Protein AF-0000000086681026 (afdb_homodimer)

Foldseek 3Di:
DFAEEEADDQTFKHFDQLLVLLQQLLVVLVHRDDDPLSVVLSVQLLQLPQPRHDHHPDFDPVLVVLVVCLLQALVSVLSRQLRSSVPGDNVGPCSSVSSVVLVQALVRMFGAQCNVVQLVLCVVVVHAYEHQYSHHDDCLNNCVVNVNNVSHQYYQGCNVQVDHFPDLSSLVVRCVSVVHQQLNYEFEEADVSSVSSVVSNHHYHHWHGDDGHHHGPSNVVQVVNPGDDPDD/DFAEEEADDQTFKHFDQLLVLLQQLLVVLVHRDDDPLSVVLSVQLLQLPQPRHDHHPDFDPVLVVLVVCLLQALVSVLSRQLRSSVPGDNVGPCSSVSSVVLVQALVRMFTAQCNVVQLVLCVVVVHAYEHQYSHHDDCLNNCVVNVNNVSHDYYQGCNVQVDH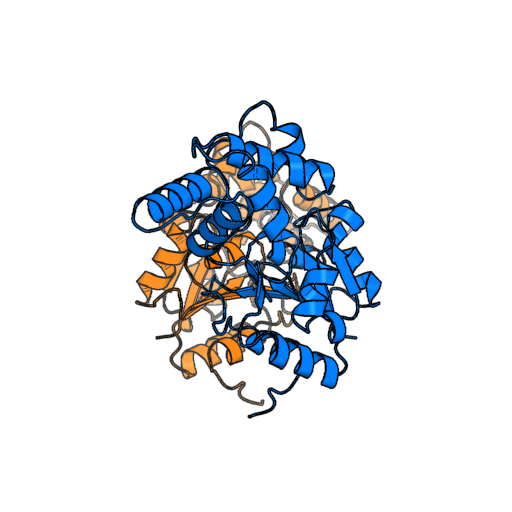FPDLSSLVVRCVSVVHQQLNYEFEEADVSSVSSVVSNHHYHHWHGDDGHHHGPSNVVQVVNPGDDPDD

Nearest PDB structures (foldseek):
  3k1z-assembly1_A  TM=7.315E-01  e=2.128E-10  Homo sapiens
  4ygs-assembly1_A  TM=6.473E-01  e=3.991E-10  Thermococcus onnurineus NA1
  4rn3-assembly1_A  TM=6.730E-01  e=1.969E-08  Geobacter sulfurreducens PCA
  4rn3-assembly2_B  TM=6.464E-01  e=7.854E-08  Geobacter sulfurreducens PCA
  2go7-assembly3_C  TM=6.842E-01  e=2.343E-06  Streptococcus pneumoniae TIGR4

Solvent-accessible surface area (backbone atoms only — not comparable to full-atom values): 23751 Å² total; per-residue (Å²): 108,54,31,38,35,31,27,41,76,60,48,39,26,28,60,54,55,56,51,60,45,47,36,53,17,31,42,75,59,73,35,90,58,56,69,68,62,36,50,51,50,27,51,52,36,38,56,38,26,35,86,89,51,57,78,42,86,63,74,59,77,93,35,44,70,25,49,76,36,21,37,47,29,49,66,25,27,50,48,23,46,27,50,34,40,61,72,51,90,75,90,53,75,62,36,31,57,34,46,53,55,38,68,71,36,45,87,32,48,38,51,23,57,39,33,63,62,42,42,48,51,36,44,72,69,68,34,49,29,27,41,42,34,72,32,20,64,84,57,61,69,31,31,46,72,71,59,48,44,85,52,45,72,46,75,34,38,6,35,78,72,70,37,42,70,49,46,57,64,37,50,54,49,40,28,54,76,73,69,30,50,38,72,41,22,36,34,38,20,50,46,34,46,47,35,31,40,23,80,64,32,12,33,24,44,30,31,26,88,59,62,78,48,33,69,53,66,60,61,64,54,34,63,74,69,72,36,76,77,75,78,128,108,55,32,40,36,31,28,41,77,60,49,39,26,27,59,55,56,55,52,60,46,46,36,52,16,31,44,77,58,73,36,90,59,56,68,67,62,36,51,51,50,26,52,52,36,37,55,38,26,35,88,88,52,56,78,41,86,64,75,59,78,92,34,44,71,26,49,75,37,21,37,46,30,48,68,25,27,50,48,24,46,29,48,35,39,61,72,51,91,73,91,54,75,61,36,31,57,34,46,51,55,39,68,72,37,46,87,33,47,37,52,25,58,40,34,64,63,42,44,49,53,37,45,75,70,68,32,49,29,28,41,41,34,72,32,20,64,84,58,60,70,29,32,47,72,71,60,46,45,86,53,45,71,46,75,35,37,6,35,78,73,70,36,42,70,47,45,58,64,38,49,54,50,41,27,54,76,73,70,30,51,40,72,40,22,37,33,37,20,51,45,34,44,48,35,31,40,24,81,64,34,12,32,24,43,31,31,28,86,59,62,76,48,33,69,53,65,62,63,65,52,34,63,75,70,73,37,76,78,74,78,126

Structure (mmCIF, N/CA/C/O backbone):
data_AF-0000000086681026-model_v1
#
loop_
_entity.id
_entity.type
_entity.pdbx_description
1 polymer Hydrolase
#
loop_
_atom_site.group_PDB
_atom_site.id
_atom_site.type_symbol
_atom_site.label_atom_id
_atom_site.label_alt_id
_atom_site.label_comp_id
_atom_site.label_asym_id
_atom_site.label_entity_id
_atom_site.label_seq_id
_atom_site.pdbx_PDB_ins_code
_atom_site.Cartn_x
_atom_site.Cartn_y
_atom_site.Cartn_z
_atom_site.occupancy
_atom_site.B_iso_or_equiv
_atom_site.auth_seq_id
_atom_site.auth_comp_id
_atom_site.auth_asym_id
_atom_site.auth_atom_id
_atom_site.pdbx_PDB_model_num
ATOM 1 N N . MET A 1 1 ? 23.578 2.904 -1 1 70.06 1 MET A N 1
ATOM 2 C CA . MET A 1 1 ? 23.203 3.672 0.184 1 70.06 1 MET A CA 1
ATOM 3 C C . MET A 1 1 ? 21.703 3.574 0.439 1 70.06 1 MET A C 1
ATOM 5 O O . MET A 1 1 ? 20.891 3.674 -0.493 1 70.06 1 MET A O 1
ATOM 9 N N . THR A 1 2 ? 21.203 3.25 1.731 1 91.5 2 THR A N 1
ATOM 10 C CA . THR A 1 2 ? 19.812 3.057 2.117 1 91.5 2 THR A CA 1
ATOM 11 C C . THR A 1 2 ? 19.156 4.391 2.455 1 91.5 2 THR A C 1
ATOM 13 O O . THR A 1 2 ? 19.828 5.352 2.826 1 91.5 2 THR A O 1
ATOM 16 N N . ALA A 1 3 ? 17.984 4.664 2.096 1 98.44 3 ALA A N 1
ATOM 17 C CA . ALA A 1 3 ? 17.25 5.891 2.398 1 98.44 3 ALA A CA 1
ATOM 18 C C . ALA A 1 3 ? 15.891 5.582 3.023 1 98.44 3 ALA A C 1
ATOM 20 O O . ALA A 1 3 ? 15.312 4.523 2.77 1 98.44 3 ALA A O 1
ATOM 21 N N . ALA A 1 4 ? 15.484 6.445 3.842 1 98.88 4 ALA A N 1
ATOM 22 C CA . ALA A 1 4 ? 14.141 6.395 4.398 1 98.88 4 ALA A CA 1
ATOM 23 C C . ALA A 1 4 ? 13.25 7.473 3.781 1 98.88 4 ALA A C 1
ATOM 25 O O . ALA A 1 4 ? 13.516 8.664 3.928 1 98.88 4 ALA A O 1
ATOM 26 N N . LEU A 1 5 ? 12.273 7.078 3.043 1 98.94 5 LEU A N 1
ATOM 27 C CA . LEU A 1 5 ? 11.203 7.957 2.598 1 98.94 5 LEU A CA 1
ATOM 28 C C . LEU A 1 5 ? 10.031 7.93 3.576 1 98.94 5 LEU A C 1
ATOM 30 O O . LEU A 1 5 ? 9.539 6.855 3.93 1 98.94 5 LEU A O 1
ATOM 34 N N . VAL A 1 6 ? 9.57 9.109 4.023 1 98.94 6 VAL A N 1
ATOM 35 C CA . VAL A 1 6 ? 8.523 9.133 5.039 1 98.94 6 VAL A CA 1
ATOM 36 C C . VAL A 1 6 ? 7.41 10.078 4.613 1 98.94 6 VAL A C 1
ATOM 38 O O . VAL A 1 6 ? 7.668 11.234 4.25 1 98.94 6 VAL A O 1
ATOM 41 N N . ASP A 1 7 ? 6.215 9.602 4.629 1 98.94 7 ASP A N 1
ATOM 42 C CA . ASP A 1 7 ? 5.055 10.469 4.469 1 98.94 7 ASP A CA 1
ATOM 43 C C . ASP A 1 7 ? 4.938 11.453 5.637 1 98.94 7 ASP A C 1
ATOM 45 O O . ASP A 1 7 ? 5.504 11.219 6.707 1 98.94 7 ASP A O 1
ATOM 49 N N . PHE A 1 8 ? 4.242 12.508 5.461 1 98.56 8 PHE A N 1
ATOM 50 C CA . PHE A 1 8 ? 4.133 13.555 6.473 1 98.56 8 PHE A CA 1
ATOM 51 C C . PHE A 1 8 ? 2.885 13.359 7.32 1 98.56 8 PHE A C 1
ATOM 53 O O . PHE A 1 8 ? 2.928 12.688 8.352 1 98.56 8 PHE A O 1
ATOM 60 N N . GLN A 1 9 ? 1.705 13.758 6.809 1 96.88 9 GLN A N 1
ATOM 61 C CA . GLN A 1 9 ? 0.471 13.664 7.582 1 96.88 9 GLN A CA 1
ATOM 62 C C . GLN A 1 9 ? 0.02 12.211 7.727 1 96.88 9 GLN A C 1
ATOM 64 O O . GLN A 1 9 ? -0.05 11.477 6.738 1 96.88 9 GLN A O 1
ATOM 69 N N . GLY A 1 10 ? -0.23 11.828 8.891 1 97 10 GLY A N 1
ATOM 70 C CA . GLY A 1 10 ? -0.68 10.469 9.172 1 97 10 GLY A CA 1
ATOM 71 C C . GLY A 1 10 ? 0.461 9.5 9.391 1 97 10 GLY A C 1
ATOM 72 O O . GLY A 1 10 ? 0.234 8.328 9.711 1 97 10 GLY A O 1
ATOM 73 N N . THR A 1 11 ? 1.725 9.984 9.219 1 98.56 11 THR A N 1
ATOM 74 C CA . THR A 1 11 ? 2.875 9.102 9.375 1 98.56 11 THR A CA 1
ATOM 75 C C . THR A 1 11 ? 3.865 9.672 10.383 1 98.56 11 THR A C 1
ATOM 77 O O . THR A 1 11 ? 4.094 9.078 11.438 1 98.56 11 THR A O 1
ATOM 80 N N . ILE A 1 12 ? 4.398 10.914 10.164 1 98.56 12 ILE A N 1
ATOM 81 C CA . ILE A 1 12 ? 5.348 11.438 11.133 1 98.56 12 ILE A CA 1
ATOM 82 C C . ILE A 1 12 ? 4.688 12.555 11.953 1 98.56 12 ILE A C 1
ATOM 84 O O . ILE A 1 12 ? 5.176 12.922 13.023 1 98.56 12 ILE A O 1
ATOM 88 N N . ALA A 1 13 ? 3.617 13.102 11.43 1 97.75 13 ALA A N 1
ATOM 89 C CA . ALA A 1 13 ? 2.818 14.102 12.133 1 97.75 13 ALA A CA 1
ATOM 90 C C . ALA A 1 13 ? 1.345 14 11.75 1 97.75 13 ALA A C 1
ATOM 92 O O . ALA A 1 13 ? 0.995 13.305 10.789 1 97.75 13 ALA A O 1
ATOM 93 N N . GLN A 1 14 ? 0.548 14.578 12.492 1 95.62 14 GLN A N 1
ATOM 94 C CA . GLN A 1 14 ? -0.886 14.609 12.227 1 95.62 14 GLN A CA 1
ATOM 95 C C . GLN A 1 14 ? -1.472 15.984 12.547 1 95.62 14 GLN A C 1
ATOM 97 O O . GLN A 1 14 ? -1.035 16.641 13.492 1 95.62 14 GLN A O 1
ATOM 102 N N . VAL A 1 15 ? -2.438 16.375 11.805 1 93.19 15 VAL A N 1
ATOM 103 C CA . VAL A 1 15 ? -3.178 17.609 12.102 1 93.19 15 VAL A CA 1
ATOM 104 C C . VAL A 1 15 ? -3.93 17.453 13.422 1 93.19 15 VAL A C 1
ATOM 106 O O . VAL A 1 15 ? -4.254 16.328 13.828 1 93.19 15 VAL A O 1
ATOM 109 N N . GLU A 1 16 ? -4.184 18.5 14.016 1 91.69 16 GLU A N 1
ATOM 110 C CA . GLU A 1 16 ? -4.891 18.5 15.289 1 91.69 16 GLU A CA 1
ATOM 111 C C . GLU A 1 16 ? -6.293 17.922 15.148 1 91.69 16 GLU A C 1
ATOM 113 O O . GLU A 1 16 ? -6.809 17.797 14.031 1 91.69 16 GLU A O 1
ATOM 118 N N . GLU A 1 17 ? -6.852 17.578 16.266 1 93 17 GLU A N 1
ATOM 119 C CA . GLU A 1 17 ? -8.219 17.062 16.297 1 93 17 GLU A CA 1
ATOM 120 C C . GLU A 1 17 ? -9.203 18.109 15.766 1 93 17 GLU A C 1
ATOM 122 O O . GLU A 1 17 ? -9.07 19.297 16.047 1 93 17 GLU A O 1
ATOM 127 N N . PRO A 1 18 ? -10.234 17.609 15.109 1 94.81 18 PRO A N 1
ATOM 128 C CA . PRO A 1 18 ? -11.188 18.531 14.477 1 94.81 18 PRO A CA 1
ATOM 129 C C . PRO A 1 18 ? -11.82 19.5 15.469 1 94.81 18 PRO A C 1
ATOM 131 O O . PRO A 1 18 ? -11.961 20.688 15.172 1 94.81 18 PRO A O 1
ATOM 134 N N . LEU A 1 19 ? -12.164 19.031 16.641 1 95.69 19 LEU A N 1
ATOM 135 C CA . LEU A 1 19 ? -12.812 19.891 17.625 1 95.69 19 LEU A CA 1
ATOM 136 C C . LEU A 1 19 ? -11.883 21.031 18.047 1 95.69 19 LEU A C 1
ATOM 138 O O . LEU A 1 19 ? -12.297 22.188 18.078 1 95.69 19 LEU A O 1
ATOM 142 N N . ARG A 1 20 ? -10.656 20.719 18.281 1 95 20 ARG A N 1
ATOM 143 C CA . ARG A 1 20 ? -9.672 21.734 18.656 1 95 20 ARG A CA 1
ATOM 144 C C . ARG A 1 20 ? -9.469 22.719 17.516 1 95 20 ARG A C 1
ATOM 146 O O . ARG A 1 20 ? -9.375 23.938 17.75 1 95 20 ARG A O 1
ATOM 153 N N . ARG A 1 21 ? -9.445 22.25 16.359 1 95.12 21 ARG A N 1
ATOM 154 C CA . ARG A 1 21 ? -9.242 23.078 15.18 1 95.12 21 ARG A CA 1
ATOM 155 C C . ARG A 1 21 ? -10.383 24.078 15.008 1 95.12 21 ARG A C 1
ATOM 157 O O . ARG A 1 21 ? -10.148 25.266 14.766 1 95.12 21 ARG A O 1
ATOM 164 N N . VAL A 1 22 ? -11.578 23.562 15.156 1 97.12 22 VAL A N 1
ATOM 165 C CA . VAL A 1 22 ? -12.766 24.391 14.945 1 97.12 22 VAL A CA 1
ATOM 166 C C . VAL A 1 22 ? -12.859 25.453 16.031 1 97.12 22 VAL A C 1
ATOM 168 O O . VAL A 1 22 ? -13.125 26.625 15.734 1 97.12 22 VAL A O 1
ATOM 171 N N . ILE A 1 23 ? -12.562 25.078 17.234 1 97.5 23 ILE A N 1
ATOM 172 C CA . ILE A 1 23 ? -12.602 26.016 18.344 1 97.5 23 ILE A CA 1
ATOM 173 C C . ILE A 1 23 ? -11.531 27.094 18.141 1 97.5 23 ILE A C 1
ATOM 175 O O . ILE A 1 23 ? -11.812 28.297 18.297 1 97.5 23 ILE A O 1
ATOM 179 N N . GLY A 1 24 ? -10.359 26.688 17.781 1 96.81 24 GLY A N 1
ATOM 180 C CA . GLY A 1 24 ? -9.281 27.625 17.531 1 96.81 24 GLY A CA 1
ATOM 181 C C . GLY A 1 24 ? -9.562 28.578 16.391 1 96.81 24 GLY A C 1
ATOM 182 O O . GLY A 1 24 ? -9.289 29.781 16.484 1 96.81 24 GLY A O 1
ATOM 183 N N . ALA A 1 25 ? -10.109 28.031 15.336 1 97.44 25 ALA A N 1
ATOM 184 C CA . ALA A 1 25 ? -10.438 28.859 14.18 1 97.44 25 ALA A CA 1
ATOM 185 C C . ALA A 1 25 ? -11.539 29.859 14.516 1 97.44 25 ALA A C 1
ATOM 187 O O . ALA A 1 25 ? -11.484 31.031 14.102 1 97.44 25 ALA A O 1
ATOM 188 N N . ALA A 1 26 ? -12.547 29.438 15.242 1 98.12 26 ALA A N 1
ATOM 189 C CA . ALA A 1 26 ? -13.617 30.328 15.672 1 98.12 26 ALA A CA 1
ATOM 190 C C . ALA A 1 26 ? -13.07 31.469 16.531 1 98.12 26 ALA A C 1
ATOM 192 O O . ALA A 1 26 ? -13.461 32.625 16.375 1 98.12 26 ALA A O 1
ATOM 193 N N . ALA A 1 27 ? -12.164 31.094 17.406 1 97.88 27 ALA A N 1
ATOM 194 C CA . ALA A 1 27 ? -11.547 32.094 18.266 1 97.88 27 ALA A CA 1
ATOM 195 C C . ALA A 1 27 ? -10.812 33.156 17.438 1 97.88 27 ALA A C 1
ATOM 197 O O . ALA A 1 27 ? -10.859 34.344 17.75 1 97.88 27 ALA A O 1
ATOM 198 N N . ALA A 1 28 ? -10.164 32.719 16.453 1 97.12 28 ALA A N 1
ATOM 199 C CA . ALA A 1 28 ? -9.453 33.625 15.562 1 97.12 28 ALA A CA 1
ATOM 200 C C . ALA A 1 28 ? -10.414 34.594 14.875 1 97.12 28 ALA A C 1
ATOM 202 O O . ALA A 1 28 ? -10.023 35.688 14.453 1 97.12 28 ALA A O 1
ATOM 203 N N . CYS A 1 29 ? -11.664 34.188 14.773 1 97.75 29 CYS A N 1
ATOM 204 C CA . CYS A 1 29 ? -12.695 35.031 14.172 1 97.75 29 CYS A CA 1
ATOM 205 C C . CYS A 1 29 ? -13.438 35.812 15.227 1 97.75 29 CYS A C 1
ATOM 207 O O . CYS A 1 29 ? -14.43 36.5 14.93 1 97.75 29 CYS A O 1
ATOM 209 N N . GLY A 1 30 ? -13.055 35.656 16.453 1 97.6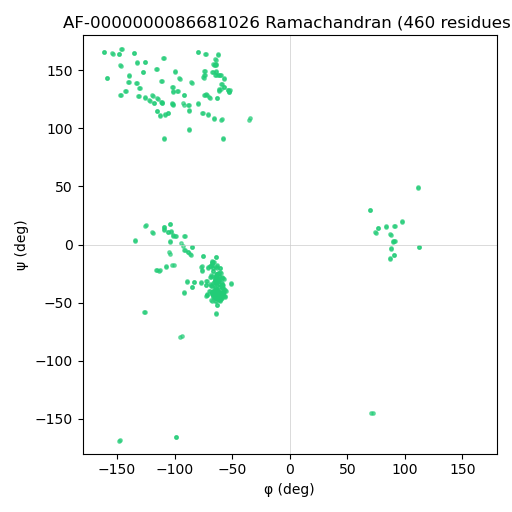2 30 GLY A N 1
ATOM 210 C CA . GLY A 1 30 ? -13.641 36.438 17.531 1 97.62 30 GLY A CA 1
ATOM 211 C C . GLY A 1 30 ? -14.844 35.75 18.156 1 97.62 30 GLY A C 1
ATOM 212 O O . GLY A 1 30 ? -15.641 36.406 18.844 1 97.62 30 GLY A O 1
ATOM 213 N N . VAL A 1 31 ? -14.977 34.5 17.891 1 97.75 31 VAL A N 1
ATOM 214 C CA . VAL A 1 31 ? -16.125 33.781 18.406 1 97.75 31 VAL A CA 1
ATOM 215 C C . VAL A 1 31 ? -15.68 32.719 19.391 1 97.75 31 VAL A C 1
ATOM 217 O O . VAL A 1 31 ? -14.781 31.938 19.109 1 97.75 31 VAL A O 1
ATOM 220 N N . ASP A 1 32 ? -16.234 32.75 20.562 1 97.06 32 ASP A N 1
ATOM 221 C CA . ASP A 1 32 ? -15.977 31.719 21.562 1 97.06 32 ASP A CA 1
ATOM 222 C C . ASP A 1 32 ? -16.953 30.562 21.391 1 97.06 32 ASP A C 1
ATOM 224 O O . ASP A 1 32 ? -18.078 30.609 21.875 1 97.06 32 ASP A O 1
ATOM 228 N N . LEU A 1 33 ? -16.5 29.547 20.766 1 94.5 33 LEU A N 1
ATOM 229 C CA . LEU A 1 33 ? -17.312 28.359 20.5 1 94.5 33 LEU A CA 1
ATOM 230 C C . LEU A 1 33 ? -17.031 27.281 21.531 1 94.5 33 LEU A C 1
ATOM 232 O O . LEU A 1 33 ? -15.883 27.031 21.891 1 94.5 33 LEU A O 1
ATOM 236 N N . ALA A 1 34 ? -18.125 26.703 22.078 1 90.62 34 ALA A N 1
ATOM 237 C CA . ALA A 1 34 ? -17.922 25.656 23.078 1 90.62 34 ALA A CA 1
ATOM 238 C C . ALA A 1 34 ? -19.109 24.703 23.109 1 90.62 34 ALA A C 1
ATOM 240 O O . ALA A 1 34 ? -20.094 24.891 22.406 1 90.62 34 ALA A O 1
ATOM 241 N N . GLY A 1 35 ? -18.828 23.625 23.719 1 92.25 35 GLY A N 1
ATOM 242 C CA . GLY A 1 35 ? -19.906 22.703 24.016 1 92.25 35 GLY A CA 1
ATOM 243 C C . GLY A 1 35 ? -20.438 21.984 22.797 1 92.25 35 GLY A C 1
ATOM 244 O O . GLY A 1 35 ? -19.672 21.625 21.891 1 92.25 35 GLY A O 1
ATOM 245 N N . ASP A 1 36 ? -21.719 21.719 22.766 1 95.38 36 ASP A N 1
ATOM 246 C CA . ASP A 1 36 ? -22.391 20.922 21.75 1 95.38 36 ASP A CA 1
ATOM 247 C C . ASP A 1 36 ? -22.312 21.578 20.375 1 95.38 36 ASP A C 1
ATOM 249 O O . ASP A 1 36 ? -22.219 20.891 19.359 1 95.38 36 ASP A O 1
ATOM 253 N N . THR A 1 37 ? -22.328 22.891 20.438 1 96.06 37 THR A N 1
ATOM 254 C CA . THR A 1 37 ? -22.266 23.609 19.172 1 96.06 37 THR A CA 1
ATOM 255 C C . THR A 1 37 ? -20.922 23.359 18.484 1 96.06 37 THR A C 1
ATOM 257 O O . THR A 1 37 ? -20.891 23.141 17.266 1 96.06 37 THR A O 1
ATOM 260 N N . ALA A 1 38 ? -19.875 23.406 19.281 1 97.62 38 ALA A N 1
ATOM 261 C CA . ALA A 1 38 ? -18.547 23.141 18.734 1 97.62 38 ALA A CA 1
ATOM 262 C C . ALA A 1 38 ? -18.453 21.734 18.172 1 97.62 38 ALA A C 1
ATOM 264 O O . ALA A 1 38 ? -17.938 21.516 17.078 1 97.62 38 ALA A O 1
ATOM 265 N N . THR A 1 39 ? -19 20.828 18.875 1 97.69 39 THR A N 1
ATOM 266 C CA . THR A 1 39 ? -18.938 19.422 18.5 1 97.69 39 THR A CA 1
ATOM 267 C C . THR A 1 39 ? -19.734 19.172 17.219 1 97.69 39 THR A C 1
ATOM 269 O O . THR A 1 39 ? -19.266 18.469 16.328 1 97.69 39 THR A O 1
ATOM 272 N N . ARG A 1 40 ? -20.891 19.781 17.141 1 97.62 40 ARG A N 1
ATOM 273 C CA . ARG A 1 40 ? -21.719 19.625 15.953 1 97.62 40 ARG A CA 1
ATOM 274 C C . ARG A 1 40 ? -21.047 20.234 14.727 1 97.62 40 ARG A C 1
ATOM 276 O O . ARG A 1 40 ? -21.078 19.641 13.641 1 97.62 40 ARG A O 1
ATOM 283 N N . LEU A 1 41 ? -20.516 21.406 14.969 1 97.75 41 LEU A N 1
ATOM 284 C CA . LEU A 1 41 ? -19.859 22.078 13.852 1 97.75 41 LEU A CA 1
ATOM 285 C C . LEU A 1 41 ? -18.641 21.281 13.391 1 97.75 41 LEU A C 1
ATOM 287 O O . LEU A 1 41 ? -18.422 21.125 12.188 1 97.75 41 LEU A O 1
ATOM 291 N N . ALA A 1 42 ? -17.844 20.828 14.32 1 97.62 42 A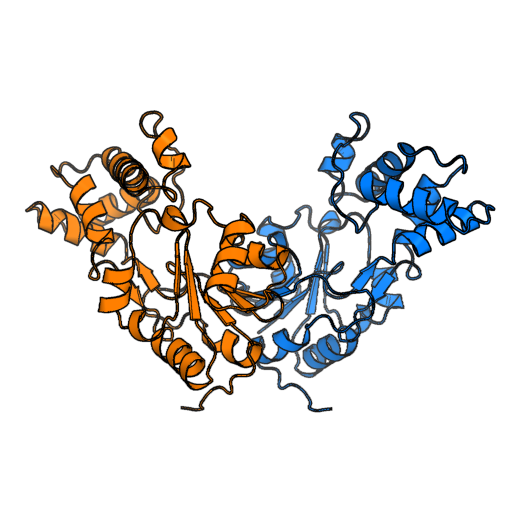LA A N 1
ATOM 292 C CA . ALA A 1 42 ? -16.672 20.016 13.992 1 97.62 42 ALA A CA 1
ATOM 293 C C . ALA A 1 42 ? -17.078 18.781 13.18 1 97.62 42 ALA A C 1
ATOM 295 O O . ALA A 1 42 ? -16.453 18.469 12.164 1 97.62 42 ALA A O 1
ATOM 296 N N . SER A 1 43 ? -18.125 18.125 13.594 1 97.19 43 SER A N 1
ATOM 297 C CA . SER A 1 43 ? -18.609 16.938 12.898 1 97.19 43 SER A CA 1
ATOM 298 C C . SER A 1 43 ? -19.047 17.281 11.469 1 97.19 43 SER A C 1
ATOM 300 O O . SER A 1 43 ? -18.734 16.547 10.531 1 97.19 43 SER A O 1
ATOM 302 N N . ALA A 1 44 ? -19.766 18.359 11.367 1 97.25 44 ALA A N 1
ATOM 303 C CA . ALA A 1 44 ? -20.25 18.781 10.055 1 97.25 44 ALA A CA 1
ATOM 304 C C . ALA A 1 44 ? -19.078 19.094 9.117 1 97.25 44 ALA A C 1
ATOM 306 O O . ALA A 1 44 ? -19.125 18.766 7.934 1 97.25 44 ALA A O 1
ATOM 307 N N . LEU A 1 45 ? -18.125 19.719 9.656 1 97.44 45 LEU A N 1
ATOM 308 C CA . LEU A 1 45 ? -16.969 20.109 8.859 1 97.44 45 LEU A CA 1
ATOM 309 C C . LEU A 1 45 ? -16.156 18.891 8.453 1 97.44 45 LEU A C 1
ATOM 311 O O . LEU A 1 45 ? -15.625 18.828 7.34 1 97.44 45 LEU A O 1
ATOM 315 N N . VAL A 1 46 ? -16 17.938 9.328 1 96.81 46 VAL A N 1
ATOM 316 C CA . VAL A 1 46 ? -15.328 16.688 8.984 1 96.81 46 VAL A CA 1
ATOM 317 C C . VAL A 1 46 ? -16.078 15.992 7.848 1 96.81 46 VAL A C 1
ATOM 319 O O . VAL A 1 46 ? -15.453 15.539 6.883 1 96.81 46 VAL A O 1
ATOM 322 N N . GLU A 1 47 ? -17.344 15.953 7.879 1 96.19 47 GLU A N 1
ATOM 323 C CA . GLU A 1 47 ? -18.156 15.336 6.832 1 96.19 47 GLU A CA 1
ATOM 324 C C . GLU A 1 47 ? -18 16.078 5.504 1 96.19 47 GLU A C 1
ATOM 326 O O . GLU A 1 47 ? -18.016 15.453 4.441 1 96.19 47 GLU A O 1
ATOM 331 N N . ALA A 1 48 ? -17.812 17.344 5.625 1 96.06 48 ALA A N 1
ATOM 332 C CA . ALA A 1 48 ? -17.672 18.172 4.43 1 96.06 48 ALA A CA 1
ATOM 333 C C . ALA A 1 48 ? -16.297 18.016 3.811 1 96.06 48 ALA A C 1
ATOM 335 O O . ALA A 1 48 ? -16.062 18.406 2.664 1 96.06 48 ALA A O 1
ATOM 336 N N . GLY A 1 49 ? -15.367 17.516 4.598 1 95.94 49 GLY A N 1
ATOM 337 C CA . GLY A 1 49 ? -14.031 17.312 4.066 1 95.94 49 GLY A CA 1
ATOM 338 C C . GLY A 1 49 ? -13 18.25 4.672 1 95.94 49 GLY A C 1
ATOM 339 O O . GLY A 1 49 ? -12.25 18.906 3.945 1 95.94 49 GLY A O 1
ATOM 340 N N . LEU A 1 50 ? -13.016 18.328 6.004 1 92.38 50 LEU A N 1
ATOM 341 C CA . LEU A 1 50 ? -11.961 19.078 6.691 1 92.38 50 LEU A CA 1
ATOM 342 C C . LEU A 1 50 ? -10.594 18.484 6.383 1 92.38 50 LEU A C 1
ATOM 344 O O . LEU A 1 50 ? -10.414 17.266 6.402 1 92.38 50 LEU A O 1
ATOM 348 N N . ALA A 1 51 ? -9.633 19.359 6.062 1 85.31 51 ALA A N 1
ATOM 349 C CA . ALA A 1 51 ? -8.289 18.906 5.719 1 85.31 51 ALA A CA 1
ATOM 350 C C . ALA A 1 51 ? -7.723 18 6.809 1 85.31 51 ALA A C 1
ATOM 352 O O . ALA A 1 51 ? -7.797 18.328 7.996 1 85.31 51 ALA A O 1
ATOM 353 N N . GLY A 1 52 ? -7.16 16.891 6.414 1 83.12 52 GLY A N 1
ATOM 354 C CA . GLY A 1 52 ? -6.613 15.93 7.355 1 83.12 52 GLY A CA 1
ATOM 355 C C . GLY A 1 52 ? -7.621 14.883 7.789 1 83.12 52 GLY A C 1
ATOM 356 O O . GLY A 1 52 ? -7.273 13.93 8.492 1 83.12 52 GLY A O 1
ATOM 357 N N . GLY A 1 53 ? -8.891 15.078 7.418 1 86.56 53 GLY A N 1
ATOM 358 C CA . GLY A 1 53 ? -9.938 14.109 7.684 1 86.56 53 GLY A CA 1
ATOM 359 C C . GLY A 1 53 ? -10.25 13.227 6.492 1 86.56 53 GLY A C 1
ATOM 360 O O . GLY A 1 53 ? -9.461 13.141 5.551 1 86.56 53 GLY A O 1
ATOM 361 N N . PRO A 1 54 ? -11.406 12.547 6.613 1 89.5 54 PRO A N 1
ATOM 362 C CA . PRO A 1 54 ? -11.844 11.719 5.488 1 89.5 54 PRO A CA 1
ATOM 363 C C . PRO A 1 54 ? -12.195 12.547 4.25 1 89.5 54 PRO A C 1
ATOM 365 O O . PRO A 1 54 ? -12.445 13.75 4.355 1 89.5 54 PRO A O 1
ATOM 368 N N . LEU A 1 55 ? -12.078 11.898 3.186 1 91.5 55 LEU A N 1
ATOM 369 C CA . LEU A 1 55 ? -12.5 12.562 1.954 1 91.5 55 LEU A CA 1
ATOM 370 C C . LEU A 1 55 ? -13.984 12.922 2.018 1 91.5 55 LEU A C 1
ATOM 372 O O . LEU A 1 55 ? -14.781 12.195 2.609 1 91.5 55 LEU A O 1
ATOM 376 N N . PRO A 1 56 ? -14.328 14.016 1.422 1 94.88 56 PRO A N 1
ATOM 377 C CA . PRO A 1 56 ? -15.734 14.406 1.39 1 94.88 56 PRO A CA 1
ATOM 378 C C . PRO A 1 56 ? -16.594 13.453 0.549 1 94.88 56 PRO A C 1
ATOM 380 O O . PRO A 1 56 ? -16.109 12.891 -0.431 1 94.88 56 PRO A O 1
ATOM 383 N N . THR A 1 57 ? -17.781 13.344 0.954 1 90.81 57 THR A N 1
ATOM 384 C CA . THR A 1 57 ? -18.719 12.523 0.193 1 90.81 57 THR A CA 1
ATOM 385 C C . THR A 1 57 ? -19.094 13.203 -1.117 1 90.81 57 THR A C 1
ATOM 387 O O . THR A 1 57 ? -19.375 12.531 -2.115 1 90.81 57 THR A O 1
ATOM 390 N N . ARG A 1 58 ? -19.094 14.516 -1.042 1 93.88 58 ARG A N 1
ATOM 391 C CA . ARG A 1 58 ? -19.453 15.328 -2.207 1 93.88 58 ARG A CA 1
ATOM 392 C C . ARG A 1 58 ? -18.562 16.562 -2.303 1 93.88 58 ARG A C 1
ATOM 394 O O . ARG A 1 58 ? -18.25 17.188 -1.288 1 93.88 58 ARG A O 1
ATOM 401 N N . VAL A 1 59 ? -18.219 16.828 -3.467 1 97.19 59 VAL A N 1
ATOM 402 C CA . VAL A 1 59 ? -17.469 18.047 -3.758 1 97.19 59 VAL A CA 1
ATOM 403 C C . VAL A 1 59 ? -18.344 19.031 -4.547 1 97.19 59 VAL A C 1
ATOM 405 O O . VAL A 1 59 ? -18.844 18.688 -5.621 1 97.19 59 VAL A O 1
ATOM 408 N N . PRO A 1 60 ? -18.531 20.188 -4.02 1 95.81 60 PRO A N 1
ATOM 409 C CA . PRO A 1 60 ? -19.328 21.172 -4.77 1 95.81 60 PRO A CA 1
ATOM 410 C C . PRO A 1 60 ? -18.75 21.453 -6.16 1 95.81 60 PRO A C 1
ATOM 412 O O . PRO A 1 60 ? -17.531 21.516 -6.332 1 95.81 60 PRO A O 1
ATOM 415 N N . PRO A 1 61 ? -19.594 21.625 -7.125 1 96.44 61 PRO A N 1
ATOM 416 C CA . PRO A 1 61 ? -19.141 21.828 -8.508 1 96.44 61 PRO A CA 1
ATOM 417 C C . PRO A 1 61 ? -18.234 23.047 -8.656 1 96.44 61 PRO A C 1
ATOM 419 O O . PRO A 1 61 ? -17.297 23.031 -9.469 1 96.44 61 PRO A O 1
ATOM 422 N N . GLY A 1 62 ? -18.453 24.031 -7.902 1 97.12 62 GLY A N 1
ATOM 423 C CA . GLY A 1 62 ? -17.703 25.281 -8.031 1 97.12 62 GLY A CA 1
ATOM 424 C C . GLY A 1 62 ? -16.234 25.125 -7.656 1 97.12 62 GLY A C 1
ATOM 425 O O . GLY A 1 62 ? -15.414 26 -7.984 1 97.12 62 GLY A O 1
ATOM 426 N N . ILE A 1 63 ? -15.914 23.969 -6.969 1 97.62 63 ILE A N 1
ATOM 427 C CA . ILE A 1 63 ? -14.523 23.828 -6.547 1 97.62 63 ILE A CA 1
ATOM 428 C C . ILE A 1 63 ? -13.961 22.516 -7.07 1 97.62 63 ILE A C 1
ATOM 430 O O . ILE A 1 63 ? -12.945 22.016 -6.562 1 97.62 63 ILE A O 1
ATOM 434 N N . LEU A 1 64 ? -14.57 21.891 -8.023 1 97.69 64 LEU A N 1
ATOM 435 C CA . LEU A 1 64 ? -14.18 20.578 -8.531 1 97.69 64 LEU A CA 1
ATOM 436 C C . LEU A 1 64 ? -12.766 20.625 -9.109 1 97.69 64 LEU A C 1
ATOM 438 O O . LEU A 1 64 ? -11.961 19.734 -8.844 1 97.69 64 LEU A O 1
ATOM 442 N N . THR A 1 65 ? -12.469 21.656 -9.906 1 97.94 65 THR A N 1
ATOM 443 C CA . THR A 1 65 ? -11.148 21.797 -10.516 1 97.94 65 THR A CA 1
ATOM 444 C C . THR A 1 65 ? -10.078 21.953 -9.438 1 97.94 65 THR A C 1
ATOM 446 O O . THR A 1 65 ? -9.047 21.281 -9.477 1 97.94 65 THR A O 1
ATOM 449 N N . ALA A 1 66 ? -10.344 22.797 -8.477 1 98.19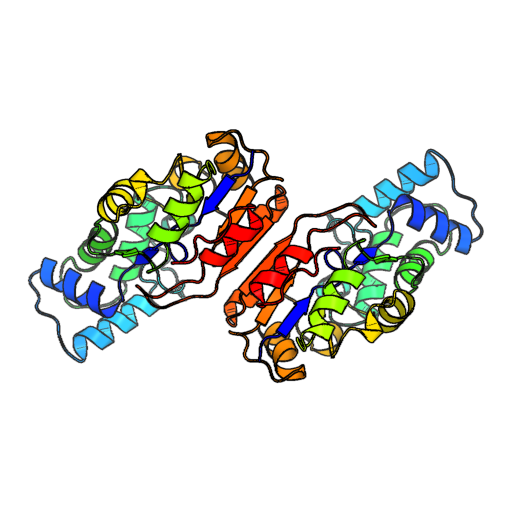 66 ALA A N 1
ATOM 450 C CA . ALA A 1 66 ? -9.406 23 -7.375 1 98.19 66 ALA A CA 1
ATOM 451 C C . ALA A 1 66 ? -9.219 21.703 -6.578 1 98.19 66 ALA A C 1
ATOM 453 O O . ALA A 1 66 ? -8.109 21.375 -6.164 1 98.19 66 ALA A O 1
ATOM 454 N N . TRP A 1 67 ? -10.305 21.031 -6.383 1 97.81 67 TRP A N 1
ATOM 455 C CA . TRP A 1 67 ? -10.266 19.781 -5.629 1 97.81 67 TRP A CA 1
ATOM 456 C C . TRP A 1 67 ? -9.367 18.75 -6.32 1 97.81 67 TRP A C 1
ATOM 458 O O . TRP A 1 67 ? -8.523 18.125 -5.676 1 97.81 67 TRP A O 1
ATOM 468 N N . GLU A 1 68 ? -9.477 18.656 -7.613 1 96.62 68 GLU A N 1
ATOM 469 C CA . GLU A 1 68 ? -8.695 17.703 -8.391 1 96.62 68 GLU A CA 1
ATOM 470 C C . GLU A 1 68 ? -7.215 18.047 -8.375 1 96.62 68 GLU A C 1
ATOM 472 O O . GLU A 1 68 ? -6.359 17.172 -8.477 1 96.62 68 GLU A O 1
ATOM 477 N N . ARG A 1 69 ? -6.918 19.312 -8.195 1 98 69 ARG A N 1
ATOM 478 C CA . ARG A 1 69 ? -5.547 19.812 -8.266 1 98 69 ARG A CA 1
ATOM 479 C C . ARG A 1 69 ? -5.035 20.203 -6.887 1 98 69 ARG A C 1
ATOM 481 O O . ARG A 1 69 ? -4.008 20.875 -6.77 1 98 69 ARG A O 1
ATOM 488 N N . ARG A 1 70 ? -5.719 19.828 -5.832 1 97.62 70 ARG A N 1
ATOM 489 C CA . ARG A 1 70 ? -5.523 20.359 -4.484 1 97.62 70 ARG A CA 1
ATOM 490 C C . ARG A 1 70 ? -4.094 20.125 -4.008 1 97.62 70 ARG A C 1
ATOM 492 O O . ARG A 1 70 ? -3.541 20.938 -3.26 1 97.62 70 ARG A O 1
ATOM 499 N N . ASP A 1 71 ? -3.459 19.109 -4.477 1 97.81 71 ASP A N 1
ATOM 500 C CA . ASP A 1 71 ? -2.127 18.781 -3.977 1 97.81 71 ASP A CA 1
ATOM 501 C C . ASP A 1 71 ? -1.049 19.188 -4.98 1 97.81 71 ASP A C 1
ATOM 503 O O . ASP A 1 71 ? 0.1 18.75 -4.875 1 97.81 71 ASP A O 1
ATOM 507 N N . LEU A 1 72 ? -1.406 20.094 -5.965 1 98.44 72 LEU A N 1
ATOM 508 C CA . LEU A 1 72 ? -0.459 20.469 -7.008 1 98.44 72 LEU A CA 1
ATOM 509 C C . LEU A 1 72 ? -0.113 21.953 -6.914 1 98.44 72 LEU A C 1
ATOM 511 O O . LEU A 1 72 ? 0.907 22.391 -7.449 1 98.44 72 LEU A O 1
ATOM 515 N N . THR A 1 73 ? -1.021 22.719 -6.266 1 98 73 THR A N 1
ATOM 516 C CA . THR A 1 73 ? -0.706 24.125 -6.051 1 98 73 THR A CA 1
ATOM 517 C C . THR A 1 73 ? -1.305 24.625 -4.734 1 98 73 THR A C 1
ATOM 519 O O . THR A 1 73 ? -2.375 24.156 -4.328 1 98 73 THR A O 1
ATOM 522 N N . ALA A 1 74 ? -0.678 25.625 -4.215 1 97.5 74 ALA A N 1
ATOM 523 C CA . ALA A 1 74 ? -1.179 26.234 -2.979 1 97.5 74 ALA A CA 1
ATOM 524 C C . ALA A 1 74 ? -2.541 26.891 -3.199 1 97.5 74 ALA A C 1
ATOM 526 O O . ALA A 1 74 ? -3.428 26.797 -2.348 1 97.5 74 ALA A O 1
ATOM 527 N N . ALA A 1 75 ? -2.676 27.5 -4.312 1 98 75 ALA A N 1
ATOM 528 C CA . ALA A 1 75 ? -3.93 28.172 -4.625 1 98 75 ALA A CA 1
ATOM 529 C C . ALA A 1 75 ? -5.086 27.188 -4.715 1 98 75 ALA A C 1
ATOM 531 O O . ALA A 1 75 ? -6.16 27.422 -4.16 1 98 75 ALA A O 1
ATOM 532 N N . ASP A 1 76 ? -4.863 26.078 -5.359 1 98.44 76 ASP A N 1
ATOM 533 C CA . ASP A 1 76 ? -5.902 25.062 -5.492 1 98.44 76 ASP A CA 1
ATOM 534 C C . ASP A 1 76 ? -6.234 24.438 -4.141 1 98.44 76 ASP A C 1
ATOM 536 O O . ASP A 1 76 ? -7.402 24.172 -3.834 1 98.44 76 ASP A O 1
ATOM 540 N N . HIS A 1 77 ? -5.211 24.219 -3.4 1 98.31 77 HIS A N 1
ATOM 541 C CA . HIS A 1 77 ? -5.426 23.641 -2.08 1 98.31 77 HIS A CA 1
ATOM 542 C C . HIS A 1 77 ? -6.301 24.547 -1.219 1 98.31 77 HIS A C 1
ATOM 544 O O . HIS A 1 77 ? -7.281 24.094 -0.625 1 98.31 77 HIS A O 1
ATOM 550 N N . ARG A 1 78 ? -5.945 25.812 -1.197 1 97.88 78 ARG A N 1
ATOM 551 C CA . ARG A 1 78 ? -6.711 26.781 -0.429 1 97.88 78 ARG A CA 1
ATOM 552 C C . ARG A 1 78 ? -8.148 26.875 -0.927 1 97.88 78 ARG A C 1
ATOM 554 O O . ARG A 1 78 ? -9.094 26.828 -0.132 1 97.88 78 ARG A O 1
ATOM 561 N N . ALA A 1 79 ? -8.289 26.953 -2.197 1 98.25 79 ALA A N 1
ATOM 562 C CA . ALA A 1 79 ? -9.617 27.078 -2.783 1 98.25 79 ALA A CA 1
ATOM 563 C C . ALA A 1 79 ? -10.477 25.844 -2.457 1 98.25 79 ALA A C 1
ATOM 565 O O . ALA A 1 79 ? -11.648 25.984 -2.096 1 98.25 79 ALA A O 1
ATOM 566 N N . ALA A 1 80 ? -9.883 24.688 -2.547 1 98.25 80 ALA A N 1
ATOM 567 C CA . ALA A 1 80 ? -10.617 23.438 -2.303 1 98.25 80 ALA A CA 1
ATOM 568 C C . ALA A 1 80 ? -11.094 23.359 -0.856 1 98.25 80 ALA A C 1
ATOM 570 O O . ALA A 1 80 ? -12.289 23.203 -0.6 1 98.25 80 ALA A O 1
ATOM 571 N N . TYR A 1 81 ? -10.227 23.609 0.037 1 97.81 81 TYR A N 1
ATOM 572 C CA . TYR A 1 81 ? -10.562 23.328 1.427 1 97.81 81 TYR A CA 1
ATOM 573 C C . TYR A 1 81 ? -11.359 24.484 2.039 1 97.81 81 TYR A C 1
ATOM 575 O O . TYR A 1 81 ? -12.219 24.266 2.893 1 97.81 81 TYR A O 1
ATOM 583 N N . THR A 1 82 ? -11.117 25.734 1.62 1 97.88 82 THR A N 1
ATOM 584 C CA . THR A 1 82 ? -11.992 26.812 2.061 1 97.88 82 THR A CA 1
ATOM 585 C C . THR A 1 82 ? -13.383 26.656 1.461 1 97.88 82 THR A C 1
ATOM 587 O O . THR A 1 82 ? -14.383 26.953 2.115 1 97.88 82 THR A O 1
ATOM 590 N N . GLY A 1 83 ? -13.391 26.172 0.214 1 97.81 83 GLY A N 1
ATOM 591 C CA . GLY A 1 83 ? -14.68 25.938 -0.423 1 97.81 83 GLY A CA 1
ATOM 592 C C . GLY A 1 83 ? -15.492 24.859 0.269 1 97.81 83 GLY A C 1
ATOM 593 O O . GLY A 1 83 ? -16.703 25.016 0.458 1 97.81 83 GLY A O 1
ATOM 594 N N . LEU A 1 84 ? -14.867 23.734 0.614 1 98 84 LEU A N 1
ATOM 595 C CA . LEU A 1 84 ? -15.539 22.672 1.353 1 98 84 LEU A CA 1
ATOM 596 C C . LEU A 1 84 ? -16.109 23.203 2.67 1 98 84 LEU A C 1
ATOM 598 O O . LEU A 1 84 ? -17.266 22.969 2.992 1 98 84 LEU A O 1
ATOM 602 N N . ALA A 1 85 ? -15.297 24 3.363 1 97.44 85 ALA A N 1
ATOM 603 C CA . ALA A 1 85 ? -15.703 24.516 4.664 1 97.44 85 ALA A CA 1
ATOM 604 C C . ALA A 1 85 ? -16.844 25.531 4.512 1 97.44 85 ALA A C 1
ATOM 606 O O . ALA A 1 85 ? -17.719 25.625 5.371 1 97.44 85 ALA A O 1
ATOM 607 N N . ALA A 1 86 ? -16.844 26.281 3.455 1 97.06 86 ALA A N 1
ATOM 608 C CA . ALA A 1 86 ? -17.844 27.312 3.213 1 97.06 86 ALA A CA 1
ATOM 609 C C . ALA A 1 86 ? -19.219 26.688 2.996 1 97.06 86 ALA A C 1
ATOM 611 O O . ALA A 1 86 ? -20.234 27.375 3.127 1 97.06 86 ALA A O 1
ATOM 612 N N . GLY A 1 87 ? -19.203 25.438 2.652 1 95.81 87 GLY A N 1
ATOM 613 C CA . GLY A 1 87 ? -20.469 24.75 2.441 1 95.81 87 GLY A CA 1
ATOM 614 C C . GLY A 1 87 ? -21.188 24.406 3.734 1 95.81 87 GLY A C 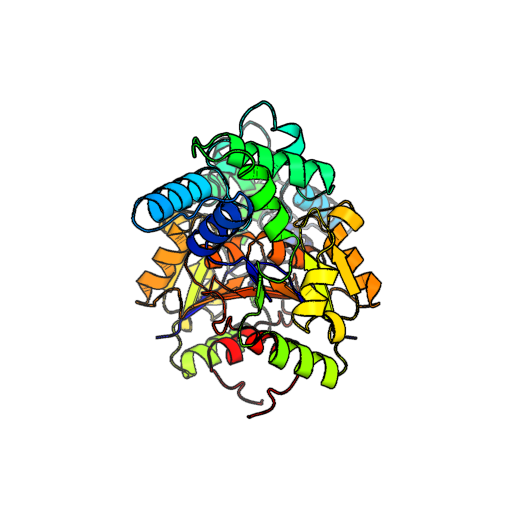1
ATOM 615 O O . GLY A 1 87 ? -22.344 23.984 3.717 1 95.81 87 GLY A O 1
ATOM 616 N N . VAL A 1 88 ? -20.531 24.578 4.816 1 96.75 88 VAL A N 1
ATOM 617 C CA . VAL A 1 88 ? -21.125 24.281 6.121 1 96.75 88 VAL A CA 1
ATOM 618 C C . VAL A 1 88 ? -21.562 25.594 6.785 1 96.75 88 VAL A C 1
ATOM 620 O O . VAL A 1 88 ? -20.75 26.5 6.988 1 96.75 88 VAL A O 1
ATOM 623 N N . GLU A 1 89 ? -22.828 25.703 7.082 1 95.31 89 GLU A N 1
ATOM 624 C CA . GLU A 1 89 ? -23.344 26.891 7.762 1 95.31 89 GLU A CA 1
ATOM 625 C C . GLU A 1 89 ? -22.891 26.938 9.219 1 95.31 89 GLU A C 1
ATOM 627 O O . GLU A 1 89 ? -23.281 26.094 10.023 1 95.31 89 GLU A O 1
ATOM 632 N N . SER A 1 90 ? -22.078 27.859 9.5 1 95.62 90 SER A N 1
ATOM 633 C CA . SER A 1 90 ? -21.562 27.969 10.859 1 95.62 90 SER A CA 1
ATOM 634 C C . SER A 1 90 ? -22.047 29.234 11.539 1 95.62 90 SER A C 1
ATOM 636 O O . SER A 1 90 ? -22.031 29.344 12.766 1 95.62 90 SER A O 1
ATOM 638 N N . GLY A 1 91 ? -22.422 30.234 10.773 1 95.75 91 GLY A N 1
ATOM 639 C CA . GLY A 1 91 ? -22.781 31.547 11.305 1 95.75 91 GLY A CA 1
ATOM 640 C C . GLY A 1 91 ? -21.578 32.344 11.758 1 95.75 91 GLY A C 1
ATOM 641 O O . GLY A 1 91 ? -21.719 33.406 12.391 1 95.75 91 GLY A O 1
ATOM 642 N N . ILE A 1 92 ? -20.344 31.891 11.438 1 97.62 92 ILE A N 1
ATOM 643 C CA . ILE A 1 92 ? -19.109 32.562 11.828 1 97.62 92 ILE A CA 1
ATOM 644 C C . ILE A 1 92 ? -18.406 33.125 10.594 1 97.62 92 ILE A C 1
ATOM 646 O O . ILE A 1 92 ? -17.891 32.344 9.773 1 97.62 92 ILE A O 1
ATOM 650 N N . ASP A 1 93 ? -18.391 34.469 10.492 1 97.06 93 ASP A N 1
ATOM 651 C CA . ASP A 1 93 ? -17.75 35.094 9.352 1 97.06 93 ASP A CA 1
ATOM 652 C C . ASP A 1 93 ? -16.266 34.812 9.312 1 97.06 93 ASP A C 1
ATOM 654 O O . ASP A 1 93 ? -15.57 34.938 10.32 1 97.06 93 ASP A O 1
ATOM 658 N N . GLY A 1 94 ? -15.789 34.281 8.18 1 98.12 94 GLY A N 1
ATOM 659 C CA . GLY A 1 94 ? -14.367 34.094 7.988 1 98.12 94 GLY A CA 1
ATOM 660 C C . GLY A 1 94 ? -13.883 32.719 8.445 1 98.12 94 GLY A C 1
ATOM 661 O O . GLY A 1 94 ? -12.703 32.406 8.32 1 98.12 94 GLY A O 1
ATOM 662 N N . LEU A 1 95 ? -14.781 31.859 8.891 1 98.06 95 LEU A N 1
ATOM 663 C CA . LEU A 1 95 ? -14.383 30.609 9.508 1 98.06 95 LEU A CA 1
ATOM 664 C C . LEU A 1 95 ? -13.641 29.719 8.516 1 98.06 95 LEU A C 1
ATOM 666 O O . LEU A 1 95 ? -12.594 29.156 8.852 1 98.06 95 LEU A O 1
ATOM 670 N N . PRO A 1 96 ? -14.102 29.641 7.277 1 98 96 PRO A N 1
ATOM 671 C CA . PRO A 1 96 ? -13.375 28.797 6.328 1 98 96 PRO A CA 1
ATOM 672 C C . PRO A 1 96 ? -11.914 29.203 6.16 1 98 96 PRO A C 1
ATOM 674 O O . PRO A 1 96 ? -11.031 28.344 6.148 1 98 96 PRO A O 1
ATOM 677 N N . THR A 1 97 ? -11.695 30.469 6.102 1 98 97 THR A N 1
ATOM 678 C CA . THR A 1 97 ? -10.344 31 5.957 1 98 97 THR A CA 1
ATOM 679 C C . THR A 1 97 ? -9.523 30.734 7.219 1 98 97 THR A C 1
ATOM 681 O O . THR A 1 97 ? -8.359 30.328 7.133 1 98 97 THR A O 1
ATOM 684 N N . ALA A 1 98 ? -10.125 30.922 8.352 1 97.81 98 ALA A N 1
ATOM 685 C CA . ALA A 1 98 ? -9.43 30.688 9.617 1 97.81 98 ALA A CA 1
ATOM 686 C C . ALA A 1 98 ? -9.039 29.234 9.773 1 97.81 98 ALA A C 1
ATOM 688 O O . ALA A 1 98 ? -7.945 28.922 10.266 1 97.81 98 ALA A O 1
ATOM 689 N N . LEU A 1 99 ? -9.93 28.375 9.383 1 97.25 99 LEU A N 1
ATOM 690 C CA . LEU A 1 99 ? -9.656 26.953 9.438 1 97.25 99 LEU A CA 1
ATOM 691 C C . LEU A 1 99 ? -8.453 26.594 8.562 1 97.25 99 LEU A C 1
ATOM 693 O O . LEU A 1 99 ? -7.566 25.859 8.992 1 97.25 99 LEU A O 1
ATOM 697 N N . TYR A 1 100 ? -8.43 27.094 7.41 1 96.88 100 TYR A N 1
ATOM 698 C CA . TYR A 1 100 ? -7.336 26.828 6.484 1 96.88 100 TYR A CA 1
ATOM 699 C C . TYR A 1 100 ? -6.027 27.406 7 1 96.88 100 TYR A C 1
ATOM 701 O O . TYR A 1 100 ? -4.98 26.75 6.938 1 96.88 100 TYR A O 1
ATOM 709 N N . ASP A 1 101 ? -6.082 28.625 7.457 1 96.19 101 ASP A N 1
ATOM 710 C CA . ASP A 1 101 ? -4.879 29.297 7.938 1 96.19 101 ASP A CA 1
ATOM 711 C C . ASP A 1 101 ? -4.23 28.516 9.078 1 96.19 101 ASP A C 1
ATOM 713 O O . ASP A 1 101 ? -3.002 28.484 9.203 1 96.19 101 ASP A O 1
ATOM 717 N N . ARG A 1 102 ? -5.016 27.922 9.844 1 94 102 ARG A N 1
ATOM 718 C CA . ARG A 1 102 ? -4.504 27.125 10.961 1 94 102 ARG A CA 1
ATOM 719 C C . ARG A 1 102 ? -3.693 25.938 10.469 1 94 102 ARG A C 1
ATOM 721 O O . ARG A 1 102 ? -2.738 25.516 11.117 1 94 102 ARG A O 1
ATOM 728 N N . LEU A 1 103 ? -4.02 25.391 9.297 1 92.88 103 LEU A N 1
ATOM 729 C CA . LEU A 1 103 ? -3.289 24.281 8.695 1 92.88 103 LEU A CA 1
ATOM 730 C C . LEU A 1 103 ? -1.854 24.688 8.375 1 92.88 103 LEU A C 1
ATOM 732 O O . LEU A 1 103 ? -0.963 23.844 8.312 1 92.88 103 LEU A O 1
ATOM 736 N N . LEU A 1 104 ? -1.669 25.969 8.188 1 94.5 104 LEU A N 1
ATOM 737 C CA . LEU A 1 104 ? -0.38 26.469 7.723 1 94.5 104 LEU A CA 1
ATOM 738 C C . LEU A 1 104 ? 0.556 26.75 8.891 1 94.5 104 LEU A C 1
ATOM 740 O O . LEU A 1 104 ? 1.744 27 8.695 1 94.5 104 LEU A O 1
ATOM 744 N N . THR A 1 105 ? 0.027 26.625 10.117 1 93.62 105 THR A N 1
ATOM 745 C CA . THR A 1 105 ? 0.822 26.938 11.297 1 93.62 105 THR A CA 1
ATOM 746 C C . THR A 1 105 ? 1.157 25.656 12.07 1 93.62 105 THR A C 1
ATOM 748 O O . THR A 1 105 ? 0.442 24.656 11.969 1 93.62 105 THR A O 1
ATOM 751 N N . ALA A 1 106 ? 2.143 25.75 12.867 1 94.56 106 ALA A N 1
ATOM 752 C CA . ALA A 1 106 ? 2.611 24.609 13.656 1 94.56 106 ALA A CA 1
ATOM 753 C C . ALA A 1 106 ? 1.591 24.219 14.719 1 94.56 106 ALA A C 1
ATOM 755 O O . ALA A 1 106 ? 1.486 23.047 15.094 1 94.56 106 ALA A O 1
ATOM 756 N N . ASP A 1 107 ? 0.82 25.219 15.141 1 92.31 107 ASP A N 1
ATOM 757 C CA . ASP A 1 107 ? -0.137 24.984 16.219 1 92.31 107 ASP A CA 1
ATOM 758 C C . ASP A 1 107 ? -1.208 23.984 15.805 1 92.31 107 ASP A C 1
ATOM 760 O O . ASP A 1 107 ? -1.854 23.375 16.656 1 92.31 107 ASP A O 1
ATOM 764 N N . GLY A 1 108 ? -1.353 23.812 14.531 1 92.75 108 GLY A N 1
ATOM 765 C CA . GLY A 1 108 ? -2.373 22.906 14.031 1 92.75 108 GLY A CA 1
ATOM 766 C C . GLY A 1 108 ? -1.864 21.484 13.828 1 92.75 108 GLY A C 1
ATOM 767 O O . GLY A 1 108 ? -2.586 20.625 13.312 1 92.75 108 GLY A O 1
ATOM 768 N N . TRP A 1 109 ? -0.625 21.219 14.273 1 95.81 109 TRP A N 1
ATOM 769 C CA . TRP A 1 109 ? -0.014 19.922 14 1 95.81 109 TRP A CA 1
ATOM 770 C C . TRP A 1 109 ? 0.609 19.344 15.258 1 95.81 109 TRP A C 1
ATOM 772 O O . TRP A 1 109 ? 0.954 20.078 16.188 1 95.81 109 TRP A O 1
ATOM 782 N N . GLN A 1 110 ? 0.769 18.062 15.297 1 95.81 110 GLN A N 1
ATOM 783 C CA . GLN A 1 110 ? 1.466 17.328 16.344 1 95.81 110 GLN A CA 1
ATOM 784 C C . GLN A 1 110 ? 2.256 16.156 15.773 1 95.81 110 GLN A C 1
ATOM 786 O O . GLN A 1 110 ? 1.734 15.383 14.969 1 95.81 110 GLN A O 1
ATOM 791 N N . ALA A 1 111 ? 3.506 16.031 16.172 1 97.88 111 ALA A N 1
ATOM 792 C CA . ALA A 1 111 ? 4.289 14.859 15.805 1 97.88 111 ALA A CA 1
ATOM 793 C C . ALA A 1 111 ? 3.854 13.633 16.609 1 97.88 111 ALA A C 1
ATOM 795 O O . ALA A 1 111 ? 3.412 13.758 17.75 1 97.88 111 ALA A O 1
ATOM 796 N N . TYR A 1 112 ? 3.926 12.508 15.969 1 98.06 112 TYR A N 1
ATOM 797 C CA . TYR A 1 112 ? 3.773 11.289 16.75 1 98.06 112 TYR A CA 1
ATOM 798 C C . TYR A 1 112 ? 4.914 11.133 17.75 1 98.06 112 TYR A C 1
ATOM 800 O O . TYR A 1 112 ? 6.008 11.664 17.547 1 98.06 112 TYR A O 1
ATOM 808 N N . ALA A 1 113 ? 4.676 10.422 18.812 1 98.19 113 ALA A N 1
ATOM 809 C CA . ALA A 1 113 ? 5.613 10.336 19.922 1 98.19 113 ALA A CA 1
ATOM 810 C C . ALA A 1 113 ? 6.938 9.719 19.484 1 98.19 113 ALA A C 1
ATOM 812 O O . ALA A 1 113 ? 7.996 10.055 20.031 1 98.19 113 ALA A O 1
ATOM 813 N N . ASP A 1 114 ? 6.91 8.852 18.5 1 98.25 114 ASP A N 1
ATOM 814 C CA . ASP A 1 114 ? 8.125 8.141 18.109 1 98.25 114 ASP A CA 1
ATOM 815 C C . ASP A 1 114 ? 8.734 8.758 16.859 1 98.25 114 ASP A C 1
ATOM 817 O O . ASP A 1 114 ? 9.703 8.227 16.297 1 98.25 114 ASP A O 1
ATOM 821 N N . THR A 1 115 ? 8.203 9.93 16.375 1 98.75 115 THR A N 1
ATOM 822 C CA . THR A 1 115 ? 8.719 10.57 15.172 1 98.75 115 THR A CA 1
ATOM 823 C C . THR A 1 115 ? 10.164 11.016 15.375 1 98.75 115 THR A C 1
ATOM 825 O O . THR A 1 115 ? 11.07 10.523 14.695 1 98.75 115 THR A O 1
ATOM 828 N N . LEU A 1 116 ? 10.391 11.852 16.328 1 98.69 116 LEU A N 1
ATOM 829 C CA . LEU A 1 116 ? 11.719 12.445 16.5 1 98.69 116 LEU A CA 1
ATOM 830 C C . LEU A 1 116 ? 12.734 11.391 16.906 1 98.69 116 LEU A C 1
ATOM 832 O O . LEU A 1 116 ? 13.812 11.297 16.312 1 98.69 116 LEU A O 1
ATOM 836 N N . PRO A 1 117 ? 12.414 10.469 17.875 1 98.31 117 PRO A N 1
ATOM 837 C CA . PRO A 1 117 ? 13.383 9.43 18.234 1 98.31 117 PRO A CA 1
ATOM 838 C C . PRO A 1 117 ? 13.773 8.555 17.031 1 98.31 117 PRO A C 1
ATOM 840 O O . PRO A 1 117 ? 14.945 8.234 16.859 1 98.31 117 PRO A O 1
ATOM 843 N N . VAL A 1 118 ? 12.867 8.172 16.188 1 98.5 118 VAL A N 1
ATOM 844 C CA . VAL A 1 118 ? 13.141 7.273 15.07 1 98.5 118 VAL A CA 1
ATOM 845 C C . VAL A 1 118 ? 13.945 8.008 14 1 98.5 118 VAL A C 1
ATOM 847 O O . VAL A 1 118 ? 14.922 7.477 13.477 1 98.5 118 VAL A O 1
ATOM 850 N N . LEU A 1 119 ? 13.555 9.281 13.68 1 98.75 119 LEU A N 1
ATOM 851 C CA . LEU A 1 119 ? 14.297 10.055 12.688 1 98.75 119 LEU A CA 1
ATOM 852 C C . LEU A 1 119 ? 15.727 10.312 13.156 1 98.75 119 LEU A C 1
ATOM 854 O O . LEU A 1 119 ? 16.656 10.273 12.359 1 98.75 119 LEU A O 1
ATOM 858 N N . ALA A 1 120 ? 15.867 10.57 14.43 1 98.5 120 ALA A N 1
ATOM 859 C CA . ALA A 1 120 ? 17.188 10.797 14.992 1 98.5 120 ALA A CA 1
ATOM 860 C C . ALA A 1 120 ? 18.047 9.539 14.883 1 98.5 120 ALA A C 1
ATOM 862 O O . ALA A 1 120 ? 19.234 9.617 14.57 1 98.5 120 ALA A O 1
ATOM 863 N N . ALA A 1 121 ? 17.484 8.391 15.172 1 98.19 121 ALA A N 1
ATOM 864 C CA . ALA A 1 121 ? 18.188 7.121 15.055 1 98.19 121 ALA A CA 1
ATOM 865 C C . ALA A 1 121 ? 18.656 6.883 13.617 1 98.19 121 ALA A C 1
ATOM 867 O O . ALA A 1 121 ? 19.781 6.449 13.383 1 98.19 121 ALA A O 1
ATOM 868 N N . LEU A 1 122 ? 17.797 7.164 12.68 1 98.31 122 LEU A N 1
ATOM 869 C CA . LEU A 1 122 ? 18.141 7.012 11.273 1 98.31 122 LEU A CA 1
ATOM 870 C C . LEU A 1 122 ? 19.297 7.93 10.898 1 98.31 122 LEU A C 1
ATOM 872 O O . LEU A 1 122 ? 20.266 7.492 10.273 1 98.31 122 LEU A O 1
ATOM 876 N N . ARG A 1 123 ? 19.203 9.164 11.312 1 97.12 123 ARG A N 1
ATOM 877 C CA . ARG A 1 123 ? 20.25 10.141 11.023 1 97.12 123 ARG A CA 1
ATOM 878 C C . ARG A 1 123 ? 21.594 9.703 11.633 1 97.12 123 ARG A C 1
ATOM 880 O O . ARG A 1 123 ? 22.625 9.781 10.977 1 97.12 123 ARG A O 1
ATOM 887 N N . SER A 1 124 ? 21.516 9.258 12.844 1 96.88 124 SER A N 1
ATOM 888 C CA . SER A 1 124 ? 22.719 8.82 13.539 1 96.88 124 SER A CA 1
ATOM 889 C C . SER A 1 124 ? 23.375 7.641 12.812 1 96.88 124 SER A C 1
ATOM 891 O O . SER A 1 124 ? 24.594 7.484 12.852 1 96.88 124 SER A O 1
ATOM 893 N N . ALA A 1 125 ? 22.594 6.875 12.195 1 97.12 125 ALA A N 1
ATOM 894 C CA . ALA A 1 125 ? 23.078 5.707 11.469 1 97.12 125 ALA A CA 1
ATOM 895 C C . ALA A 1 125 ? 23.531 6.09 10.062 1 97.12 125 ALA A C 1
ATOM 897 O O . ALA A 1 125 ? 23.953 5.234 9.281 1 97.12 125 ALA A O 1
ATOM 898 N N . GLY A 1 126 ? 23.375 7.336 9.719 1 96.94 126 GLY A N 1
ATOM 899 C CA . GLY A 1 126 ? 23.812 7.812 8.414 1 96.94 126 GLY A CA 1
ATOM 900 C C . GLY A 1 126 ? 22.797 7.562 7.316 1 96.94 126 GLY A C 1
ATOM 901 O O . GLY A 1 126 ? 23.141 7.57 6.133 1 96.94 126 GLY A O 1
ATOM 902 N N . VAL A 1 127 ? 21.562 7.266 7.645 1 98.31 127 VAL A N 1
ATOM 903 C CA . VAL A 1 127 ? 20.5 7.02 6.672 1 98.31 127 VAL A CA 1
ATOM 904 C C . VAL A 1 127 ? 19.828 8.336 6.289 1 98.31 127 VAL A C 1
ATOM 906 O O . VAL A 1 127 ? 19.219 8.992 7.129 1 98.31 127 VAL A O 1
ATOM 909 N N . PRO A 1 128 ? 19.938 8.75 5.07 1 98.62 128 PRO A N 1
ATOM 910 C CA . PRO A 1 128 ? 19.219 9.969 4.68 1 98.62 128 PRO A CA 1
ATOM 911 C C . PRO A 1 128 ? 17.703 9.828 4.766 1 98.62 128 PRO A C 1
ATOM 913 O O . PRO A 1 128 ? 17.172 8.75 4.5 1 98.62 128 PRO A O 1
ATOM 916 N N . ILE A 1 129 ? 17.078 10.906 5.113 1 98.88 129 ILE A N 1
ATOM 917 C CA . ILE A 1 129 ? 15.625 10.938 5.293 1 98.88 129 ILE A CA 1
ATOM 918 C C . ILE A 1 129 ? 15.008 11.938 4.316 1 98.88 129 ILE A C 1
ATOM 920 O O . ILE A 1 129 ? 15.453 13.086 4.23 1 98.88 129 ILE A O 1
ATOM 924 N N . VAL A 1 130 ? 13.984 11.516 3.549 1 98.94 130 VAL A N 1
ATOM 925 C CA . VAL A 1 130 ? 13.242 12.383 2.637 1 98.94 130 VAL A CA 1
ATOM 926 C C . VAL A 1 130 ? 11.758 12.359 3.004 1 98.94 130 VAL A C 1
ATOM 928 O O . VAL A 1 130 ? 11.148 11.297 3.102 1 98.94 130 VAL A O 1
ATOM 931 N N . VAL A 1 131 ? 11.195 13.477 3.246 1 98.94 131 VAL A N 1
ATOM 932 C CA . VAL A 1 131 ? 9.75 13.586 3.422 1 98.94 131 VAL A CA 1
ATOM 933 C C . VAL A 1 131 ? 9.062 13.586 2.059 1 98.94 131 VAL A C 1
ATOM 935 O O . VAL A 1 131 ? 9.375 14.406 1.197 1 98.94 131 VAL A O 1
ATOM 938 N N . VAL A 1 132 ? 8.195 12.656 1.824 1 98.94 132 VAL A N 1
ATOM 939 C CA . VAL A 1 132 ? 7.422 12.516 0.596 1 98.94 132 VAL A CA 1
ATOM 940 C C . VAL A 1 132 ? 5.938 12.711 0.896 1 98.94 132 VAL A C 1
ATOM 942 O O . VAL A 1 132 ? 5.312 11.859 1.535 1 98.94 132 VAL A O 1
ATOM 945 N N . SER A 1 133 ? 5.312 13.773 0.362 1 98.62 133 SER A N 1
ATOM 946 C CA . SER A 1 133 ? 3.957 14.07 0.812 1 98.62 133 SER A CA 1
ATOM 947 C C . SER A 1 133 ? 3.117 14.664 -0.314 1 98.62 133 SER A C 1
ATOM 949 O O . SER A 1 133 ? 3.596 15.516 -1.066 1 98.62 133 SER A O 1
ATOM 951 N N . ASN A 1 134 ? 1.931 14.078 -0.536 1 98.06 134 ASN A N 1
ATOM 952 C CA . ASN A 1 134 ? 0.899 14.828 -1.249 1 98.06 134 ASN A CA 1
ATOM 953 C C . ASN A 1 134 ? 0.424 16.031 -0.445 1 98.06 134 ASN A C 1
ATOM 955 O O . ASN A 1 134 ? -0.224 15.883 0.592 1 98.06 134 ASN A O 1
ATOM 959 N N . ILE A 1 135 ? 0.79 17.25 -0.867 1 97.44 135 ILE A N 1
ATOM 960 C CA . ILE A 1 135 ? 0.48 18.453 -0.112 1 97.44 135 ILE A CA 1
ATOM 961 C C . ILE A 1 135 ? 0.525 19.672 -1.04 1 97.44 135 ILE A C 1
ATOM 963 O O . ILE A 1 135 ? 1.363 19.734 -1.941 1 97.44 135 ILE A O 1
ATOM 967 N N . GLY A 1 136 ? -0.368 20.562 -0.776 1 97.06 136 GLY A N 1
ATOM 968 C CA . GLY A 1 136 ? -0.512 21.703 -1.671 1 97.06 136 GLY A CA 1
ATOM 969 C C . GLY A 1 136 ? 0.175 22.953 -1.16 1 97.06 136 GLY A C 1
ATOM 970 O O . GLY A 1 136 ? -0.03 24.031 -1.697 1 97.06 136 GLY A O 1
ATOM 971 N N . PHE A 1 137 ? 0.952 22.891 -0.065 1 96.06 137 PHE A N 1
ATOM 972 C CA . PHE A 1 137 ? 1.636 24.047 0.504 1 96.06 137 PHE A CA 1
ATOM 973 C C . PHE A 1 137 ? 2.979 23.641 1.101 1 96.06 137 PHE A C 1
ATOM 975 O O . PHE A 1 137 ? 3.289 22.453 1.191 1 96.06 137 PHE A O 1
ATOM 982 N N . ASP A 1 138 ? 3.793 24.594 1.438 1 97.38 138 ASP A N 1
ATOM 983 C CA . ASP A 1 138 ? 5.105 24.359 2.033 1 97.38 138 ASP A CA 1
ATOM 984 C C . ASP A 1 138 ? 4.98 23.969 3.504 1 97.38 138 ASP A C 1
ATOM 986 O O . ASP A 1 138 ? 4.629 24.797 4.344 1 97.38 138 ASP A O 1
ATOM 990 N N . VAL A 1 139 ? 5.332 22.75 3.818 1 97.44 139 VAL A N 1
ATOM 991 C CA . VAL A 1 139 ? 5.133 22.219 5.164 1 97.44 139 VAL A CA 1
ATOM 992 C C . VAL A 1 139 ? 6.383 22.484 6.008 1 97.44 139 VAL A C 1
ATOM 994 O O . VAL A 1 139 ? 6.371 22.266 7.223 1 97.44 139 VAL A O 1
ATOM 997 N N . ARG A 1 140 ? 7.473 23.016 5.488 1 98.25 140 ARG A N 1
ATOM 998 C CA . ARG A 1 140 ? 8.773 23.125 6.145 1 98.25 140 ARG A CA 1
ATOM 999 C C . ARG A 1 140 ? 8.688 24.031 7.375 1 98.25 140 ARG A C 1
ATOM 1001 O O . ARG A 1 140 ? 9.281 23.719 8.414 1 98.25 140 ARG A O 1
ATOM 1008 N N . PRO A 1 141 ? 7.891 25.172 7.309 1 97.81 141 PRO A N 1
ATOM 1009 C CA . PRO A 1 141 ? 7.738 25.938 8.547 1 97.81 141 PRO A CA 1
ATOM 1010 C C . PRO A 1 141 ? 7.141 25.109 9.68 1 97.81 141 PRO A C 1
ATOM 1012 O O . PRO A 1 141 ? 7.559 25.234 10.836 1 97.81 141 PRO A O 1
ATOM 1015 N N . VAL A 1 142 ? 6.215 24.234 9.383 1 97.56 142 VAL A N 1
ATOM 1016 C CA . VAL A 1 142 ? 5.586 23.359 10.367 1 97.56 142 VAL A CA 1
ATOM 1017 C C . VAL A 1 142 ? 6.602 22.344 10.883 1 97.56 142 VAL A C 1
ATOM 1019 O O . VAL A 1 142 ? 6.758 22.188 12.094 1 97.56 142 VAL A O 1
ATOM 1022 N N . THR A 1 143 ? 7.355 21.688 9.953 1 98.44 143 THR A N 1
ATOM 1023 C CA . THR A 1 143 ? 8.305 20.656 10.367 1 98.44 143 THR A CA 1
ATOM 1024 C C . THR A 1 143 ? 9.445 21.281 11.172 1 98.44 143 THR A C 1
ATOM 1026 O O . THR A 1 143 ? 9.984 20.641 12.086 1 98.44 143 THR A O 1
ATOM 1029 N N . ARG A 1 144 ? 9.844 22.547 10.859 1 98.38 144 ARG A N 1
ATOM 1030 C CA . ARG A 1 144 ? 10.852 23.234 11.648 1 98.38 144 ARG A CA 1
ATOM 1031 C C . ARG A 1 144 ? 10.391 23.438 13.086 1 98.38 144 ARG A C 1
ATOM 1033 O O . ARG A 1 144 ? 11.125 23.141 14.031 1 98.38 144 ARG A O 1
ATOM 1040 N N . ALA A 1 145 ? 9.219 23.859 13.188 1 98 145 ALA A N 1
ATOM 1041 C CA . ALA A 1 145 ? 8.664 24.125 14.508 1 98 145 ALA A CA 1
ATOM 1042 C C . ALA A 1 145 ? 8.539 22.844 15.32 1 98 145 ALA A C 1
ATOM 1044 O O . ALA A 1 145 ? 8.672 22.859 16.547 1 98 145 ALA A O 1
ATOM 1045 N N . LEU A 1 146 ? 8.32 21.734 14.68 1 97.38 146 LEU A N 1
ATOM 1046 C CA . LEU A 1 146 ? 8.125 20.453 15.344 1 97.38 146 LEU A CA 1
ATOM 1047 C C . LEU A 1 146 ? 9.461 19.781 15.625 1 97.38 146 LEU A C 1
ATOM 1049 O O . LEU A 1 146 ? 9.508 18.703 16.234 1 97.38 146 LEU A O 1
ATOM 1053 N N . GLY A 1 147 ? 10.555 20.359 15.07 1 98.19 147 GLY A N 1
ATOM 1054 C CA . GLY A 1 147 ? 11.875 19.781 15.281 1 98.19 147 GLY A CA 1
ATOM 1055 C C . GLY A 1 147 ? 12.234 18.719 14.266 1 98.19 147 GLY A C 1
ATOM 1056 O O . GLY A 1 147 ? 13.281 18.078 14.367 1 98.19 147 GLY A O 1
ATOM 1057 N N . ILE A 1 148 ? 11.406 18.562 13.242 1 98.75 148 ILE A N 1
ATOM 1058 C CA . ILE A 1 148 ? 11.562 17.484 12.266 1 98.75 148 ILE A 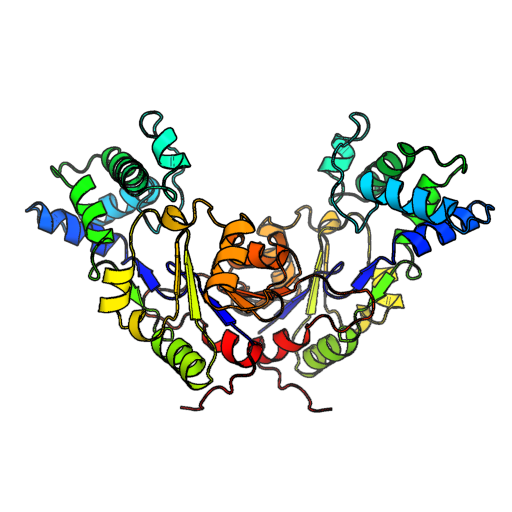CA 1
ATOM 1059 C C . ILE A 1 148 ? 12.555 17.906 11.188 1 98.75 148 ILE A C 1
ATOM 1061 O O . ILE A 1 148 ? 13.367 17.094 10.734 1 98.75 148 ILE A O 1
ATOM 1065 N N . ASP A 1 149 ? 12.508 19.172 10.836 1 98.75 149 ASP A N 1
ATOM 1066 C CA . ASP A 1 149 ? 13.273 19.688 9.711 1 98.75 149 ASP A CA 1
ATOM 1067 C C . ASP A 1 149 ? 14.773 19.453 9.906 1 98.75 149 ASP A C 1
ATOM 1069 O O . ASP A 1 149 ? 15.492 19.156 8.961 1 98.75 149 ASP A O 1
ATOM 1073 N N . ALA A 1 150 ? 15.234 19.531 11.117 1 98.38 150 ALA A N 1
ATOM 1074 C CA . ALA A 1 150 ? 16.656 19.391 11.43 1 98.38 150 ALA A CA 1
ATOM 1075 C C . ALA A 1 150 ? 17.141 17.969 11.164 1 98.38 150 ALA A C 1
ATOM 1077 O O . ALA A 1 150 ? 18.344 17.719 11.039 1 98.38 150 ALA A O 1
ATOM 1078 N N . LEU A 1 151 ? 16.234 17.031 11.055 1 98.62 151 LEU A N 1
ATOM 1079 C CA . LEU A 1 151 ? 16.578 15.625 10.898 1 98.62 151 LEU A CA 1
ATOM 1080 C C . LEU A 1 151 ? 16.375 15.172 9.453 1 98.62 151 LEU A C 1
ATOM 1082 O O . LEU A 1 151 ? 16.766 14.062 9.086 1 98.62 151 LEU A O 1
ATOM 1086 N N . VAL A 1 152 ? 15.797 15.984 8.586 1 98.81 152 VAL A N 1
ATOM 1087 C CA . VAL A 1 152 ? 15.367 15.633 7.234 1 98.81 152 VAL A CA 1
ATOM 1088 C C . VAL A 1 152 ? 16.391 16.141 6.219 1 98.81 152 VAL A C 1
ATOM 1090 O O . VAL A 1 152 ? 16.859 17.281 6.32 1 98.81 152 VAL A O 1
ATOM 1093 N N . ASP A 1 153 ? 16.719 15.328 5.289 1 98.88 153 ASP A N 1
ATOM 1094 C CA . ASP A 1 153 ? 17.734 15.695 4.301 1 98.88 153 ASP A CA 1
ATOM 1095 C C . ASP A 1 153 ? 17.094 16.391 3.104 1 98.88 153 ASP A C 1
ATOM 1097 O O . ASP A 1 153 ? 17.719 17.234 2.451 1 98.88 153 ASP A O 1
ATOM 1101 N N . ALA A 1 154 ? 15.883 16.031 2.785 1 98.88 154 ALA A N 1
ATOM 1102 C CA . ALA A 1 154 ? 15.227 16.625 1.618 1 98.88 154 ALA A CA 1
ATOM 1103 C C . ALA A 1 154 ? 13.719 16.438 1.692 1 98.88 154 ALA A C 1
ATOM 1105 O O . ALA A 1 154 ? 13.219 15.68 2.529 1 98.88 154 ALA A O 1
ATOM 1106 N N . TYR A 1 155 ? 13.023 17.188 0.842 1 98.88 155 TYR A N 1
ATOM 1107 C CA . TYR A 1 155 ? 11.57 17.141 0.727 1 98.88 155 TYR A CA 1
ATOM 1108 C C . TYR A 1 155 ? 11.141 16.875 -0.714 1 98.88 155 TYR A C 1
ATOM 1110 O O . TYR A 1 155 ? 11.625 17.531 -1.639 1 98.88 155 TYR A O 1
ATOM 1118 N N . ALA A 1 156 ? 10.336 15.883 -0.908 1 98.94 156 ALA A N 1
ATOM 1119 C CA . ALA A 1 156 ? 9.594 15.68 -2.146 1 98.94 156 ALA A CA 1
ATOM 1120 C C . ALA A 1 156 ? 8.102 15.945 -1.942 1 98.94 156 ALA A C 1
ATOM 1122 O O . ALA A 1 156 ? 7.344 15.039 -1.592 1 98.94 156 ALA A O 1
ATOM 1123 N N . LEU A 1 157 ? 7.734 17.156 -2.166 1 98.88 157 LEU A N 1
ATOM 1124 C CA . LEU A 1 157 ? 6.359 17.609 -1.998 1 98.88 157 LEU A CA 1
ATOM 1125 C C . LEU A 1 157 ? 5.648 17.703 -3.344 1 98.88 157 LEU A C 1
ATOM 1127 O O . LEU A 1 157 ? 6.195 18.25 -4.305 1 98.88 157 LEU A O 1
ATOM 1131 N N . SER A 1 158 ? 4.461 17.156 -3.43 1 98.81 158 SER A N 1
ATOM 1132 C CA . SER A 1 158 ? 3.77 17.031 -4.707 1 98.81 158 SER A CA 1
ATOM 1133 C C . SER A 1 158 ? 3.627 18.375 -5.402 1 98.81 158 SER A C 1
ATOM 1135 O O . SER A 1 158 ? 3.775 18.469 -6.625 1 98.81 158 SER A O 1
ATOM 1137 N N . TYR A 1 159 ? 3.328 19.484 -4.648 1 98.38 159 TYR A N 1
ATOM 1138 C CA . TYR A 1 159 ? 3.102 20.766 -5.281 1 98.38 159 TYR A CA 1
ATOM 1139 C C . TYR A 1 159 ? 4.395 21.328 -5.871 1 98.38 159 TYR A C 1
ATOM 1141 O O . TYR A 1 159 ? 4.363 22.188 -6.75 1 98.38 159 TYR A O 1
ATOM 1149 N N . GLU A 1 160 ? 5.559 20.797 -5.41 1 98.31 160 GLU A N 1
ATOM 1150 C CA . GLU A 1 160 ? 6.855 21.188 -5.957 1 98.31 160 GLU A CA 1
ATOM 1151 C C . GLU A 1 160 ? 7.273 20.25 -7.098 1 98.31 160 GLU A C 1
ATOM 1153 O O . GLU A 1 160 ? 7.77 20.719 -8.125 1 98.31 160 GLU A O 1
ATOM 1158 N N . ILE A 1 161 ? 7.039 18.922 -6.938 1 98.06 161 ILE A N 1
ATOM 1159 C CA . ILE A 1 161 ? 7.473 17.891 -7.867 1 98.06 161 ILE A CA 1
ATOM 1160 C C . ILE A 1 161 ? 6.551 17.875 -9.086 1 98.06 161 ILE A C 1
ATOM 1162 O O . ILE A 1 161 ? 6.973 17.5 -10.18 1 98.06 161 ILE A O 1
ATOM 1166 N N . GLY A 1 162 ? 5.238 18.203 -8.867 1 98.19 162 GLY A N 1
ATOM 1167 C CA . GLY A 1 162 ? 4.262 18.188 -9.945 1 98.19 162 GLY A CA 1
ATOM 1168 C C . GLY A 1 162 ? 3.566 16.859 -10.117 1 98.19 162 GLY A C 1
ATOM 1169 O O . GLY A 1 162 ? 2.818 16.656 -11.078 1 98.19 162 GLY A O 1
ATOM 1170 N N . HIS A 1 163 ? 3.857 15.906 -9.266 1 98.44 163 HIS A N 1
ATOM 1171 C CA . HIS A 1 163 ? 3.215 14.594 -9.242 1 98.44 163 HIS A CA 1
ATOM 1172 C C . HIS A 1 163 ? 2.822 14.195 -7.82 1 98.44 163 HIS A C 1
ATOM 1174 O O . HIS A 1 163 ? 3.568 14.453 -6.871 1 98.44 163 HIS A O 1
ATOM 1180 N N . CYS A 1 164 ? 1.657 13.609 -7.695 1 98.69 164 CYS A N 1
ATOM 1181 C CA . CYS A 1 164 ? 1.188 13.078 -6.418 1 98.69 164 CYS A CA 1
ATOM 1182 C C . CYS A 1 164 ? 1.397 11.57 -6.34 1 98.69 164 CYS A C 1
ATOM 1184 O O . CYS A 1 164 ? 1.411 10.891 -7.367 1 98.69 164 CYS A O 1
ATOM 1186 N N . LYS A 1 165 ? 1.634 11.156 -5.062 1 98.62 165 LYS A N 1
ATOM 1187 C CA . LYS A 1 165 ? 1.393 9.734 -4.844 1 98.62 165 LYS A CA 1
ATOM 1188 C C . LYS A 1 165 ? -0.001 9.328 -5.316 1 98.62 165 LYS A C 1
ATOM 1190 O O . LYS A 1 165 ? -0.971 10.062 -5.098 1 98.62 165 LYS A O 1
ATOM 1195 N N . PRO A 1 166 ? -0.091 8.25 -6.086 1 98.56 166 PRO A N 1
ATOM 1196 C CA . PRO A 1 166 ? 0.801 7.098 -6.207 1 98.56 166 PRO A CA 1
ATOM 1197 C C . PRO A 1 166 ? 1.667 7.148 -7.465 1 98.56 166 PRO A C 1
ATOM 1199 O O . PRO A 1 166 ? 2.275 6.145 -7.84 1 98.56 166 PRO A O 1
ATOM 1202 N N . ALA A 1 167 ? 1.741 8.219 -8.18 1 98.62 167 ALA A N 1
ATOM 1203 C CA . ALA A 1 167 ? 2.568 8.281 -9.383 1 98.62 167 ALA A CA 1
ATOM 1204 C C . ALA A 1 167 ? 4.023 7.949 -9.062 1 98.62 167 ALA A C 1
ATOM 1206 O O . ALA A 1 167 ? 4.578 8.438 -8.078 1 98.62 167 ALA A O 1
ATOM 1207 N N . PRO A 1 168 ? 4.68 7.109 -9.914 1 98.62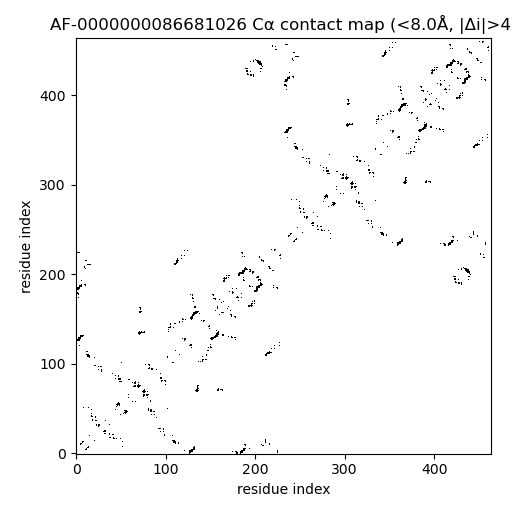 168 PRO A N 1
ATOM 1208 C CA . PRO A 1 168 ? 6.055 6.695 -9.617 1 98.62 168 PRO A CA 1
ATOM 1209 C C . PRO A 1 168 ? 7.035 7.867 -9.617 1 98.62 168 PRO A C 1
ATOM 1211 O O . PRO A 1 168 ? 8.07 7.812 -8.945 1 98.62 168 PRO A O 1
ATOM 1214 N N . GLU A 1 169 ? 6.711 8.945 -10.344 1 98.75 169 GLU A N 1
ATOM 1215 C CA . GLU A 1 169 ? 7.605 10.078 -10.523 1 98.75 169 GLU A CA 1
ATOM 1216 C C . GLU A 1 169 ? 8 10.695 -9.188 1 98.75 169 GLU A C 1
ATOM 1218 O O . GLU A 1 169 ? 9.148 11.094 -8.992 1 98.75 169 GLU A O 1
ATOM 1223 N N . ILE A 1 170 ? 7.078 10.75 -8.258 1 98.94 170 ILE A N 1
ATOM 1224 C CA . ILE A 1 170 ? 7.367 11.422 -6.996 1 98.94 170 ILE A CA 1
ATOM 1225 C C . ILE A 1 170 ? 8.328 10.57 -6.172 1 98.94 170 ILE A C 1
ATOM 1227 O O . ILE A 1 170 ? 9.203 11.109 -5.48 1 98.94 170 ILE A O 1
ATOM 1231 N N . PHE A 1 171 ? 8.227 9.273 -6.238 1 98.88 171 PHE A N 1
ATOM 1232 C CA . PHE A 1 171 ? 9.117 8.398 -5.492 1 98.88 171 PHE A CA 1
ATOM 1233 C C . PHE A 1 171 ? 10.523 8.422 -6.09 1 98.88 171 PHE A C 1
ATOM 1235 O O . PHE A 1 171 ? 11.516 8.461 -5.359 1 98.88 171 PHE A O 1
ATOM 1242 N N . ARG A 1 172 ? 10.602 8.367 -7.422 1 98.81 172 ARG A N 1
ATOM 1243 C CA . ARG A 1 172 ? 11.898 8.453 -8.094 1 98.81 172 ARG A CA 1
ATOM 1244 C C . ARG A 1 172 ? 12.594 9.773 -7.773 1 98.81 172 ARG A C 1
ATOM 1246 O O . ARG A 1 172 ? 13.805 9.789 -7.52 1 98.81 172 ARG A O 1
ATOM 1253 N N . ALA A 1 173 ? 11.812 10.836 -7.809 1 98.81 173 ALA A N 1
ATOM 1254 C CA . ALA A 1 173 ? 12.359 12.141 -7.473 1 98.81 173 ALA A CA 1
ATOM 1255 C C . ALA A 1 173 ? 12.898 12.164 -6.043 1 98.81 173 ALA A C 1
ATOM 1257 O O . ALA A 1 173 ? 13.984 12.68 -5.789 1 98.81 173 ALA A O 1
ATOM 1258 N N . ALA A 1 174 ? 12.148 11.594 -5.09 1 98.88 174 ALA A N 1
ATOM 1259 C CA . ALA A 1 174 ? 12.562 11.555 -3.689 1 98.88 174 ALA A CA 1
ATOM 1260 C C . ALA A 1 174 ? 13.891 10.828 -3.527 1 98.88 174 ALA A C 1
ATOM 1262 O O . ALA A 1 174 ? 14.789 11.312 -2.84 1 98.88 174 ALA A O 1
ATOM 1263 N N . CYS A 1 175 ? 14 9.711 -4.16 1 98.75 175 CYS A N 1
ATOM 1264 C CA . CYS A 1 175 ? 15.242 8.945 -4.086 1 98.75 175 CYS A CA 1
ATOM 1265 C C . CYS A 1 175 ? 16.391 9.719 -4.703 1 98.75 175 CYS A C 1
ATOM 1267 O O . CYS A 1 175 ? 17.5 9.758 -4.145 1 98.75 175 CYS A O 1
ATOM 1269 N N . ALA A 1 176 ? 16.141 10.344 -5.844 1 98.62 176 ALA A N 1
ATOM 1270 C CA . ALA A 1 176 ? 17.172 11.086 -6.562 1 98.62 176 ALA A CA 1
ATOM 1271 C C . ALA A 1 176 ? 17.703 12.234 -5.715 1 98.62 176 ALA A C 1
ATOM 1273 O O . ALA A 1 176 ? 18.891 12.562 -5.789 1 98.62 176 ALA A O 1
ATOM 1274 N N . LEU A 1 177 ? 16.891 12.867 -4.898 1 98.62 177 LEU A N 1
ATOM 1275 C CA . LEU A 1 177 ? 17.266 14.008 -4.074 1 98.62 177 LEU A CA 1
ATOM 1276 C C . LEU A 1 177 ? 18.438 13.648 -3.154 1 98.62 177 LEU A C 1
ATOM 1278 O O . LEU A 1 177 ? 19.203 14.523 -2.758 1 98.62 177 LEU A O 1
ATOM 1282 N N . VAL A 1 178 ? 18.5 12.375 -2.789 1 98.38 178 VAL A N 1
ATOM 1283 C CA . VAL A 1 178 ? 19.547 11.977 -1.853 1 98.38 178 VAL A CA 1
ATOM 1284 C C . VAL A 1 178 ? 20.453 10.945 -2.504 1 98.38 178 VAL A C 1
ATOM 1286 O O . VAL A 1 178 ? 21.234 10.273 -1.818 1 98.38 178 VAL A O 1
ATOM 1289 N N . GLY A 1 179 ? 20.312 10.727 -3.781 1 98 179 GLY A N 1
ATOM 1290 C CA . GLY A 1 179 ? 21.172 9.828 -4.535 1 98 179 GLY A CA 1
ATOM 1291 C C . GLY A 1 179 ? 20.969 8.367 -4.188 1 98 179 GLY A C 1
ATOM 1292 O O . GLY A 1 179 ? 21.891 7.566 -4.273 1 98 179 GLY A O 1
ATOM 1293 N N . ALA A 1 180 ? 19.812 8.016 -3.807 1 97.94 180 ALA A N 1
ATOM 1294 C CA . ALA A 1 180 ? 19.547 6.641 -3.396 1 97.94 180 ALA A CA 1
ATOM 1295 C C . ALA A 1 180 ? 18.969 5.828 -4.551 1 97.94 180 ALA A C 1
ATOM 1297 O O . ALA A 1 180 ? 18.203 6.352 -5.363 1 97.94 180 ALA A O 1
ATOM 1298 N N . ASP A 1 181 ? 19.359 4.582 -4.617 1 97.94 181 ASP A N 1
ATOM 1299 C CA . ASP A 1 181 ? 18.641 3.609 -5.43 1 97.94 181 ASP A CA 1
ATOM 1300 C C . ASP A 1 181 ? 17.328 3.213 -4.773 1 97.94 181 ASP A C 1
ATOM 1302 O O . ASP A 1 181 ? 17.297 2.848 -3.596 1 97.94 181 ASP A O 1
ATOM 1306 N N . PRO A 1 182 ? 16.234 3.297 -5.535 1 98.38 182 PRO A N 1
ATOM 1307 C CA . PRO A 1 182 ? 14.953 2.916 -4.934 1 98.38 182 PRO A CA 1
ATOM 1308 C C . PRO A 1 182 ? 15 1.541 -4.27 1 98.38 182 PRO A C 1
ATOM 1310 O O . PRO A 1 182 ? 14.359 1.328 -3.24 1 98.38 182 PRO A O 1
ATOM 1313 N N . ARG A 1 183 ? 15.742 0.581 -4.75 1 97 183 ARG A N 1
ATOM 1314 C CA . ARG A 1 183 ? 15.82 -0.777 -4.219 1 97 183 ARG A CA 1
ATOM 1315 C C . ARG A 1 183 ? 16.438 -0.789 -2.828 1 97 183 ARG A C 1
ATOM 1317 O O . ARG A 1 183 ? 16.328 -1.778 -2.102 1 97 183 ARG A O 1
ATOM 1324 N N . ASP A 1 184 ? 17.062 0.313 -2.492 1 97.25 184 ASP A N 1
ATOM 1325 C CA . ASP A 1 184 ? 17.703 0.435 -1.19 1 97.25 184 ASP A CA 1
ATOM 1326 C C . ASP A 1 184 ? 16.938 1.397 -0.285 1 97.25 184 ASP A C 1
ATOM 1328 O O . ASP A 1 184 ? 17.469 1.861 0.726 1 97.25 184 ASP A O 1
ATOM 1332 N N . ALA A 1 185 ? 15.719 1.742 -0.62 1 98.56 185 ALA A N 1
ATOM 1333 C CA . ALA A 1 185 ? 14.922 2.691 0.155 1 98.56 185 ALA A CA 1
ATOM 1334 C C . ALA A 1 185 ? 13.695 2.016 0.759 1 98.56 185 ALA A C 1
ATOM 1336 O O . ALA A 1 185 ? 13.227 0.994 0.249 1 98.56 185 ALA A O 1
ATOM 1337 N N . VAL A 1 186 ? 13.258 2.52 1.873 1 98.88 186 VAL A N 1
ATOM 1338 C CA . VAL A 1 186 ? 12 2.105 2.492 1 98.88 186 VAL A CA 1
ATOM 1339 C C . VAL A 1 186 ? 11.047 3.293 2.562 1 98.88 186 VAL A C 1
ATOM 1341 O O . VAL A 1 186 ? 11.398 4.352 3.09 1 98.88 186 VAL A O 1
ATOM 1344 N N . MET A 1 187 ? 9.883 3.156 1.959 1 98.94 187 MET A N 1
ATOM 1345 C CA . MET A 1 187 ? 8.812 4.137 2.104 1 98.94 187 MET A CA 1
ATOM 1346 C C . MET A 1 187 ? 7.93 3.809 3.305 1 98.94 187 MET A C 1
ATOM 1348 O O . MET A 1 187 ? 7.371 2.715 3.387 1 98.94 187 MET A O 1
ATOM 1352 N N . VAL A 1 188 ? 7.863 4.723 4.25 1 98.94 188 VAL A N 1
ATOM 1353 C CA . VAL A 1 188 ? 6.961 4.605 5.391 1 98.94 188 VAL A CA 1
ATOM 1354 C C . VAL A 1 188 ? 5.746 5.504 5.184 1 98.94 188 VAL A C 1
ATOM 1356 O O . VAL A 1 188 ? 5.887 6.707 4.949 1 98.94 188 VAL A O 1
ATOM 1359 N N . GLY A 1 189 ? 4.602 4.938 5.188 1 98.88 189 GLY A N 1
ATOM 1360 C CA . GLY A 1 189 ? 3.383 5.707 4.988 1 98.88 189 GLY A CA 1
ATOM 1361 C C . GLY A 1 189 ? 2.189 5.137 5.73 1 98.88 189 GLY A C 1
ATOM 1362 O O . GLY A 1 189 ? 2.35 4.309 6.629 1 98.88 189 GLY A O 1
ATOM 1363 N N . ASP A 1 190 ? 1.006 5.668 5.387 1 98.38 190 ASP A N 1
ATOM 1364 C CA . ASP A 1 190 ? -0.192 5.258 6.113 1 98.38 190 ASP A CA 1
ATOM 1365 C C . ASP A 1 190 ? -1.337 4.949 5.152 1 98.38 190 ASP A C 1
ATOM 1367 O O . ASP A 1 190 ? -2.457 4.668 5.582 1 98.38 190 ASP A O 1
ATOM 1371 N N . THR A 1 191 ? -1.061 5.02 3.828 1 97.88 191 THR A N 1
ATOM 1372 C CA . THR A 1 191 ? -2.102 4.75 2.842 1 97.88 191 THR A CA 1
ATOM 1373 C C . THR A 1 191 ? -1.572 3.855 1.726 1 97.88 191 THR A C 1
ATOM 1375 O O . THR A 1 191 ? -0.36 3.74 1.537 1 97.88 191 THR A O 1
ATOM 1378 N N . PRO A 1 192 ? -2.488 3.26 0.918 1 98.38 192 PRO A N 1
ATOM 1379 C CA . PRO A 1 192 ? -2.055 2.488 -0.25 1 98.38 192 PRO A CA 1
ATOM 1380 C C . PRO A 1 192 ? -1.292 3.336 -1.266 1 98.38 192 PRO A C 1
ATOM 1382 O O . PRO A 1 192 ? -0.443 2.818 -1.995 1 98.38 192 PRO A O 1
ATOM 1385 N N . ALA A 1 193 ? -1.575 4.629 -1.297 1 98.5 193 ALA A N 1
ATOM 1386 C CA . ALA A 1 193 ? -0.832 5.504 -2.199 1 98.5 193 ALA A CA 1
ATOM 1387 C C . ALA A 1 193 ? 0.656 5.504 -1.86 1 98.5 193 ALA A C 1
ATOM 1389 O O . ALA A 1 193 ? 1.503 5.586 -2.754 1 98.5 193 ALA A O 1
ATOM 1390 N N . ASP A 1 194 ? 0.999 5.438 -0.584 1 98.88 194 ASP A N 1
ATOM 1391 C CA . ASP A 1 194 ? 2.395 5.344 -0.166 1 98.88 194 ASP A CA 1
ATOM 1392 C C . ASP A 1 194 ? 3.023 4.035 -0.633 1 98.88 194 ASP A C 1
ATOM 1394 O O . ASP A 1 194 ? 4.191 4.004 -1.027 1 98.88 194 ASP A O 1
ATOM 1398 N N . ALA A 1 195 ? 2.229 2.988 -0.609 1 98.88 195 ALA A N 1
ATOM 1399 C CA . ALA A 1 195 ? 2.715 1.659 -0.969 1 98.88 195 ALA A CA 1
ATOM 1400 C C . ALA A 1 195 ? 3.059 1.583 -2.453 1 98.88 195 ALA A C 1
ATOM 1402 O O . ALA A 1 195 ? 3.742 0.656 -2.893 1 98.88 195 ALA A O 1
ATOM 1403 N N . ALA A 1 196 ? 2.574 2.557 -3.227 1 98.81 196 ALA A N 1
ATOM 1404 C CA . ALA A 1 196 ? 2.865 2.576 -4.656 1 98.81 196 ALA A CA 1
ATOM 1405 C C . ALA A 1 196 ? 4.359 2.758 -4.91 1 98.81 196 ALA A C 1
ATOM 1407 O O . ALA A 1 196 ? 4.84 2.531 -6.023 1 98.81 196 ALA A O 1
ATOM 1408 N N . ALA A 1 197 ? 5.113 3.082 -3.867 1 98.94 197 ALA A N 1
ATOM 1409 C CA . ALA A 1 197 ? 6.57 3.17 -3.979 1 98.94 197 ALA A CA 1
ATOM 1410 C C . ALA A 1 197 ? 7.168 1.827 -4.387 1 98.94 197 ALA A C 1
ATOM 1412 O O . ALA A 1 197 ? 8.258 1.775 -4.957 1 98.94 197 ALA A O 1
ATOM 1413 N N . VAL A 1 198 ? 6.465 0.782 -4.184 1 98.69 198 VAL A N 1
ATOM 1414 C CA . VAL A 1 198 ? 6.93 -0.562 -4.508 1 98.69 198 VAL A CA 1
ATOM 1415 C C . VAL A 1 198 ? 7.137 -0.688 -6.016 1 98.69 198 VAL A C 1
ATOM 1417 O O . VAL A 1 198 ? 7.992 -1.447 -6.469 1 98.69 198 VAL A O 1
ATOM 1420 N N . THR A 1 199 ? 6.41 0.095 -6.777 1 97.62 199 THR A N 1
ATOM 1421 C CA . THR A 1 199 ? 6.465 -0.01 -8.234 1 97.62 199 THR A CA 1
ATOM 1422 C C . THR A 1 199 ? 7.801 0.502 -8.758 1 97.62 199 THR A C 1
ATOM 1424 O O . THR A 1 199 ? 8.188 0.19 -9.891 1 97.62 199 THR A O 1
ATOM 1427 N N . VAL A 1 200 ? 8.484 1.301 -7.949 1 98.38 200 VAL A N 1
ATOM 1428 C CA . VAL A 1 200 ? 9.789 1.792 -8.391 1 98.38 200 VAL A CA 1
ATOM 1429 C C . VAL A 1 200 ? 10.898 1.025 -7.676 1 98.38 200 VAL A C 1
ATOM 1431 O O . VAL A 1 200 ? 12.078 1.356 -7.816 1 98.38 200 VAL A O 1
ATOM 1434 N N . GLY A 1 201 ? 10.5 0.03 -6.848 1 98.19 201 GLY A N 1
ATOM 1435 C CA . GLY A 1 201 ? 11.5 -0.865 -6.285 1 98.19 201 GLY A CA 1
ATOM 1436 C C . GLY A 1 201 ? 11.664 -0.705 -4.785 1 98.19 201 GLY A C 1
ATOM 1437 O O . GLY A 1 201 ? 12.43 -1.441 -4.156 1 98.19 201 GLY A O 1
ATOM 1438 N N . CYS A 1 202 ? 10.953 0.217 -4.133 1 98.75 202 CYS A N 1
ATOM 1439 C CA . CYS A 1 202 ? 11.086 0.445 -2.699 1 98.75 202 CYS A CA 1
ATOM 1440 C C . CYS A 1 202 ? 10.406 -0.662 -1.905 1 98.75 202 CYS A C 1
ATOM 1442 O O . CYS A 1 202 ? 9.367 -1.18 -2.32 1 98.75 202 CYS A O 1
ATOM 1444 N N . ARG A 1 203 ? 10.984 -1.031 -0.792 1 98.62 203 ARG A N 1
ATOM 1445 C CA . ARG A 1 203 ? 10.195 -1.692 0.243 1 98.62 203 ARG A CA 1
ATOM 1446 C C . ARG A 1 203 ? 9.297 -0.696 0.963 1 98.62 203 ARG A C 1
ATOM 1448 O O . ARG A 1 203 ? 9.609 0.494 1.037 1 98.62 203 ARG A O 1
ATOM 1455 N N . CYS A 1 204 ? 8.148 -1.132 1.438 1 98.94 204 CYS A N 1
ATOM 1456 C CA . CYS A 1 204 ? 7.227 -0.192 2.059 1 98.94 204 CYS A CA 1
ATOM 1457 C C . CYS A 1 204 ? 6.754 -0.708 3.412 1 98.94 204 CYS A C 1
ATOM 1459 O O . CYS A 1 204 ? 6.465 -1.897 3.562 1 98.94 204 CYS A O 1
ATOM 1461 N N . LEU A 1 205 ? 6.742 0.127 4.391 1 98.94 205 LEU A N 1
ATOM 1462 C CA . LEU A 1 205 ? 6.078 -0.039 5.68 1 98.94 205 LEU A CA 1
ATOM 1463 C C . LEU A 1 205 ? 4.859 0.868 5.781 1 98.94 205 LEU A C 1
ATOM 1465 O O . LEU A 1 205 ? 4.988 2.094 5.812 1 98.94 205 LEU A O 1
ATOM 1469 N N . ILE A 1 206 ? 3.66 0.293 5.809 1 98.94 206 ILE A N 1
ATOM 1470 C CA . ILE A 1 206 ? 2.424 1.063 5.883 1 98.94 206 ILE A CA 1
ATOM 1471 C C . ILE A 1 206 ? 1.759 0.846 7.238 1 98.94 206 ILE A C 1
ATOM 1473 O O . ILE A 1 206 ? 1.487 -0.292 7.629 1 98.94 206 ILE A O 1
ATOM 1477 N N . LEU A 1 207 ? 1.53 1.923 7.965 1 98.81 207 LEU A N 1
ATOM 1478 C CA . LEU A 1 207 ? 1.065 1.868 9.344 1 98.81 207 LEU A CA 1
ATOM 1479 C C . LEU A 1 207 ? -0.369 2.375 9.453 1 98.81 207 LEU A C 1
ATOM 1481 O O . LEU A 1 207 ? -0.741 3.348 8.797 1 98.81 207 LEU A O 1
ATOM 1485 N N . PRO A 1 208 ? -1.164 1.727 10.281 1 98.12 208 PRO A N 1
ATOM 1486 C CA . PRO A 1 208 ? -2.539 2.191 10.484 1 98.12 208 PRO A CA 1
ATOM 1487 C C . PRO A 1 208 ? -2.617 3.469 11.312 1 98.12 208 PRO A C 1
ATOM 1489 O O . PRO A 1 208 ? -1.642 3.842 11.969 1 98.12 208 PRO A O 1
ATOM 1492 N N . ALA A 1 209 ? -3.729 4.09 11.258 1 95.5 209 ALA A N 1
ATOM 1493 C CA . ALA A 1 209 ? -3.949 5.359 11.945 1 95.5 209 ALA A CA 1
ATOM 1494 C C . ALA A 1 209 ? -3.738 5.215 13.453 1 95.5 209 ALA A C 1
ATOM 1496 O O . ALA A 1 209 ? -4.129 4.207 14.039 1 95.5 209 ALA A O 1
ATOM 1497 N N . SER A 1 210 ? -3.111 6.152 14.047 1 95.25 210 SER A N 1
ATOM 1498 C CA . SER A 1 210 ? -2.945 6.301 15.492 1 95.25 210 SER A CA 1
ATOM 1499 C C . SER A 1 210 ? -3.424 7.668 15.961 1 95.25 210 SER A C 1
ATOM 1501 O O . SER A 1 210 ? -3.471 8.625 15.18 1 95.25 210 SER A O 1
ATOM 1503 N N . PRO A 1 211 ? -3.766 7.777 17.203 1 91.12 211 PRO A N 1
ATOM 1504 C CA . PRO A 1 211 ? -4.121 9.102 17.734 1 91.12 211 PRO A CA 1
ATOM 1505 C C . PRO A 1 211 ? -2.955 10.078 17.703 1 91.12 211 PRO A C 1
ATOM 1507 O O . PRO A 1 211 ? -1.795 9.672 17.797 1 91.12 211 PRO A O 1
ATOM 1510 N N . PRO A 1 212 ? -3.332 11.328 17.531 1 88.31 212 PRO A N 1
ATOM 1511 C CA . PRO A 1 212 ? -2.268 12.336 17.594 1 88.31 212 PRO A CA 1
ATOM 1512 C C . PRO A 1 212 ? -1.415 12.227 18.844 1 88.31 212 PRO A C 1
ATOM 1514 O O . PRO A 1 212 ? -1.947 12.023 19.938 1 88.31 212 PRO A O 1
ATOM 1517 N N . GLY A 1 213 ? -0.129 12.266 18.703 1 92.62 213 GLY A N 1
ATOM 1518 C CA . GLY A 1 213 ? 0.789 12.281 19.828 1 92.62 213 GLY A CA 1
ATOM 1519 C C . GLY A 1 213 ? 1.149 10.898 20.328 1 92.62 213 GLY A C 1
ATOM 1520 O O . GLY A 1 213 ? 2.053 10.742 21.156 1 92.62 213 GLY A O 1
ATOM 1521 N N . ALA A 1 214 ? 0.449 9.906 19.891 1 95.44 214 ALA A N 1
ATOM 1522 C CA . ALA A 1 214 ? 0.729 8.539 20.312 1 95.44 214 ALA A CA 1
ATOM 1523 C C . ALA A 1 214 ? 1.91 7.953 19.547 1 95.44 214 ALA A C 1
ATOM 1525 O O . ALA A 1 214 ? 2.387 8.555 18.578 1 95.44 214 ALA A O 1
ATOM 1526 N N . GLU A 1 215 ? 2.414 6.828 20.078 1 97 215 GLU A N 1
ATOM 1527 C CA . GLU A 1 215 ? 3.336 6.051 19.266 1 97 215 GLU A CA 1
ATOM 1528 C C . GLU A 1 215 ? 2.656 5.551 17.984 1 97 215 GLU A C 1
ATOM 1530 O O . GLU A 1 215 ? 1.541 5.027 18.047 1 97 215 GLU A O 1
ATOM 1535 N N . HIS A 1 216 ? 3.322 5.738 16.906 1 97.69 216 HIS A N 1
ATOM 1536 C CA . HIS A 1 216 ? 2.709 5.406 15.625 1 97.69 216 HIS A CA 1
ATOM 1537 C C . HIS A 1 216 ? 3.211 4.062 15.109 1 97.69 216 HIS A C 1
ATOM 1539 O O . HIS A 1 216 ? 2.596 3.465 14.219 1 97.69 216 HIS A O 1
ATOM 1545 N N . GLY A 1 217 ? 4.344 3.609 15.672 1 97.31 217 GLY A N 1
ATOM 1546 C CA . GLY A 1 217 ? 4.93 2.361 15.203 1 97.31 217 GLY A CA 1
ATOM 1547 C C . GLY A 1 217 ? 6.047 2.562 14.195 1 97.31 217 GLY A C 1
ATOM 1548 O O . GLY A 1 217 ? 6.414 1.634 13.477 1 97.31 217 GLY A O 1
ATOM 1549 N N . LEU A 1 218 ? 6.609 3.711 14.164 1 98.44 218 LEU A N 1
ATOM 1550 C CA . LEU A 1 218 ? 7.637 4.074 13.195 1 98.44 218 LEU A CA 1
ATOM 1551 C C . LEU A 1 218 ? 8.914 3.271 13.43 1 98.44 218 LEU A C 1
ATOM 1553 O O . LEU A 1 218 ? 9.727 3.109 12.516 1 98.44 218 LEU A O 1
ATOM 1557 N N . ARG A 1 219 ? 9.109 2.777 14.633 1 97 219 ARG A N 1
ATOM 1558 C CA . ARG A 1 219 ? 10.336 2.092 15.016 1 97 219 ARG A CA 1
ATOM 1559 C C . ARG A 1 219 ? 10.57 0.862 14.141 1 97 219 ARG A C 1
ATOM 1561 O O . ARG A 1 219 ? 11.711 0.43 13.961 1 97 219 ARG A O 1
ATOM 1568 N N . ALA A 1 220 ? 9.531 0.333 13.586 1 96.69 220 ALA A N 1
ATOM 1569 C CA . ALA A 1 220 ? 9.602 -0.888 12.789 1 96.69 220 ALA A CA 1
ATOM 1570 C C . ALA A 1 220 ? 10.469 -0.685 11.555 1 96.69 220 ALA A C 1
ATOM 1572 O O . ALA A 1 220 ? 10.93 -1.653 10.938 1 96.69 220 ALA A O 1
ATOM 1573 N N . VAL A 1 221 ? 10.711 0.607 11.164 1 98.06 221 VAL A N 1
ATOM 1574 C CA . VAL A 1 221 ? 11.477 0.873 9.953 1 98.06 221 VAL A CA 1
ATOM 1575 C C . VAL A 1 221 ? 12.961 0.641 10.227 1 98.06 221 VAL A C 1
ATOM 1577 O O . VAL A 1 221 ? 13.742 0.391 9.297 1 98.06 221 VAL A O 1
ATOM 1580 N N . LEU A 1 222 ? 13.359 0.711 11.484 1 97.25 222 LEU A N 1
ATOM 1581 C CA . LEU A 1 222 ? 14.773 0.711 11.836 1 97.25 222 LEU A CA 1
ATOM 1582 C C . LEU A 1 222 ? 15.438 -0.596 11.414 1 97.25 222 LEU A C 1
ATOM 1584 O O . LEU A 1 222 ? 16.422 -0.586 10.664 1 97.25 222 LEU A O 1
ATOM 1588 N N . PRO A 1 223 ? 14.898 -1.771 11.789 1 94.69 223 PRO A N 1
ATOM 1589 C CA . PRO A 1 223 ? 15.547 -3.004 11.336 1 94.69 223 PRO A CA 1
ATOM 1590 C C . PRO A 1 223 ? 15.492 -3.172 9.82 1 94.69 223 PRO A C 1
ATOM 1592 O O . PRO A 1 223 ? 16.391 -3.789 9.227 1 94.69 223 PRO A O 1
ATOM 1595 N N . MET A 1 224 ? 14.492 -2.641 9.164 1 95.81 224 MET A N 1
ATOM 1596 C CA . MET A 1 224 ? 14.391 -2.746 7.711 1 95.81 224 MET A CA 1
ATOM 1597 C C . MET A 1 224 ? 15.555 -2.037 7.027 1 95.81 224 MET A C 1
ATOM 1599 O O . MET A 1 224 ? 15.922 -2.385 5.902 1 95.81 224 MET A O 1
ATOM 1603 N N . LEU A 1 225 ? 16.062 -1.054 7.754 1 96.81 225 LEU A N 1
ATOM 1604 C CA . LEU A 1 225 ? 17.156 -0.271 7.191 1 96.81 225 LEU A CA 1
ATOM 1605 C C . LEU A 1 225 ? 18.484 -0.637 7.855 1 96.81 225 LEU A C 1
ATOM 1607 O O . LEU A 1 225 ? 19.469 0.087 7.715 1 96.81 225 LEU A O 1
ATOM 1611 N N . GLY A 1 226 ? 18.531 -1.689 8.633 1 93 226 GLY A N 1
ATOM 1612 C CA . GLY A 1 226 ? 19.75 -2.186 9.258 1 93 226 GLY A CA 1
ATOM 1613 C C . GLY A 1 226 ? 20.188 -1.354 10.453 1 93 226 GLY A C 1
ATOM 1614 O O . GLY A 1 226 ? 21.359 -1.332 10.797 1 93 226 GLY A O 1
ATOM 1615 N N . VAL A 1 227 ? 19.281 -0.522 10.922 1 93.19 227 VAL A N 1
ATOM 1616 C CA . VAL A 1 227 ? 19.594 0.33 12.062 1 93.19 227 VAL A CA 1
ATOM 1617 C C . VAL A 1 227 ? 19.172 -0.371 13.352 1 93.19 227 VAL A C 1
ATOM 1619 O O . VAL A 1 227 ? 18.047 -0.861 13.469 1 93.19 227 VAL A O 1
ATOM 1622 N N . GLU A 1 228 ? 20.078 -0.615 14.297 1 82.31 228 GLU A N 1
ATOM 1623 C CA . GLU A 1 228 ? 19.766 -1.236 15.586 1 82.31 228 GLU A CA 1
ATOM 1624 C C . GLU A 1 228 ? 18.969 -0.29 16.469 1 82.31 228 GLU A C 1
ATOM 1626 O O . GLU A 1 228 ? 19.203 0.919 16.484 1 82.31 228 GLU A O 1
ATOM 1631 N N . ALA A 1 229 ? 17.859 -0.814 16.922 1 63.91 229 ALA A N 1
ATOM 1632 C CA . ALA A 1 229 ? 17.062 0.003 17.844 1 63.91 229 ALA A CA 1
ATOM 1633 C C . ALA A 1 229 ? 17.859 0.359 19.078 1 63.91 229 ALA A C 1
ATOM 1635 O O . ALA A 1 229 ? 18.562 -0.489 19.641 1 63.91 229 ALA A O 1
ATOM 1636 N N . GLN A 1 230 ? 18.312 1.566 19.281 1 53.19 230 GLN A N 1
ATOM 1637 C CA . GLN A 1 230 ? 19 1.91 20.531 1 53.19 230 GLN A CA 1
ATOM 1638 C C . GLN A 1 230 ? 18.094 1.65 21.734 1 53.19 230 GLN A C 1
ATOM 1640 O O . GLN A 1 230 ? 16.922 2.045 21.75 1 53.19 230 GLN A O 1
ATOM 1645 N N . ARG A 1 231 ? 18.172 0.41 22.312 1 42.56 231 ARG A N 1
ATOM 1646 C CA . ARG A 1 231 ? 17.516 0.205 23.594 1 42.56 231 ARG A CA 1
ATOM 1647 C C . ARG A 1 231 ? 17.594 1.465 24.453 1 42.56 231 ARG A C 1
ATOM 1649 O O . ARG A 1 231 ? 18.656 2.08 24.578 1 42.56 231 ARG A O 1
ATOM 1656 N N . ARG A 1 232 ? 16.312 2.145 24.609 1 34.69 232 ARG A N 1
ATOM 1657 C CA . ARG A 1 232 ? 16.391 3.066 25.75 1 34.69 232 ARG A CA 1
ATOM 1658 C C . ARG A 1 232 ? 16.781 2.334 27.016 1 34.69 232 ARG A C 1
ATOM 1660 O O . ARG A 1 232 ? 16.391 1.186 27.234 1 34.69 232 ARG A O 1
ATOM 1667 N N . MET B 1 1 ? -3.385 -11.688 20.25 1 70.12 1 MET B N 1
ATOM 1668 C CA . MET B 1 1 ? -2.553 -12.617 19.5 1 70.12 1 MET B CA 1
ATOM 1669 C C . MET B 1 1 ? -2.188 -12.031 18.141 1 70.12 1 MET B C 1
ATOM 1671 O O . MET B 1 1 ? -3.035 -11.445 17.453 1 70.12 1 MET B O 1
ATOM 1675 N N . THR B 1 2 ? -0.843 -12.055 17.672 1 91.56 2 THR B N 1
ATOM 1676 C CA . THR B 1 2 ? -0.328 -11.484 16.438 1 91.56 2 THR B CA 1
ATOM 1677 C C . THR B 1 2 ? -0.503 -12.469 15.281 1 91.56 2 THR B C 1
ATOM 1679 O O . THR B 1 2 ? -0.585 -13.68 15.492 1 91.56 2 THR B O 1
ATOM 1682 N N . ALA B 1 3 ? -0.861 -12.086 14.148 1 98.5 3 ALA B N 1
ATOM 1683 C CA . ALA B 1 3 ? -1.021 -12.938 12.969 1 98.5 3 ALA B CA 1
ATOM 1684 C C . ALA B 1 3 ? -0.238 -12.383 11.781 1 98.5 3 ALA B C 1
ATOM 1686 O O . ALA B 1 3 ? -0.011 -11.172 11.688 1 98.5 3 ALA B O 1
ATOM 1687 N N . ALA B 1 4 ? 0.198 -13.258 10.984 1 98.88 4 ALA B N 1
ATOM 1688 C CA . ALA B 1 4 ? 0.813 -12.898 9.711 1 98.88 4 ALA B CA 1
ATOM 1689 C C . ALA B 1 4 ? -0.122 -13.203 8.547 1 98.88 4 ALA B C 1
ATOM 1691 O O . ALA B 1 4 ? -0.478 -14.359 8.312 1 98.88 4 ALA B O 1
ATOM 1692 N N . LEU B 1 5 ? -0.583 -12.211 7.879 1 98.94 5 LEU B N 1
ATOM 1693 C CA . LEU B 1 5 ? -1.274 -12.344 6.602 1 98.94 5 LEU B CA 1
ATOM 1694 C C . LEU B 1 5 ? -0.294 -12.234 5.441 1 98.94 5 LEU B C 1
ATOM 1696 O O . LEU B 1 5 ? 0.478 -11.281 5.363 1 98.94 5 LEU B O 1
ATOM 1700 N N . VAL B 1 6 ? -0.318 -13.211 4.512 1 98.94 6 VAL B N 1
ATOM 1701 C CA . VAL B 1 6 ? 0.673 -13.203 3.441 1 98.94 6 VAL B CA 1
ATOM 1702 C C . VAL B 1 6 ? -0.02 -13.398 2.096 1 98.94 6 VAL B C 1
ATOM 1704 O O . VAL B 1 6 ? -0.823 -14.312 1.927 1 98.94 6 VAL B O 1
ATOM 1707 N N . ASP B 1 7 ? 0.257 -12.531 1.188 1 98.94 7 ASP B N 1
ATOM 1708 C CA . ASP B 1 7 ? -0.158 -12.742 -0.197 1 98.94 7 ASP B CA 1
ATOM 1709 C C . ASP B 1 7 ? 0.53 -13.961 -0.801 1 98.94 7 ASP B C 1
ATOM 1711 O O . ASP B 1 7 ? 1.572 -14.398 -0.311 1 98.94 7 ASP B O 1
ATOM 1715 N N . PHE B 1 8 ? -0.015 -14.516 -1.823 1 98.56 8 PHE B N 1
ATOM 1716 C CA . PHE B 1 8 ? 0.509 -15.727 -2.434 1 98.56 8 PHE B CA 1
ATOM 1717 C C . PHE B 1 8 ? 1.447 -15.398 -3.588 1 98.56 8 PHE B C 1
ATOM 1719 O O . PHE B 1 8 ? 2.656 -15.25 -3.389 1 98.56 8 PHE B O 1
ATOM 1726 N N . GLN B 1 9 ? 0.894 -15.055 -4.762 1 96.94 9 GLN B N 1
ATOM 1727 C CA . GLN B 1 9 ? 1.725 -14.797 -5.934 1 96.94 9 GLN B CA 1
ATOM 1728 C C . GLN B 1 9 ? 2.457 -13.461 -5.805 1 96.94 9 GLN B C 1
ATOM 1730 O O . GLN B 1 9 ? 1.844 -12.438 -5.488 1 96.94 9 GLN B O 1
ATOM 1735 N N . GLY B 1 10 ? 3.691 -13.484 -6.012 1 97.06 10 GLY B N 1
ATOM 1736 C CA . GLY B 1 10 ? 4.512 -12.281 -5.934 1 97.06 10 GLY B CA 1
ATOM 1737 C C . GLY B 1 10 ? 5.023 -12 -4.531 1 97.06 10 GLY B C 1
ATOM 1738 O O . GLY B 1 10 ? 5.785 -11.055 -4.324 1 97.06 10 GLY B O 1
ATOM 1739 N N . THR B 1 11 ? 4.594 -12.852 -3.553 1 98.56 11 THR B N 1
ATOM 1740 C CA . THR B 1 11 ? 5.012 -12.625 -2.172 1 98.56 11 THR B CA 1
ATOM 1741 C C . THR B 1 11 ? 5.648 -13.883 -1.589 1 98.56 11 THR B C 1
ATOM 1743 O O . THR B 1 11 ? 6.836 -13.883 -1.247 1 98.56 11 THR B O 1
ATOM 1746 N N . ILE B 1 12 ? 4.926 -15.031 -1.562 1 98.56 12 ILE B N 1
ATOM 1747 C CA . ILE B 1 12 ? 5.551 -16.219 -0.997 1 98.56 12 ILE B CA 1
ATOM 1748 C C . ILE B 1 12 ? 5.898 -17.203 -2.113 1 98.56 12 ILE B C 1
ATOM 1750 O O . ILE B 1 12 ? 6.711 -18.109 -1.921 1 98.56 12 ILE B O 1
ATOM 1754 N N . ALA B 1 13 ? 5.277 -17.031 -3.25 1 97.75 13 ALA B N 1
ATOM 1755 C CA . ALA B 1 13 ? 5.574 -17.828 -4.441 1 97.75 13 ALA B CA 1
ATOM 1756 C C . ALA B 1 13 ? 5.359 -17 -5.711 1 97.75 13 ALA B C 1
ATOM 1758 O O . ALA B 1 13 ? 4.77 -15.93 -5.668 1 97.75 13 ALA B O 1
ATOM 1759 N N . GLN B 1 14 ? 5.875 -17.469 -6.738 1 95.69 14 GLN B N 1
ATOM 1760 C CA . GLN B 1 14 ? 5.719 -16.812 -8.039 1 95.69 14 GLN B CA 1
ATOM 1761 C C . GLN B 1 14 ? 5.508 -17.844 -9.141 1 95.69 14 GLN B C 1
ATOM 1763 O O . GLN B 1 14 ? 6.07 -18.953 -9.086 1 95.69 14 GLN B O 1
ATOM 1768 N N . VAL B 1 15 ? 4.727 -17.516 -10.102 1 93.31 15 VAL B N 1
ATOM 1769 C CA . VAL B 1 15 ? 4.559 -18.359 -11.289 1 93.31 15 VAL B CA 1
ATOM 1770 C C . VAL B 1 15 ? 5.879 -18.438 -12.047 1 93.31 15 VAL B C 1
ATOM 1772 O O . VAL B 1 15 ? 6.719 -17.547 -11.953 1 93.31 15 VAL B O 1
ATOM 1775 N N . GLU B 1 16 ? 6.023 -19.453 -12.758 1 91.81 16 GLU B N 1
ATOM 1776 C CA . GLU B 1 16 ? 7.238 -19.656 -13.539 1 91.81 16 GLU B CA 1
ATOM 1777 C C . GLU B 1 16 ? 7.426 -18.562 -14.586 1 91.81 16 GLU B C 1
ATOM 1779 O O . GLU B 1 16 ? 6.484 -17.828 -14.898 1 91.81 16 GLU B O 1
ATOM 1784 N N . GLU B 1 17 ? 8.625 -18.5 -15.07 1 93.06 17 GLU B N 1
ATOM 1785 C CA . GLU B 1 17 ? 8.938 -17.531 -16.125 1 93.06 17 GLU B CA 1
ATOM 1786 C C . GLU B 1 17 ? 8.109 -17.812 -17.391 1 93.06 17 GLU B C 1
ATOM 1788 O O . GLU B 1 17 ? 7.891 -18.969 -17.75 1 93.06 17 GLU B O 1
ATOM 1793 N N . PRO B 1 18 ? 7.762 -16.734 -18.062 1 94.81 18 PRO B N 1
ATOM 1794 C CA . PRO B 1 18 ? 6.879 -16.875 -19.219 1 94.81 18 PRO B CA 1
ATOM 1795 C C . PRO B 1 18 ? 7.445 -17.828 -20.281 1 94.81 18 PRO B C 1
ATOM 1797 O O . PRO B 1 18 ? 6.711 -18.641 -20.844 1 94.81 18 PRO B O 1
ATOM 1800 N N . LEU B 1 19 ? 8.734 -17.734 -20.531 1 95.69 19 LEU B N 1
ATOM 1801 C CA . LEU B 1 19 ? 9.328 -18.594 -21.562 1 95.69 19 LEU B CA 1
ATOM 1802 C C . LEU B 1 19 ? 9.195 -20.062 -21.203 1 95.69 19 LEU B C 1
ATOM 1804 O O . LEU B 1 19 ? 8.789 -20.875 -22.031 1 95.69 19 LEU B O 1
ATOM 1808 N N . ARG B 1 20 ? 9.477 -20.375 -19.969 1 94.94 20 ARG B N 1
ATOM 1809 C CA . ARG B 1 20 ? 9.344 -21.75 -19.5 1 94.94 20 ARG B CA 1
ATOM 1810 C C . ARG B 1 20 ? 7.891 -22.234 -19.594 1 94.94 20 ARG B C 1
ATOM 1812 O O . ARG B 1 20 ? 7.621 -23.359 -20 1 94.94 20 ARG B O 1
ATOM 1819 N N . ARG B 1 21 ? 7.023 -21.391 -19.266 1 95.12 21 ARG B N 1
ATOM 1820 C CA . ARG B 1 21 ? 5.602 -21.719 -19.281 1 95.12 21 ARG B CA 1
ATOM 1821 C C . ARG B 1 21 ? 5.117 -22.016 -20.688 1 95.12 21 ARG B C 1
ATOM 1823 O O . ARG B 1 21 ? 4.414 -23.016 -20.906 1 95.12 21 ARG B O 1
ATOM 1830 N N . VAL B 1 22 ? 5.523 -21.172 -21.609 1 97.06 22 VAL B N 1
ATOM 1831 C CA . VAL B 1 22 ? 5.082 -21.312 -22.984 1 97.06 22 VAL B CA 1
ATOM 1832 C C . VAL B 1 22 ? 5.656 -22.578 -23.594 1 97.06 22 VAL B C 1
ATOM 1834 O O . VAL B 1 22 ? 4.941 -23.328 -24.266 1 97.06 22 VAL B O 1
ATOM 1837 N N . ILE B 1 23 ? 6.898 -22.844 -23.297 1 97.5 23 ILE B N 1
ATOM 1838 C CA . ILE B 1 23 ? 7.543 -24.047 -23.812 1 97.5 23 ILE B CA 1
ATOM 1839 C C . ILE B 1 23 ? 6.867 -25.297 -23.234 1 97.5 23 ILE B C 1
ATOM 1841 O O . ILE B 1 23 ? 6.543 -26.234 -23.969 1 97.5 23 ILE B O 1
ATOM 1845 N N . GLY B 1 24 ? 6.617 -25.266 -21.969 1 96.81 24 GLY B N 1
ATOM 1846 C CA . GLY B 1 24 ? 5.953 -26.391 -21.312 1 96.81 24 GLY B CA 1
ATOM 1847 C C . GLY B 1 24 ? 4.539 -26.625 -21.828 1 96.81 24 GLY B C 1
ATOM 1848 O O . GLY B 1 24 ? 4.133 -27.766 -22.047 1 96.81 24 GLY B O 1
ATOM 1849 N N . ALA B 1 25 ? 3.83 -25.562 -22 1 97.38 25 ALA B N 1
ATOM 1850 C CA . ALA B 1 25 ? 2.465 -25.672 -22.5 1 97.38 25 ALA B CA 1
ATOM 1851 C C . ALA B 1 25 ? 2.447 -26.188 -23.938 1 97.38 25 ALA B C 1
ATOM 1853 O O . ALA B 1 25 ? 1.605 -27.016 -24.297 1 97.38 25 ALA B O 1
ATOM 1854 N N . ALA B 1 26 ? 3.346 -25.703 -24.766 1 98.12 26 ALA B N 1
ATOM 1855 C CA . ALA B 1 26 ? 3.457 -26.188 -26.141 1 98.12 26 ALA B CA 1
ATOM 1856 C C . ALA B 1 26 ? 3.762 -27.688 -26.172 1 98.12 26 ALA B C 1
ATOM 1858 O O . ALA B 1 26 ? 3.176 -28.438 -26.953 1 98.12 26 ALA B O 1
ATOM 1859 N N . ALA B 1 27 ? 4.648 -28.078 -25.281 1 97.88 27 ALA B N 1
ATOM 1860 C CA . ALA B 1 27 ? 5.004 -29.484 -25.188 1 97.88 27 ALA B CA 1
ATOM 1861 C C . ALA B 1 27 ? 3.785 -30.344 -24.844 1 97.88 27 ALA B C 1
ATOM 1863 O O . ALA B 1 27 ? 3.607 -31.438 -25.391 1 97.88 27 ALA B O 1
ATOM 1864 N N . ALA B 1 28 ? 3.002 -29.859 -23.984 1 97.12 28 ALA B N 1
ATOM 1865 C CA . ALA B 1 28 ? 1.783 -30.562 -23.594 1 97.12 28 ALA B CA 1
ATOM 1866 C C . ALA B 1 28 ? 0.832 -30.719 -24.781 1 97.12 28 ALA B C 1
ATOM 1868 O O . ALA B 1 28 ? -0.012 -31.625 -24.797 1 97.12 28 ALA B O 1
ATOM 1869 N N . CYS B 1 29 ? 0.972 -29.828 -25.75 1 97.75 29 CYS B N 1
ATOM 1870 C CA . CYS B 1 29 ? 0.155 -29.875 -26.969 1 97.75 29 CYS B CA 1
ATOM 1871 C C . CYS B 1 29 ? 0.854 -30.672 -28.062 1 97.75 29 CYS B C 1
ATOM 1873 O O . CYS B 1 29 ? 0.372 -30.719 -29.188 1 97.75 29 CYS B O 1
ATOM 1875 N N . GLY B 1 30 ? 2.02 -31.141 -27.766 1 97.56 30 GLY B N 1
ATOM 1876 C CA . GLY B 1 30 ? 2.74 -31.969 -28.719 1 97.56 30 GLY B CA 1
ATOM 1877 C C . GLY B 1 30 ? 3.666 -31.172 -29.625 1 97.56 30 GLY B C 1
ATOM 1878 O O . GLY B 1 30 ? 4.074 -31.656 -30.688 1 97.56 30 GLY B O 1
ATOM 1879 N N . VAL B 1 31 ? 3.912 -30 -29.234 1 97.75 31 VAL B N 1
ATOM 1880 C CA . VAL B 1 31 ? 4.742 -29.125 -30.062 1 97.75 31 VAL B CA 1
ATOM 1881 C C . VAL B 1 31 ? 6.047 -28.812 -29.344 1 97.75 31 VAL B C 1
ATOM 1883 O O . VAL B 1 31 ? 6.035 -28.391 -28.172 1 97.75 31 VAL B O 1
ATOM 1886 N N . ASP B 1 32 ? 7.137 -29.078 -29.984 1 97 32 ASP B N 1
ATOM 1887 C CA . ASP B 1 32 ? 8.445 -28.703 -29.453 1 97 32 ASP B CA 1
ATOM 1888 C C . ASP B 1 32 ? 8.82 -27.297 -29.859 1 97 32 ASP B C 1
ATOM 1890 O O . ASP B 1 32 ? 9.297 -27.078 -30.984 1 97 32 ASP B O 1
ATOM 1894 N N . LEU B 1 33 ? 8.617 -26.406 -29 1 94.44 33 LEU B N 1
ATOM 1895 C CA . LEU B 1 33 ? 8.891 -24.984 -29.25 1 94.44 33 LEU B CA 1
ATOM 1896 C C . LEU B 1 33 ? 10.258 -24.594 -28.688 1 94.44 33 LEU B C 1
ATOM 1898 O O . LEU B 1 33 ? 10.602 -24.969 -27.562 1 94.44 33 LEU B O 1
ATOM 1902 N N . ALA B 1 34 ? 11.055 -23.891 -29.516 1 90.62 34 ALA B N 1
ATOM 1903 C CA . ALA B 1 34 ? 12.367 -23.484 -29.016 1 90.62 34 ALA B CA 1
ATOM 1904 C C . ALA B 1 34 ? 12.859 -22.234 -29.734 1 90.62 34 ALA B C 1
ATOM 1906 O O . ALA B 1 34 ? 12.195 -21.734 -30.656 1 90.62 34 ALA B O 1
ATOM 1907 N N . GLY B 1 35 ? 13.82 -21.688 -29.141 1 92.31 35 GLY B N 1
ATOM 1908 C CA . GLY B 1 35 ? 14.531 -20.594 -29.797 1 92.31 35 GLY B CA 1
ATOM 1909 C C . GLY B 1 35 ? 13.727 -19.328 -29.891 1 92.31 35 GLY B C 1
ATOM 1910 O O . GLY B 1 35 ? 12.992 -18.969 -28.953 1 92.31 35 GLY B O 1
ATOM 1911 N N . ASP B 1 36 ? 13.883 -18.578 -30.953 1 95.31 36 ASP B N 1
ATOM 1912 C CA . ASP B 1 36 ? 13.328 -17.25 -31.156 1 95.31 36 ASP B CA 1
ATOM 1913 C C . ASP B 1 36 ? 11.805 -17.297 -31.203 1 95.31 36 ASP B C 1
ATOM 1915 O O . ASP B 1 36 ? 11.133 -16.359 -30.75 1 95.31 36 ASP B O 1
ATOM 1919 N N . THR B 1 37 ? 11.328 -18.406 -31.734 1 96.06 37 THR B N 1
ATOM 1920 C CA . THR B 1 37 ? 9.883 -18.547 -31.828 1 96.06 37 THR B CA 1
ATOM 1921 C C . THR B 1 37 ? 9.258 -18.594 -30.438 1 96.06 37 THR B C 1
ATOM 1923 O O . THR B 1 37 ? 8.234 -17.953 -30.188 1 96.06 37 THR B O 1
ATOM 1926 N N . ALA B 1 38 ? 9.898 -19.359 -29.562 1 97.62 38 ALA B N 1
ATOM 1927 C CA . ALA B 1 38 ? 9.414 -19.453 -28.188 1 97.62 38 ALA B CA 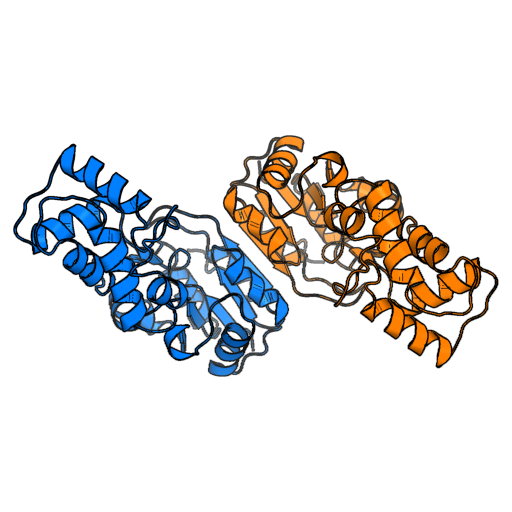1
ATOM 1928 C C . ALA B 1 38 ? 9.469 -18.094 -27.5 1 97.62 38 ALA B C 1
ATOM 1930 O O . ALA B 1 38 ? 8.508 -17.703 -26.828 1 97.62 38 ALA B O 1
ATOM 1931 N N . THR B 1 39 ? 10.5 -17.406 -27.719 1 97.69 39 THR B N 1
ATOM 1932 C CA . THR B 1 39 ? 10.703 -16.109 -27.078 1 97.69 39 THR B CA 1
ATOM 1933 C C . THR B 1 39 ? 9.68 -15.094 -27.578 1 97.69 39 THR B C 1
ATOM 1935 O O . THR B 1 39 ? 9.102 -14.344 -26.781 1 97.69 39 THR B O 1
ATOM 1938 N N . ARG B 1 40 ? 9.438 -15.102 -28.859 1 97.62 40 ARG B N 1
ATOM 1939 C CA . ARG B 1 40 ? 8.469 -14.188 -29.453 1 97.62 40 ARG B CA 1
ATOM 1940 C C . ARG B 1 40 ? 7.059 -14.484 -28.938 1 97.62 40 ARG B C 1
ATOM 1942 O O . ARG B 1 40 ? 6.301 -13.562 -28.625 1 97.62 40 ARG B O 1
ATOM 1949 N N . LEU B 1 41 ? 6.777 -15.766 -28.938 1 97.75 41 LEU B N 1
ATOM 1950 C CA . LEU B 1 41 ? 5.453 -16.156 -28.484 1 97.75 41 LEU B CA 1
ATOM 1951 C C . LEU B 1 41 ? 5.262 -15.805 -27.016 1 97.75 41 LEU B C 1
ATOM 1953 O O . LEU B 1 41 ? 4.207 -15.289 -26.625 1 97.75 41 LEU B O 1
ATOM 1957 N N . ALA B 1 42 ? 6.246 -16.094 -26.203 1 97.62 42 ALA B N 1
ATOM 1958 C CA . ALA B 1 42 ? 6.188 -15.75 -24.781 1 97.62 42 ALA B CA 1
ATOM 1959 C C . ALA B 1 42 ? 5.957 -14.25 -24.594 1 97.62 42 ALA B C 1
ATOM 1961 O O . ALA B 1 42 ? 5.113 -13.844 -23.797 1 97.62 42 ALA B O 1
ATOM 1962 N N . SER B 1 43 ? 6.664 -13.453 -25.328 1 97.19 43 SER B N 1
ATOM 1963 C CA . SER B 1 43 ? 6.523 -12 -25.25 1 97.19 43 SER B CA 1
ATOM 1964 C C . SER B 1 43 ? 5.117 -11.555 -25.625 1 97.19 43 SER B C 1
ATOM 1966 O O . SER B 1 43 ? 4.523 -10.711 -24.953 1 97.19 43 SER B O 1
ATOM 1968 N N . ALA B 1 44 ? 4.637 -12.133 -26.703 1 97.25 44 ALA B N 1
ATOM 1969 C CA . ALA B 1 44 ? 3.295 -11.789 -27.172 1 97.25 44 ALA B CA 1
ATOM 1970 C C . ALA B 1 44 ? 2.24 -12.156 -26.125 1 97.25 44 ALA B C 1
ATOM 1972 O O . ALA B 1 44 ? 1.292 -11.398 -25.906 1 97.25 44 ALA B O 1
ATOM 1973 N N . LEU B 1 45 ? 2.43 -13.258 -25.547 1 97.44 45 LEU B N 1
ATOM 1974 C CA . LEU B 1 45 ? 1.469 -13.727 -24.562 1 97.44 45 LEU B CA 1
ATOM 1975 C C . LEU B 1 45 ? 1.524 -12.875 -23.297 1 97.44 45 LEU B C 1
ATOM 1977 O O . LEU B 1 45 ? 0.493 -12.617 -22.672 1 97.44 45 LEU B O 1
ATOM 1981 N N . VAL B 1 46 ? 2.699 -12.492 -22.875 1 96.81 46 VAL B N 1
ATOM 1982 C CA . VAL B 1 46 ? 2.838 -11.586 -21.75 1 96.81 46 VAL B CA 1
ATOM 1983 C C . VAL B 1 46 ? 2.119 -10.273 -22.031 1 96.81 46 VAL B C 1
ATOM 1985 O O . VAL B 1 46 ? 1.372 -9.766 -21.203 1 96.81 46 VAL B O 1
ATOM 1988 N N . GLU B 1 47 ? 2.244 -9.734 -23.188 1 96.25 47 GLU B N 1
ATOM 1989 C CA . GLU B 1 47 ? 1.583 -8.5 -23.594 1 96.25 47 GLU B CA 1
ATOM 1990 C C . GLU B 1 47 ? 0.065 -8.656 -23.594 1 96.25 47 GLU B C 1
ATOM 1992 O O . GLU B 1 47 ? -0.662 -7.723 -23.25 1 96.25 47 GLU B O 1
ATOM 1997 N N . ALA B 1 48 ? -0.344 -9.844 -23.922 1 96.12 48 ALA B N 1
ATOM 1998 C CA . ALA B 1 48 ? -1.775 -10.125 -24 1 96.12 48 ALA B CA 1
ATOM 1999 C C . ALA B 1 48 ? -2.371 -10.297 -22.609 1 96.12 48 ALA B C 1
ATOM 2001 O O . ALA B 1 48 ? -3.594 -10.266 -22.438 1 96.12 48 ALA B O 1
ATOM 2002 N N . GLY B 1 49 ? -1.516 -10.555 -21.656 1 96 49 GLY B N 1
ATOM 2003 C CA . GLY B 1 49 ? -2.01 -10.703 -20.297 1 96 49 GLY B CA 1
ATOM 2004 C C . GLY B 1 49 ? -1.898 -12.125 -19.781 1 96 49 GLY B C 1
ATOM 2005 O O . GLY B 1 49 ? -2.875 -12.688 -19.281 1 96 49 GLY B O 1
ATOM 2006 N N . LEU B 1 50 ? -0.705 -12.695 -19.938 1 92.31 50 LEU B N 1
ATOM 2007 C CA . LEU B 1 50 ? -0.441 -14 -19.344 1 92.31 50 LEU B CA 1
ATOM 2008 C C . LEU B 1 50 ? -0.572 -13.938 -17.828 1 92.31 50 LEU B C 1
ATOM 2010 O O . LEU B 1 50 ? -0.075 -13 -17.188 1 92.31 50 LEU B O 1
ATOM 2014 N N . ALA B 1 51 ? -1.273 -14.922 -17.25 1 85.44 51 ALA B N 1
ATOM 2015 C CA . ALA B 1 51 ? -1.479 -14.938 -15.797 1 85.44 51 ALA B CA 1
ATOM 2016 C C . ALA B 1 51 ? -0.152 -14.828 -15.055 1 85.44 51 ALA B C 1
ATOM 2018 O O . ALA B 1 51 ? 0.806 -15.539 -15.375 1 85.44 51 ALA B O 1
ATOM 2019 N N . GLY B 1 52 ? -0.09 -13.977 -14.078 1 83.31 52 GLY B N 1
ATOM 2020 C CA . GLY B 1 52 ? 1.128 -13.75 -13.32 1 83.31 52 GLY B CA 1
ATOM 2021 C C . GLY B 1 52 ? 1.997 -12.648 -13.891 1 83.31 52 GLY B C 1
ATOM 2022 O O . GLY B 1 52 ? 3.002 -12.266 -13.289 1 83.31 52 GLY B O 1
ATOM 2023 N N . GLY B 1 53 ? 1.631 -12.172 -15.086 1 86.88 53 GLY B N 1
ATOM 2024 C CA . GLY B 1 53 ? 2.316 -11.047 -15.703 1 86.88 53 GLY B CA 1
ATOM 2025 C C . GLY B 1 53 ? 1.594 -9.727 -15.516 1 86.88 53 GLY B C 1
ATOM 2026 O O . GLY B 1 53 ? 0.726 -9.609 -14.648 1 86.88 53 GLY B O 1
ATOM 2027 N N . PRO B 1 54 ? 2.045 -8.758 -16.328 1 89.5 54 PRO B N 1
ATOM 2028 C CA . PRO B 1 54 ? 1.366 -7.457 -16.281 1 89.5 54 PRO B CA 1
ATOM 2029 C C . PRO B 1 54 ? -0.074 -7.527 -16.797 1 89.5 54 PRO B C 1
ATOM 2031 O O . PRO B 1 54 ? -0.438 -8.469 -17.5 1 89.5 54 PRO B O 1
ATOM 2034 N N . LEU B 1 55 ? -0.803 -6.625 -16.328 1 91.56 55 LEU B N 1
ATOM 2035 C CA . LEU B 1 55 ? -2.164 -6.527 -16.844 1 91.56 55 LEU B CA 1
ATOM 2036 C C . LEU B 1 55 ? -2.158 -6.27 -18.344 1 91.56 55 LEU B C 1
ATOM 2038 O O . LEU B 1 55 ? -1.278 -5.574 -18.859 1 91.56 55 LEU B O 1
ATOM 2042 N N . PRO B 1 56 ? -3.115 -6.812 -19.016 1 94.88 56 PRO B N 1
ATOM 2043 C CA . PRO B 1 56 ? -3.209 -6.566 -20.453 1 94.88 56 PRO B CA 1
ATOM 2044 C C . PRO B 1 56 ? -3.551 -5.113 -20.781 1 94.88 56 PRO B C 1
ATOM 2046 O O . PRO B 1 56 ? -4.254 -4.453 -20.016 1 94.88 56 PRO B O 1
ATOM 2049 N N . THR B 1 57 ? -3.057 -4.707 -21.875 1 90.88 57 THR B N 1
ATOM 2050 C CA . THR B 1 57 ? -3.371 -3.357 -22.328 1 90.88 57 THR B CA 1
ATOM 2051 C C . THR B 1 57 ? -4.82 -3.271 -22.812 1 90.88 57 THR B C 1
ATOM 2053 O O . THR B 1 57 ? -5.453 -2.221 -22.703 1 90.88 57 THR B O 1
ATOM 2056 N N . ARG B 1 58 ? -5.266 -4.395 -23.344 1 93.81 58 ARG B N 1
ATOM 2057 C CA . ARG B 1 58 ? -6.629 -4.48 -23.844 1 93.81 58 ARG B CA 1
ATOM 2058 C C . ARG B 1 58 ? -7.262 -5.824 -23.5 1 93.81 58 ARG B C 1
ATOM 2060 O O . ARG B 1 58 ? -6.598 -6.859 -23.547 1 93.81 58 ARG B O 1
ATOM 2067 N N . VAL B 1 59 ? -8.461 -5.734 -23.156 1 97.19 59 VAL B N 1
ATOM 2068 C CA . VAL B 1 59 ? -9.25 -6.934 -22.906 1 97.19 59 VAL B CA 1
ATOM 2069 C C . VAL B 1 59 ? -10.305 -7.098 -24 1 97.19 59 VAL B C 1
ATOM 2071 O O . VAL B 1 59 ? -11.125 -6.203 -24.219 1 97.19 59 VAL B O 1
ATOM 2074 N N . PRO B 1 60 ? -10.266 -8.195 -24.672 1 95.81 60 PRO B N 1
ATOM 2075 C CA . PRO B 1 60 ? -11.289 -8.406 -25.703 1 95.81 60 PRO B CA 1
ATOM 2076 C C . PRO B 1 60 ? -12.711 -8.328 -25.156 1 95.81 60 PRO B C 1
ATOM 2078 O O . PRO B 1 60 ? -12.969 -8.805 -24.047 1 95.81 60 PRO B O 1
ATOM 2081 N N . PRO B 1 61 ? -13.617 -7.785 -25.906 1 96.44 61 PRO B N 1
ATOM 2082 C CA . PRO B 1 61 ? -14.992 -7.602 -25.422 1 96.44 61 PRO B CA 1
ATOM 2083 C C . PRO B 1 61 ? -15.664 -8.922 -25.047 1 96.44 61 PRO B C 1
ATOM 2085 O O . PRO B 1 61 ? -16.453 -8.961 -24.109 1 96.44 61 PRO B O 1
ATOM 2088 N N . GLY B 1 62 ? -15.336 -9.953 -25.703 1 97.12 62 GLY B N 1
ATOM 2089 C CA . GLY B 1 62 ? -15.984 -11.234 -25.484 1 97.12 62 GLY B CA 1
ATOM 2090 C C . GLY B 1 62 ? -15.68 -11.836 -24.125 1 97.12 62 GLY B C 1
ATOM 2091 O O . GLY B 1 62 ? -16.375 -12.758 -23.688 1 97.12 62 GLY B O 1
ATOM 2092 N N . ILE B 1 63 ? -14.625 -11.25 -23.453 1 97.62 63 ILE B N 1
ATOM 2093 C CA . ILE B 1 63 ? -14.266 -11.852 -22.172 1 97.62 63 ILE B CA 1
ATOM 2094 C C . ILE B 1 63 ? -14.273 -10.773 -21.078 1 97.62 63 ILE B C 1
ATOM 2096 O O . ILE B 1 63 ? -13.68 -10.961 -20.016 1 97.62 63 ILE B O 1
ATOM 2100 N N . LEU B 1 64 ? -14.859 -9.648 -21.312 1 97.69 64 LEU B N 1
ATOM 2101 C CA . LEU B 1 64 ? -14.844 -8.516 -20.391 1 97.69 64 LEU B CA 1
ATOM 2102 C C . LEU B 1 64 ? -15.469 -8.891 -19.047 1 97.69 64 LEU B C 1
ATOM 2104 O O . LEU B 1 64 ? -14.93 -8.562 -18 1 97.69 64 LEU B O 1
ATOM 2108 N N . THR B 1 65 ? -16.641 -9.562 -19.094 1 97.94 65 THR B N 1
ATOM 2109 C CA . THR B 1 65 ? -17.328 -9.953 -17.875 1 97.94 65 THR B CA 1
ATOM 2110 C C . THR B 1 65 ? -16.469 -10.922 -17.062 1 97.94 65 THR B C 1
ATOM 2112 O O . THR B 1 65 ? -16.297 -10.75 -15.852 1 97.94 65 THR B O 1
ATOM 2115 N N . ALA B 1 66 ? -15.906 -11.898 -17.734 1 98.19 66 ALA B N 1
ATOM 2116 C CA . ALA B 1 66 ? -15.031 -12.852 -17.062 1 98.19 66 ALA B CA 1
ATOM 2117 C C . ALA B 1 66 ? -13.805 -12.164 -16.484 1 98.19 66 ALA B C 1
ATOM 2119 O O . ALA B 1 66 ? -13.367 -12.492 -15.375 1 98.19 66 ALA B O 1
ATOM 2120 N N . TRP B 1 67 ? -13.289 -11.242 -17.234 1 97.88 67 TRP B N 1
ATOM 2121 C CA . TRP B 1 67 ? -12.102 -10.508 -16.781 1 97.88 67 TRP B CA 1
ATOM 2122 C C . TRP B 1 67 ? -12.391 -9.742 -15.5 1 97.88 67 TRP B C 1
ATOM 2124 O O . TRP B 1 67 ? -11.602 -9.797 -14.555 1 97.88 67 TRP B O 1
ATOM 2134 N N . GLU B 1 68 ? -13.531 -9.125 -15.43 1 96.62 68 GLU B N 1
ATOM 2135 C CA . GLU B 1 68 ? -13.914 -8.328 -14.266 1 96.62 68 GLU B CA 1
ATOM 2136 C C . GLU B 1 68 ? -14.141 -9.211 -13.047 1 96.62 68 GLU B C 1
ATOM 2138 O O . GLU B 1 68 ? -13.938 -8.773 -11.906 1 96.62 68 GLU B O 1
ATOM 2143 N N . ARG B 1 69 ? -14.492 -10.445 -13.281 1 98 69 ARG B N 1
ATOM 2144 C CA . ARG B 1 69 ? -14.844 -11.375 -12.203 1 98 69 ARG B CA 1
ATOM 2145 C C . ARG B 1 69 ? -13.766 -12.438 -12.031 1 98 69 ARG B C 1
ATOM 2147 O O . ARG B 1 69 ? -13.984 -13.445 -11.359 1 98 69 ARG B O 1
ATOM 2154 N N . ARG B 1 70 ? -12.602 -12.266 -12.625 1 97.62 70 ARG B N 1
ATOM 2155 C CA . ARG B 1 70 ? -11.594 -13.305 -12.789 1 97.62 70 ARG B CA 1
ATOM 2156 C C . ARG B 1 70 ? -11.148 -13.859 -11.438 1 97.62 70 ARG B C 1
ATOM 2158 O O . ARG B 1 70 ? -10.812 -15.039 -11.328 1 97.62 70 ARG B O 1
ATOM 2165 N N . ASP B 1 71 ? -11.219 -13.086 -10.422 1 97.88 71 ASP B N 1
ATOM 2166 C CA . ASP B 1 71 ? -10.711 -13.531 -9.125 1 97.88 71 ASP B CA 1
ATOM 2167 C C . ASP B 1 71 ? -11.859 -13.906 -8.188 1 97.88 71 ASP B C 1
ATOM 2169 O O . ASP B 1 71 ? -11.664 -14.047 -6.98 1 97.88 71 ASP B O 1
ATOM 2173 N N . LEU B 1 72 ? -13.102 -14.133 -8.766 1 98.44 72 LEU B N 1
ATOM 2174 C CA . LEU B 1 72 ? -14.266 -14.422 -7.938 1 98.44 72 LEU B CA 1
ATOM 2175 C C . LEU B 1 72 ? -14.789 -15.836 -8.203 1 98.44 72 LEU B C 1
ATOM 2177 O O . LEU B 1 72 ? -15.516 -16.391 -7.379 1 98.44 72 LEU B O 1
ATOM 2181 N N . THR B 1 73 ? -14.445 -16.359 -9.391 1 98.06 73 THR B N 1
ATOM 2182 C CA . THR B 1 73 ? -14.82 -17.75 -9.672 1 98.06 73 THR B CA 1
ATOM 2183 C C . THR B 1 73 ? -13.773 -18.422 -10.547 1 98.06 73 THR B C 1
ATOM 2185 O O . THR B 1 73 ? -13.148 -17.781 -11.391 1 98.06 73 THR B O 1
ATOM 2188 N N . ALA B 1 74 ? -13.727 -19.719 -10.406 1 97.5 74 ALA B N 1
ATOM 2189 C CA . ALA B 1 74 ? -12.805 -20.5 -11.227 1 97.5 74 ALA B CA 1
ATOM 2190 C C . ALA B 1 74 ? -13.18 -20.422 -12.703 1 97.5 74 ALA B C 1
ATOM 2192 O O . ALA B 1 74 ? -12.305 -20.328 -13.57 1 97.5 74 ALA B O 1
ATOM 2193 N N . ALA B 1 75 ? -14.43 -20.453 -12.953 1 98.06 75 ALA B N 1
ATOM 2194 C CA . ALA B 1 75 ? -14.906 -20.406 -14.336 1 98.06 75 ALA B CA 1
ATOM 2195 C C . ALA B 1 75 ? -14.523 -19.078 -15 1 98.06 75 ALA B C 1
ATOM 2197 O O . ALA B 1 75 ? -14.047 -19.062 -16.141 1 98.06 75 ALA B O 1
ATOM 2198 N N . ASP B 1 76 ? -14.695 -18 -14.289 1 98.44 76 ASP B N 1
ATOM 2199 C CA . ASP B 1 76 ? -14.352 -16.688 -14.836 1 98.44 76 ASP B CA 1
ATOM 2200 C C . ASP B 1 76 ? -12.844 -16.562 -15.039 1 98.44 76 ASP B C 1
ATOM 2202 O O . ASP B 1 76 ? -12.391 -16 -16.047 1 98.44 76 ASP B O 1
ATOM 2206 N N . HIS B 1 77 ? -12.141 -17.078 -14.109 1 98.31 77 HIS B N 1
ATOM 2207 C CA . HIS B 1 77 ? -10.688 -17.016 -14.219 1 98.31 77 HIS B CA 1
ATOM 2208 C C . HIS B 1 77 ? -10.195 -17.75 -15.461 1 98.31 77 HIS B C 1
ATOM 2210 O O . HIS B 1 77 ? -9.406 -17.219 -16.234 1 98.31 77 HIS B O 1
ATOM 2216 N N . ARG B 1 78 ? -10.703 -18.953 -15.625 1 97.88 78 ARG B N 1
ATOM 2217 C CA . ARG B 1 78 ? -10.344 -19.766 -16.781 1 97.88 78 ARG B CA 1
ATOM 2218 C C . ARG B 1 78 ? -10.742 -19.062 -18.078 1 97.88 78 ARG B C 1
ATOM 2220 O O . ARG B 1 78 ? -9.93 -18.969 -19.016 1 97.88 78 ARG B O 1
ATOM 2227 N N . ALA B 1 79 ? -11.93 -18.594 -18.109 1 98.25 79 ALA B N 1
ATOM 2228 C CA . ALA B 1 79 ? -12.43 -17.938 -19.312 1 98.25 79 ALA B CA 1
ATOM 2229 C C . ALA B 1 79 ? -11.594 -16.703 -19.656 1 98.25 79 ALA B C 1
ATOM 2231 O O . ALA B 1 79 ? -11.242 -16.484 -20.812 1 98.25 79 ALA B O 1
ATOM 2232 N N . ALA B 1 80 ? -11.242 -15.922 -18.656 1 98.25 80 ALA B N 1
ATOM 2233 C CA . ALA B 1 80 ? -10.484 -14.695 -18.875 1 98.25 80 ALA B CA 1
ATOM 2234 C C . ALA B 1 80 ? -9.094 -15 -19.422 1 98.25 80 ALA B C 1
ATOM 2236 O O . ALA B 1 80 ? -8.719 -14.492 -20.484 1 98.25 80 ALA B O 1
ATOM 2237 N N . TYR B 1 81 ? -8.43 -15.906 -18.812 1 97.81 81 TYR B N 1
ATOM 2238 C CA . TYR B 1 81 ? -7.023 -16.078 -19.156 1 97.81 81 TYR B CA 1
ATOM 2239 C C . TYR B 1 81 ? -6.867 -16.953 -20.406 1 97.81 81 TYR B C 1
ATOM 2241 O O . TYR B 1 81 ? -5.938 -16.766 -21.188 1 97.81 81 TYR B O 1
ATOM 2249 N N . THR B 1 82 ? -7.766 -17.922 -20.625 1 97.88 82 THR B N 1
ATOM 2250 C CA . THR B 1 82 ? -7.73 -18.641 -21.891 1 97.88 82 THR B CA 1
ATOM 2251 C C . THR B 1 82 ? -8.133 -17.734 -23.047 1 97.88 82 THR B C 1
ATOM 2253 O O . THR B 1 82 ? -7.586 -17.828 -24.141 1 97.88 82 THR B O 1
ATOM 2256 N N . GLY B 1 83 ? -9.078 -16.859 -22.734 1 97.81 83 GLY B N 1
ATOM 2257 C CA . GLY B 1 83 ? -9.484 -15.891 -23.75 1 97.81 83 GLY B CA 1
ATOM 2258 C C . GLY B 1 83 ? -8.375 -14.938 -24.141 1 97.81 83 GLY B C 1
ATOM 2259 O O . GLY B 1 83 ? -8.18 -14.664 -25.328 1 97.81 83 GLY B O 1
ATOM 2260 N N . LEU B 1 84 ? -7.652 -14.391 -23.172 1 98 84 LEU B N 1
ATOM 2261 C CA . LEU B 1 84 ? -6.512 -13.523 -23.469 1 98 84 LEU B CA 1
ATOM 2262 C C . LEU B 1 84 ? -5.48 -14.25 -24.312 1 98 84 LEU B C 1
ATOM 2264 O O . LEU B 1 84 ? -5.016 -13.719 -25.328 1 98 84 LEU B O 1
ATOM 2268 N N . ALA B 1 85 ? -5.211 -15.5 -23.953 1 97.44 85 ALA B N 1
ATOM 2269 C CA . ALA B 1 85 ? -4.203 -16.281 -24.672 1 97.44 85 ALA B CA 1
ATOM 2270 C C . ALA B 1 85 ? -4.668 -16.609 -26.078 1 97.44 85 ALA B C 1
ATOM 2272 O O . ALA B 1 85 ? -3.855 -16.672 -27.016 1 97.44 85 ALA B O 1
ATOM 2273 N N . ALA B 1 86 ? -5.922 -16.828 -26.266 1 97 86 ALA B N 1
ATOM 2274 C CA . ALA B 1 86 ? -6.488 -17.203 -27.562 1 97 86 ALA B CA 1
ATOM 2275 C C . ALA B 1 86 ? -6.355 -16.062 -28.562 1 97 86 ALA B C 1
ATOM 2277 O O . ALA B 1 86 ? -6.441 -16.266 -29.766 1 97 86 ALA B O 1
ATOM 2278 N N . GLY B 1 87 ? -6.176 -14.875 -28.031 1 95.75 87 GLY B N 1
ATOM 2279 C CA . GLY B 1 87 ? -6.016 -13.719 -28.891 1 95.75 87 GLY B CA 1
ATOM 2280 C C . GLY B 1 87 ? -4.648 -13.648 -29.547 1 95.75 87 GLY B C 1
ATOM 2281 O O . GLY B 1 87 ? -4.426 -12.836 -30.438 1 95.75 87 GLY B O 1
ATOM 2282 N N . VAL B 1 88 ? -3.764 -14.461 -29.141 1 96.75 88 VAL B N 1
ATOM 2283 C CA . VAL B 1 88 ? -2.416 -14.5 -29.688 1 96.75 88 VAL B CA 1
ATOM 2284 C C . VAL B 1 88 ? -2.295 -15.664 -30.672 1 96.75 88 VAL B C 1
ATOM 2286 O O . VAL B 1 88 ? -2.525 -16.828 -30.297 1 96.75 88 VAL B O 1
ATOM 2289 N N . GLU B 1 89 ? -1.985 -15.367 -31.906 1 95.25 89 GLU B N 1
ATOM 2290 C CA . GLU B 1 89 ? -1.802 -16.422 -32.906 1 95.25 89 GLU B CA 1
ATOM 2291 C C . GLU B 1 89 ? -0.516 -17.203 -32.656 1 95.25 89 GLU B C 1
ATOM 2293 O O . GLU B 1 89 ? 0.583 -16.656 -32.781 1 95.25 89 GLU B O 1
ATOM 2298 N N . SER B 1 90 ? -0.672 -18.391 -32.281 1 95.62 90 SER B N 1
ATOM 2299 C CA . SER B 1 90 ? 0.497 -19.219 -32 1 95.62 90 SER B CA 1
ATOM 2300 C C . SER B 1 90 ? 0.651 -20.344 -33 1 95.62 90 SER B C 1
ATOM 2302 O O . SER B 1 90 ? 1.738 -20.906 -33.156 1 95.62 90 SER B O 1
ATOM 2304 N N . GLY B 1 91 ? -0.417 -20.719 -33.656 1 95.75 91 GLY B N 1
ATOM 2305 C CA . GLY B 1 91 ? -0.416 -21.875 -34.562 1 95.75 91 GLY B CA 1
ATOM 2306 C C . GLY B 1 91 ? -0.41 -23.188 -33.812 1 95.75 91 GLY B C 1
ATOM 2307 O O . GLY B 1 91 ? -0.229 -24.25 -34.406 1 95.75 91 GLY B O 1
ATOM 2308 N N . ILE B 1 92 ? -0.609 -23.172 -32.469 1 97.62 92 ILE B N 1
ATOM 2309 C CA . ILE B 1 92 ? -0.598 -24.375 -31.641 1 97.62 92 ILE B CA 1
ATOM 2310 C C . ILE B 1 92 ? -1.998 -24.641 -31.094 1 97.62 92 ILE B C 1
ATOM 2312 O O . ILE B 1 92 ? -2.486 -23.891 -30.25 1 97.62 92 ILE B O 1
ATOM 2316 N N . ASP B 1 93 ? -2.623 -25.734 -31.594 1 97.06 93 ASP B N 1
ATOM 2317 C CA . ASP B 1 93 ? -3.965 -26.078 -31.141 1 97.06 93 ASP B CA 1
ATOM 2318 C C . ASP B 1 93 ? -3.979 -26.406 -29.656 1 97.06 93 ASP B C 1
ATOM 2320 O O . ASP B 1 93 ? -3.154 -27.188 -29.172 1 97.06 93 ASP B O 1
ATOM 2324 N N . GLY B 1 94 ? -4.844 -25.734 -28.906 1 98.12 94 GLY B N 1
ATOM 2325 C CA . GLY B 1 94 ? -5.031 -26.062 -27.5 1 98.12 94 GLY B CA 1
ATOM 2326 C C . GLY B 1 94 ? -4.105 -25.297 -26.578 1 98.12 94 GLY B C 1
ATOM 2327 O O . GLY B 1 94 ? -4.172 -25.438 -25.359 1 98.12 94 GLY B O 1
ATOM 2328 N N . LEU B 1 95 ? -3.299 -24.406 -27.109 1 98.06 95 LEU B N 1
ATOM 2329 C CA . LEU B 1 95 ? -2.258 -23.75 -26.328 1 98.06 95 LEU B CA 1
ATOM 2330 C C . LEU B 1 95 ? -2.867 -22.922 -25.188 1 98.06 95 LEU B C 1
ATOM 2332 O O . LEU B 1 95 ? -2.41 -23 -24.047 1 98.06 95 LEU B O 1
ATOM 2336 N N . PRO B 1 96 ? -3.939 -22.188 -25.453 1 97.94 96 PRO B N 1
ATOM 2337 C CA . PRO B 1 96 ? -4.52 -21.391 -24.359 1 97.94 96 PRO B CA 1
ATOM 2338 C C . PRO B 1 96 ? -4.93 -22.25 -23.172 1 97.94 96 PRO B C 1
ATOM 2340 O O . PRO B 1 96 ? -4.664 -21.891 -22.016 1 97.94 96 PRO B O 1
ATOM 2343 N N . THR B 1 97 ? -5.496 -23.375 -23.453 1 98 97 THR B N 1
ATOM 2344 C CA . THR B 1 97 ? -5.922 -24.297 -22.391 1 98 97 THR B CA 1
ATOM 2345 C C . THR B 1 97 ? -4.715 -24.875 -21.672 1 98 97 THR B C 1
ATOM 2347 O O . THR B 1 97 ? -4.707 -24.969 -20.438 1 98 97 THR B O 1
ATOM 2350 N N . ALA B 1 98 ? -3.717 -25.234 -22.422 1 97.81 98 ALA B N 1
ATOM 2351 C CA . ALA B 1 98 ? -2.51 -25.812 -21.828 1 97.81 98 ALA B CA 1
ATOM 2352 C C . ALA B 1 98 ? -1.813 -24.812 -20.906 1 97.81 98 ALA B C 1
ATOM 2354 O O . ALA B 1 98 ? -1.312 -25.188 -19.844 1 97.81 98 ALA B O 1
ATOM 2355 N N . LEU B 1 99 ? -1.776 -23.594 -21.359 1 97.25 99 LEU B N 1
ATOM 2356 C CA . LEU B 1 99 ? -1.184 -22.531 -20.562 1 97.25 99 LEU B CA 1
ATOM 2357 C C . LEU B 1 99 ? -1.921 -22.375 -19.234 1 97.25 99 LEU B C 1
ATOM 2359 O O . LEU B 1 99 ? -1.293 -22.281 -18.172 1 97.25 99 LEU B O 1
ATOM 2363 N N . TYR B 1 100 ? -3.178 -22.359 -19.297 1 96.88 100 TYR B N 1
ATOM 2364 C CA . TYR B 1 100 ? -3.986 -22.203 -18.094 1 96.88 100 TYR B CA 1
ATOM 2365 C C . TYR B 1 100 ? -3.83 -23.406 -17.172 1 96.88 100 TYR B C 1
ATOM 2367 O O . TYR B 1 100 ? -3.693 -23.25 -15.953 1 96.88 100 TYR B O 1
ATOM 2375 N N . ASP B 1 101 ? -3.889 -24.594 -17.734 1 96.19 101 ASP B N 1
ATOM 2376 C CA . ASP B 1 101 ? -3.789 -25.812 -16.953 1 96.19 101 ASP B CA 1
ATOM 2377 C C . ASP B 1 101 ? -2.477 -25.859 -16.172 1 96.19 101 ASP B C 1
ATOM 2379 O O . ASP B 1 101 ? -2.432 -26.375 -15.047 1 96.19 101 ASP B O 1
ATOM 2383 N N . ARG B 1 102 ? -1.492 -25.344 -16.734 1 93.94 102 ARG B N 1
ATOM 2384 C CA . ARG B 1 102 ? -0.189 -25.328 -16.078 1 93.94 102 ARG B CA 1
ATOM 2385 C C . ARG B 1 102 ? -0.221 -24.469 -14.82 1 93.94 102 ARG B C 1
ATOM 2387 O O . ARG B 1 102 ? 0.487 -24.734 -13.852 1 93.94 102 ARG B O 1
ATOM 2394 N N . LEU B 1 103 ? -1.04 -23.438 -14.789 1 92.81 103 LEU B N 1
ATOM 2395 C CA . LEU B 1 103 ? -1.202 -22.562 -13.625 1 92.81 103 LEU B CA 1
ATOM 2396 C C . LEU B 1 103 ? -1.748 -23.344 -12.438 1 92.81 103 LEU B C 1
ATOM 2398 O O . LEU B 1 103 ? -1.525 -22.969 -11.281 1 92.81 103 LEU B O 1
ATOM 2402 N N . LEU B 1 104 ? -2.445 -24.406 -12.742 1 94.56 104 LEU B N 1
ATOM 2403 C CA . LEU B 1 104 ? -3.152 -25.141 -11.703 1 94.56 104 LEU B CA 1
ATOM 2404 C C . LEU B 1 104 ? -2.248 -26.203 -11.078 1 94.56 104 LEU B C 1
ATOM 2406 O O . LEU B 1 104 ? -2.611 -26.812 -10.07 1 94.56 104 LEU B O 1
ATOM 2410 N N . THR B 1 105 ? -1.046 -26.375 -11.641 1 93.75 105 THR B N 1
ATOM 2411 C CA . THR B 1 105 ? -0.134 -27.391 -11.148 1 93.75 105 THR B CA 1
ATOM 2412 C C . THR B 1 105 ? 1.059 -26.766 -10.438 1 93.75 105 THR B C 1
ATOM 2414 O O . THR B 1 105 ? 1.408 -25.609 -10.695 1 93.75 105 THR B O 1
ATOM 2417 N N . ALA B 1 106 ? 1.688 -27.547 -9.656 1 94.69 106 ALA B N 1
ATOM 2418 C CA . ALA B 1 106 ? 2.828 -27.078 -8.867 1 94.69 106 ALA B CA 1
ATOM 2419 C C . ALA B 1 106 ? 4.02 -26.766 -9.758 1 94.69 106 ALA B C 1
ATOM 2421 O O . ALA B 1 106 ? 4.828 -25.891 -9.445 1 94.69 106 ALA B O 1
ATOM 2422 N N . ASP B 1 107 ? 4.07 -27.453 -10.883 1 92.44 107 ASP B N 1
ATOM 2423 C CA . ASP B 1 107 ? 5.207 -27.297 -11.789 1 92.44 107 ASP B CA 1
ATOM 2424 C C . ASP B 1 107 ? 5.289 -25.875 -12.336 1 92.44 107 ASP B C 1
ATOM 2426 O O . ASP B 1 107 ? 6.348 -25.438 -12.789 1 92.44 107 ASP B O 1
ATOM 2430 N N . GLY B 1 108 ? 4.195 -25.188 -12.266 1 92.81 108 GLY B N 1
ATOM 2431 C CA . GLY B 1 108 ? 4.156 -23.828 -12.797 1 92.81 108 GLY B CA 1
ATOM 2432 C C . GLY B 1 108 ? 4.504 -22.781 -11.766 1 92.81 108 GLY B C 1
ATOM 2433 O O . GLY B 1 108 ? 4.418 -21.578 -12.039 1 92.81 108 GLY B O 1
ATOM 2434 N N . TRP B 1 109 ? 4.941 -23.219 -10.578 1 95.81 109 TRP B N 1
ATOM 2435 C CA . TRP B 1 109 ? 5.164 -22.281 -9.484 1 95.81 109 TRP B CA 1
ATOM 2436 C C . TRP B 1 109 ? 6.512 -22.531 -8.82 1 95.81 109 TRP B C 1
ATOM 2438 O O . TRP B 1 109 ? 7.047 -23.641 -8.883 1 95.81 109 TRP B O 1
ATOM 2448 N N . GLN B 1 110 ? 7.043 -21.531 -8.188 1 95.88 110 GLN B N 1
ATOM 2449 C CA . GLN B 1 110 ? 8.25 -21.609 -7.371 1 95.88 110 GLN B CA 1
ATOM 2450 C C . GLN B 1 110 ? 8.141 -20.734 -6.133 1 95.88 110 GLN B C 1
ATOM 2452 O O . GLN B 1 110 ? 7.742 -19.562 -6.227 1 95.88 110 GLN B O 1
ATOM 2457 N N . ALA B 1 111 ? 8.469 -21.281 -4.98 1 97.94 111 ALA B N 1
ATOM 2458 C CA . ALA B 1 111 ? 8.547 -20.469 -3.768 1 97.94 111 ALA B CA 1
ATOM 2459 C C . ALA B 1 111 ? 9.789 -19.578 -3.781 1 97.94 111 ALA B C 1
ATOM 2461 O O . ALA B 1 111 ? 10.812 -19.953 -4.355 1 97.94 111 ALA B O 1
ATOM 2462 N N . TYR B 1 112 ? 9.641 -18.422 -3.223 1 98.12 112 TYR B N 1
ATOM 2463 C CA . TYR B 1 112 ? 10.852 -17.641 -2.973 1 98.12 112 TYR B CA 1
ATOM 2464 C C . TYR B 1 112 ? 11.758 -18.344 -1.97 1 98.12 112 TYR B C 1
ATOM 2466 O O . TYR B 1 112 ? 11.289 -19.141 -1.154 1 98.12 112 TYR B O 1
ATOM 2474 N N . ALA B 1 113 ? 13.023 -18.078 -2.02 1 98.19 113 ALA B N 1
ATOM 2475 C CA . ALA B 1 113 ? 14.023 -18.812 -1.248 1 98.19 113 ALA B CA 1
ATOM 2476 C C . ALA B 1 113 ? 13.781 -18.656 0.251 1 98.19 113 ALA B C 1
ATOM 2478 O O . ALA B 1 113 ? 14.078 -19.562 1.033 1 98.19 113 ALA B O 1
ATOM 2479 N N . ASP B 1 114 ? 13.227 -17.531 0.668 1 98.25 114 ASP B N 1
ATOM 2480 C CA . ASP B 1 114 ? 13.062 -17.281 2.096 1 98.25 114 ASP B CA 1
ATOM 2481 C C . ASP B 1 114 ? 11.633 -17.547 2.549 1 98.25 114 ASP B C 1
ATOM 2483 O O . ASP B 1 114 ? 11.273 -17.266 3.695 1 98.25 114 ASP B O 1
ATOM 2487 N N . THR B 1 115 ? 10.766 -18.125 1.654 1 98.75 115 THR B N 1
ATOM 2488 C CA . THR B 1 115 ? 9.375 -18.391 2.01 1 98.75 115 THR B CA 1
ATOM 2489 C C . THR B 1 115 ? 9.297 -19.422 3.141 1 98.75 115 THR B C 1
ATOM 2491 O O . THR B 1 115 ? 8.812 -19.109 4.23 1 98.75 115 THR B O 1
ATOM 2494 N N . LEU B 1 116 ? 9.828 -20.578 2.92 1 98.69 116 LEU B N 1
ATOM 2495 C CA . LEU B 1 116 ? 9.664 -21.656 3.887 1 98.69 116 LEU B CA 1
ATOM 2496 C C . LEU B 1 116 ? 10.391 -21.328 5.188 1 98.69 116 LEU B C 1
ATOM 2498 O O . LEU B 1 116 ? 9.82 -21.469 6.273 1 98.69 116 LEU B O 1
ATOM 2502 N N . PRO B 1 117 ? 11.664 -20.828 5.152 1 98.31 117 PRO B N 1
ATOM 2503 C CA . PRO B 1 117 ? 12.336 -20.484 6.406 1 98.31 117 PRO B CA 1
ATOM 2504 C C . PRO B 1 117 ? 11.562 -19.438 7.223 1 98.31 117 PRO B C 1
ATOM 2506 O O . PRO B 1 117 ? 11.453 -19.578 8.445 1 98.31 117 PRO B O 1
ATOM 2509 N N . VAL B 1 118 ? 10.992 -18.438 6.625 1 98.5 118 VAL B N 1
ATOM 2510 C CA . VAL B 1 118 ? 10.305 -17.359 7.34 1 98.5 118 VAL B CA 1
ATOM 2511 C C . VAL B 1 118 ? 8.984 -17.891 7.902 1 98.5 118 VAL B C 1
ATOM 2513 O O . VAL B 1 118 ? 8.648 -17.625 9.062 1 98.5 118 VAL B O 1
ATOM 2516 N N . LEU B 1 119 ? 8.219 -18.672 7.09 1 98.75 119 LEU B N 1
ATOM 2517 C CA . LEU B 1 119 ? 6.957 -19.219 7.574 1 98.75 119 LEU B CA 1
ATOM 2518 C C . LEU B 1 119 ? 7.195 -20.188 8.734 1 98.75 119 LEU B C 1
ATOM 2520 O O . LEU B 1 119 ? 6.422 -20.219 9.688 1 98.75 119 LEU B O 1
ATOM 2524 N N . ALA B 1 120 ? 8.25 -20.938 8.633 1 98.5 120 ALA B N 1
ATOM 2525 C CA . ALA B 1 120 ? 8.594 -21.875 9.711 1 98.5 120 ALA B CA 1
ATOM 2526 C C . ALA B 1 120 ? 8.938 -21.125 10.992 1 98.5 120 ALA B C 1
ATOM 2528 O O . ALA B 1 120 ? 8.539 -21.531 12.086 1 98.5 120 ALA B O 1
ATOM 2529 N N . ALA B 1 121 ? 9.688 -20.047 10.883 1 98.19 121 ALA B N 1
ATOM 2530 C CA . ALA B 1 121 ? 10.039 -19.234 12.047 1 98.19 121 ALA B CA 1
ATOM 2531 C C . ALA B 1 121 ? 8.781 -18.656 12.703 1 98.19 121 ALA B C 1
ATOM 2533 O O . ALA B 1 121 ? 8.672 -18.656 13.938 1 98.19 121 ALA B O 1
ATOM 2534 N N . LEU B 1 122 ? 7.867 -18.203 11.906 1 98.31 122 LEU B N 1
ATOM 2535 C CA . LEU B 1 122 ? 6.617 -17.656 12.43 1 98.31 122 LEU B CA 1
ATOM 2536 C C . LEU B 1 122 ? 5.836 -18.734 13.172 1 98.31 122 LEU B C 1
ATOM 2538 O O . LEU B 1 122 ? 5.371 -18.516 14.297 1 98.31 122 LEU B O 1
ATOM 2542 N N . ARG B 1 123 ? 5.734 -19.891 12.57 1 97.12 123 ARG B N 1
ATOM 2543 C CA . ARG B 1 123 ? 5.016 -21 13.18 1 97.12 123 ARG B CA 1
ATOM 2544 C C . ARG B 1 123 ? 5.66 -21.406 14.508 1 97.12 123 ARG B C 1
ATOM 2546 O O . ARG B 1 123 ? 4.965 -21.625 15.5 1 97.12 123 ARG B O 1
ATOM 2553 N N . SER B 1 124 ? 6.945 -21.469 14.492 1 96.75 124 SER B N 1
ATOM 2554 C CA . SER B 1 124 ? 7.676 -21.844 15.695 1 96.75 124 SER B CA 1
ATOM 2555 C C . SER B 1 124 ? 7.441 -20.844 16.828 1 96.75 124 SER B C 1
ATOM 2557 O O . SER B 1 124 ? 7.469 -21.203 18 1 96.75 124 SER B O 1
ATOM 2559 N N . ALA B 1 125 ? 7.23 -19.656 16.469 1 97.06 125 ALA B N 1
ATOM 2560 C CA . ALA B 1 125 ? 6.996 -18.594 17.438 1 97.06 125 ALA B CA 1
ATOM 2561 C C . ALA B 1 125 ? 5.523 -18.547 17.844 1 97.06 125 ALA B C 1
ATOM 2563 O O . ALA B 1 125 ? 5.125 -17.688 18.641 1 97.06 125 ALA B O 1
ATOM 2564 N N . GLY B 1 126 ? 4.723 -19.391 17.25 1 96.88 126 GLY B N 1
ATOM 2565 C CA . GLY B 1 126 ? 3.314 -19.453 17.609 1 96.88 126 GLY B CA 1
ATOM 2566 C C . GLY B 1 126 ? 2.471 -18.422 16.891 1 96.88 126 GLY B C 1
ATOM 2567 O O . GLY B 1 126 ? 1.361 -18.109 17.328 1 96.88 126 GLY B O 1
ATOM 2568 N N . VAL B 1 127 ? 2.977 -17.812 15.836 1 98.31 127 VAL B N 1
ATOM 2569 C CA . VAL B 1 127 ? 2.25 -16.812 15.062 1 98.31 127 VAL B CA 1
ATOM 2570 C C . VAL B 1 127 ? 1.421 -17.5 13.977 1 98.31 127 VAL B C 1
ATOM 2572 O O . VAL B 1 127 ? 1.973 -18.125 13.07 1 98.31 127 VAL B O 1
ATOM 2575 N N . PRO B 1 128 ? 0.135 -17.406 14.047 1 98.62 128 PRO B N 1
ATOM 2576 C CA . PRO B 1 128 ? -0.66 -18 12.969 1 98.62 128 PRO B CA 1
ATOM 2577 C C . PRO B 1 128 ? -0.431 -17.312 11.625 1 98.62 128 PRO B C 1
ATOM 2579 O O . PRO B 1 128 ? -0.208 -16.094 11.578 1 98.62 128 PRO B O 1
ATOM 2582 N N . ILE B 1 129 ? -0.498 -18.094 10.586 1 98.88 129 ILE B N 1
ATOM 2583 C CA . ILE B 1 129 ? -0.258 -17.625 9.227 1 98.88 129 ILE B CA 1
ATOM 2584 C C . ILE B 1 129 ? -1.51 -17.828 8.375 1 98.88 129 ILE B C 1
ATOM 2586 O O . ILE B 1 129 ? -2.068 -18.938 8.344 1 98.88 129 ILE B O 1
ATOM 2590 N N . VAL B 1 130 ? -1.983 -16.781 7.688 1 98.94 130 VAL B N 1
ATOM 2591 C CA . VAL B 1 130 ? -3.113 -16.844 6.766 1 98.94 130 VAL B CA 1
ATOM 2592 C C . VAL B 1 130 ? -2.678 -16.391 5.379 1 98.94 130 VAL B C 1
ATOM 2594 O O . VAL B 1 130 ? -2.129 -15.297 5.223 1 98.94 130 VAL B O 1
ATOM 2597 N N . VAL B 1 131 ? -2.859 -17.188 4.398 1 98.94 131 VAL B N 1
ATOM 2598 C CA . VAL B 1 131 ? -2.65 -16.766 3.018 1 98.94 131 VAL B CA 1
ATOM 2599 C C . VAL B 1 131 ? -3.857 -15.977 2.533 1 98.94 131 VAL B C 1
ATOM 2601 O O . VAL B 1 131 ? -4.992 -16.453 2.598 1 98.94 131 VAL B O 1
ATOM 2604 N N . VAL B 1 132 ? -3.643 -14.773 2.123 1 98.94 132 VAL B N 1
ATOM 2605 C CA . VAL B 1 132 ? -4.664 -13.875 1.596 1 98.94 132 VAL B CA 1
ATOM 2606 C C . VAL B 1 132 ? -4.371 -13.562 0.13 1 98.94 132 VAL B C 1
ATOM 2608 O O . VAL B 1 132 ? -3.408 -12.852 -0.18 1 98.94 132 VAL B O 1
ATOM 2611 N N . SER B 1 133 ? -5.242 -13.984 -0.803 1 98.62 133 SER B N 1
ATOM 2612 C CA . SER B 1 133 ? -4.859 -13.867 -2.207 1 98.62 133 SER B CA 1
ATOM 2613 C C . SER B 1 133 ? -6.074 -13.594 -3.09 1 98.62 133 SER B C 1
ATOM 2615 O O . SER B 1 133 ? -7.129 -14.203 -2.904 1 98.62 133 SER B O 1
ATOM 2617 N N . ASN B 1 134 ? -5.965 -12.555 -3.92 1 98.06 134 ASN B N 1
ATOM 2618 C CA . ASN B 1 134 ? -6.848 -12.492 -5.082 1 98.06 134 ASN B CA 1
ATOM 2619 C C . ASN B 1 134 ? -6.555 -13.625 -6.066 1 98.06 134 ASN B C 1
ATOM 2621 O O . ASN B 1 134 ? -5.504 -13.641 -6.703 1 98.06 134 ASN B O 1
ATOM 2625 N N . ILE B 1 135 ? -7.445 -14.609 -6.168 1 97.44 135 ILE B N 1
ATOM 2626 C CA . ILE B 1 135 ? -7.215 -15.781 -7 1 97.44 135 ILE B CA 1
ATOM 2627 C C . ILE B 1 135 ? -8.547 -16.453 -7.336 1 97.44 135 ILE B C 1
ATOM 2629 O O . ILE B 1 135 ? -9.453 -16.484 -6.504 1 97.44 135 ILE B O 1
ATOM 2633 N N . GLY B 1 136 ? -8.602 -16.938 -8.523 1 97.06 136 GLY B N 1
ATOM 2634 C CA . GLY B 1 136 ? -9.859 -17.484 -9.008 1 97.06 136 GLY B CA 1
ATOM 2635 C C . GLY B 1 136 ? -9.938 -19 -8.914 1 97.06 136 GLY B C 1
ATOM 2636 O O . GLY B 1 136 ? -10.844 -19.609 -9.477 1 97.06 136 GLY B O 1
ATOM 2637 N N . PHE B 1 137 ? -8.961 -19.672 -8.281 1 96.12 137 PHE B N 1
ATOM 2638 C CA . PHE B 1 137 ? -8.945 -21.125 -8.164 1 96.12 137 PHE B CA 1
ATOM 2639 C C . PHE B 1 137 ? -8.32 -21.562 -6.844 1 96.12 137 PHE B C 1
ATOM 2641 O O . PHE B 1 137 ? -7.777 -20.734 -6.109 1 96.12 137 PHE B O 1
ATOM 2648 N N . ASP B 1 138 ? -8.445 -22.812 -6.5 1 97.44 138 ASP B N 1
ATOM 2649 C CA . ASP B 1 138 ? -7.883 -23.375 -5.27 1 97.44 138 ASP B CA 1
ATOM 2650 C C . ASP B 1 138 ? -6.375 -23.562 -5.391 1 97.44 138 ASP B C 1
ATOM 2652 O O . ASP B 1 138 ? -5.91 -24.438 -6.125 1 97.44 138 ASP B O 1
ATOM 2656 N N . VAL B 1 139 ? -5.633 -22.812 -4.625 1 97.44 139 VAL B N 1
ATOM 2657 C CA . VAL B 1 139 ? -4.176 -22.812 -4.746 1 97.44 139 VAL B CA 1
ATOM 2658 C C . VAL B 1 139 ? -3.582 -23.844 -3.793 1 97.44 139 VAL B C 1
ATOM 2660 O O . VAL B 1 139 ? -2.385 -24.141 -3.854 1 97.44 139 VAL B O 1
ATOM 2663 N N . ARG B 1 140 ? -4.336 -24.516 -2.943 1 98.25 140 ARG B N 1
ATOM 2664 C CA . ARG B 1 140 ? -3.861 -25.391 -1.867 1 98.25 140 ARG B CA 1
ATOM 2665 C C . ARG B 1 140 ? -3.086 -26.578 -2.422 1 98.25 140 ARG B C 1
ATOM 2667 O O . ARG B 1 140 ? -2.055 -26.969 -1.867 1 98.25 140 ARG B O 1
ATOM 2674 N N . PRO B 1 141 ? -3.547 -27.188 -3.578 1 97.81 141 PRO B N 1
ATOM 2675 C CA . PRO B 1 141 ? -2.703 -28.25 -4.145 1 97.81 141 PRO B CA 1
ATOM 2676 C C . PRO B 1 141 ? -1.298 -27.75 -4.488 1 97.81 141 PRO B C 1
ATOM 2678 O O . PRO B 1 141 ? -0.319 -28.469 -4.277 1 97.81 141 PRO B O 1
ATOM 2681 N N . VAL B 1 142 ? -1.175 -26.562 -4.973 1 97.62 142 VAL B N 1
ATOM 2682 C CA . VAL B 1 142 ? 0.115 -25.969 -5.316 1 97.62 142 VAL B CA 1
ATOM 2683 C C . VAL B 1 142 ? 0.926 -25.734 -4.043 1 97.62 142 VAL B C 1
ATOM 2685 O O . VAL B 1 142 ? 2.092 -26.125 -3.963 1 97.62 142 VAL B O 1
ATOM 2688 N N . THR B 1 143 ? 0.285 -25.109 -3 1 98.44 143 THR B N 1
ATOM 2689 C CA . THR B 1 143 ? 1.01 -24.797 -1.775 1 98.44 143 THR B CA 1
ATOM 2690 C C . THR B 1 143 ? 1.432 -26.062 -1.049 1 98.44 143 THR B C 1
ATOM 2692 O O . THR B 1 143 ? 2.482 -26.094 -0.404 1 98.44 143 THR B O 1
ATOM 2695 N N . ARG B 1 144 ? 0.624 -27.156 -1.152 1 98.38 144 ARG B N 1
ATOM 2696 C CA . ARG B 1 144 ? 1.007 -28.438 -0.577 1 98.38 144 ARG B CA 1
ATOM 2697 C C . ARG B 1 144 ? 2.277 -28.984 -1.229 1 98.38 144 ARG B C 1
ATOM 2699 O O . ARG B 1 144 ? 3.215 -29.375 -0.537 1 98.38 144 ARG B O 1
ATOM 2706 N N . ALA B 1 145 ? 2.27 -28.906 -2.471 1 98.06 145 ALA B N 1
ATOM 2707 C CA . ALA B 1 145 ? 3.418 -29.422 -3.217 1 98.06 145 ALA B CA 1
ATOM 2708 C C . ALA B 1 145 ? 4.672 -28.609 -2.914 1 98.06 145 ALA B C 1
ATOM 2710 O O . ALA B 1 145 ? 5.785 -29.141 -2.92 1 98.06 145 ALA B O 1
ATOM 2711 N N . LEU B 1 146 ? 4.527 -27.359 -2.623 1 97.44 146 LEU B N 1
ATOM 2712 C CA . LEU B 1 146 ? 5.656 -26.469 -2.375 1 97.44 146 LEU B CA 1
ATOM 2713 C C . LEU B 1 146 ? 6.094 -26.531 -0.916 1 97.44 146 LEU B C 1
ATOM 2715 O O . LEU B 1 146 ? 7.07 -25.891 -0.525 1 97.44 146 LEU B O 1
ATOM 2719 N N . GLY B 1 147 ? 5.289 -27.234 -0.086 1 98.19 147 GLY B N 1
ATOM 2720 C CA . GLY B 1 147 ? 5.621 -27.375 1.324 1 98.19 147 GLY B CA 1
ATOM 2721 C C . GLY B 1 147 ? 5.098 -26.219 2.168 1 98.19 147 GLY B C 1
ATOM 2722 O O . GLY B 1 147 ? 5.383 -26.141 3.365 1 98.19 147 GLY B O 1
ATOM 2723 N N . ILE B 1 148 ? 4.277 -25.375 1.575 1 98.69 148 ILE B N 1
ATOM 2724 C CA . ILE B 1 148 ? 3.801 -24.156 2.232 1 98.69 148 ILE B CA 1
ATOM 2725 C C . ILE B 1 148 ? 2.582 -24.484 3.094 1 98.69 148 ILE B C 1
ATOM 2727 O O . ILE B 1 148 ? 2.439 -23.969 4.203 1 98.69 148 ILE B O 1
ATOM 2731 N N . ASP B 1 149 ? 1.77 -25.375 2.605 1 98.69 149 ASP B N 1
ATOM 2732 C CA . ASP B 1 149 ? 0.483 -25.688 3.227 1 98.69 149 ASP B CA 1
ATOM 2733 C C . ASP B 1 149 ? 0.667 -26.172 4.66 1 98.69 149 ASP B C 1
ATOM 2735 O O . ASP B 1 149 ? -0.129 -25.844 5.543 1 98.69 149 ASP B O 1
ATOM 2739 N N . ALA B 1 150 ? 1.717 -26.875 4.93 1 98.38 150 ALA B N 1
ATOM 2740 C CA . ALA B 1 150 ? 1.977 -27.438 6.25 1 98.38 150 ALA B CA 1
ATOM 2741 C C . ALA B 1 150 ? 2.26 -26.344 7.273 1 98.38 150 ALA B C 1
ATOM 2743 O O . ALA B 1 150 ? 2.178 -26.578 8.477 1 98.38 150 ALA B O 1
ATOM 2744 N N . LEU B 1 151 ? 2.576 -25.156 6.812 1 98.62 151 LEU B N 1
ATOM 2745 C CA . LEU B 1 151 ? 2.967 -24.062 7.691 1 98.62 151 LEU B CA 1
ATOM 2746 C C . LEU B 1 151 ? 1.838 -23.047 7.828 1 98.62 151 LEU B C 1
ATOM 2748 O O . LEU B 1 151 ? 1.918 -22.141 8.648 1 98.62 151 LEU B O 1
ATOM 2752 N N . VAL B 1 152 ? 0.759 -23.172 7.086 1 98.81 152 VAL B N 1
ATOM 2753 C CA . VAL B 1 152 ? -0.312 -22.188 6.973 1 98.81 152 VAL B CA 1
ATOM 2754 C C . VAL B 1 152 ? -1.509 -22.625 7.816 1 98.81 152 VAL B C 1
ATOM 2756 O O . VAL B 1 152 ? -1.89 -23.797 7.801 1 98.81 152 VAL B O 1
ATOM 2759 N N . ASP B 1 153 ? -2.061 -21.703 8.531 1 98.81 153 ASP B N 1
ATOM 2760 C CA . ASP B 1 153 ? -3.18 -22.031 9.406 1 98.81 153 ASP B CA 1
ATOM 2761 C C . ASP B 1 153 ? -4.512 -21.906 8.672 1 98.81 153 ASP B C 1
ATOM 2763 O O . ASP B 1 153 ? -5.477 -22.594 8.992 1 98.81 153 ASP B O 1
ATOM 2767 N N . ALA B 1 154 ? -4.586 -21 7.738 1 98.88 154 ALA B N 1
ATOM 2768 C CA . ALA B 1 154 ? -5.84 -20.781 7.031 1 98.88 154 ALA B CA 1
ATOM 2769 C C . ALA B 1 154 ? -5.605 -20.047 5.711 1 98.88 154 ALA B C 1
ATOM 2771 O O . ALA B 1 154 ? -4.508 -19.547 5.461 1 98.88 154 ALA B O 1
ATOM 2772 N N . TYR B 1 155 ? -6.641 -20.078 4.875 1 98.88 155 TYR B N 1
ATOM 2773 C CA . TYR B 1 155 ? -6.637 -19.406 3.576 1 98.88 155 TYR B CA 1
ATOM 2774 C C . TYR B 1 155 ? -7.824 -18.469 3.441 1 98.88 155 TYR B C 1
ATOM 2776 O O . TYR B 1 155 ? -8.961 -18.859 3.719 1 98.88 155 TYR B O 1
ATOM 2784 N N . ALA B 1 156 ? -7.562 -17.25 3.111 1 98.94 156 ALA B N 1
ATOM 2785 C CA . ALA B 1 156 ? -8.57 -16.312 2.637 1 98.94 156 ALA B CA 1
ATOM 2786 C C . ALA B 1 156 ? -8.391 -16.031 1.147 1 98.94 156 ALA B C 1
ATOM 2788 O O . ALA B 1 156 ? -7.668 -15.102 0.765 1 98.94 156 ALA B O 1
ATOM 2789 N N . LEU B 1 157 ? -9.055 -16.797 0.359 1 98.88 157 LEU B N 1
ATOM 2790 C CA . LEU B 1 157 ? -8.992 -16.703 -1.096 1 98.88 157 LEU B CA 1
ATOM 2791 C C . LEU B 1 157 ? -10.219 -15.969 -1.642 1 98.88 157 LEU B C 1
ATOM 2793 O O . LEU B 1 157 ? -11.344 -16.266 -1.251 1 98.88 157 LEU B O 1
ATOM 2797 N N . SER B 1 158 ? -10 -15.008 -2.51 1 98.81 158 SER B N 1
ATOM 2798 C CA . SER B 1 158 ? -11.07 -14.125 -2.957 1 98.81 158 SER B CA 1
ATOM 2799 C C . SER B 1 158 ? -12.234 -14.922 -3.541 1 98.81 158 SER B C 1
ATOM 2801 O O . SER B 1 158 ? -13.398 -14.578 -3.318 1 98.81 158 SER B O 1
ATOM 2803 N N . TYR B 1 159 ? -11.961 -16.016 -4.316 1 98.38 159 TYR B N 1
ATOM 2804 C CA . TYR B 1 159 ? -13.039 -16.75 -4.961 1 98.38 159 TYR B CA 1
ATOM 2805 C C . TYR B 1 159 ? -13.883 -17.5 -3.928 1 98.38 159 TYR B C 1
ATOM 2807 O O . TYR B 1 159 ? -15.031 -17.859 -4.199 1 98.38 159 TYR B O 1
ATOM 2815 N N . GLU B 1 160 ? -13.328 -17.703 -2.711 1 98.31 160 GLU B N 1
ATOM 2816 C CA . GLU B 1 160 ? -14.062 -18.328 -1.617 1 98.31 160 GLU B CA 1
ATOM 2817 C C . GLU B 1 160 ? -14.766 -17.281 -0.756 1 98.31 160 GLU B C 1
ATOM 2819 O O . GLU B 1 160 ? -15.922 -17.453 -0.373 1 98.31 160 GLU B O 1
ATOM 2824 N N . ILE B 1 161 ? -14.07 -16.141 -0.474 1 98.06 161 ILE B N 1
ATOM 2825 C CA . ILE B 1 161 ? -14.547 -15.094 0.421 1 98.06 161 ILE B CA 1
ATOM 2826 C C . ILE B 1 161 ? -15.594 -14.242 -0.289 1 98.06 161 ILE B C 1
ATOM 2828 O O . ILE B 1 161 ? -16.484 -13.68 0.354 1 98.06 161 ILE B O 1
ATOM 2832 N N . GLY B 1 162 ? -15.438 -14.086 -1.639 1 98.25 162 GLY B N 1
ATOM 2833 C CA . GLY B 1 162 ? -16.359 -13.281 -2.418 1 98.25 162 GLY B CA 1
ATOM 2834 C C . GLY B 1 162 ? -15.945 -11.828 -2.52 1 98.25 162 GLY B C 1
ATOM 2835 O O . GLY B 1 162 ? -16.703 -10.992 -3.031 1 98.25 162 GLY B O 1
ATOM 2836 N N . HIS B 1 163 ? -14.82 -11.469 -1.964 1 98.44 163 HIS B N 1
ATOM 2837 C CA . HIS B 1 163 ? -14.234 -10.133 -2.049 1 98.44 163 HIS B CA 1
ATOM 2838 C C . HIS B 1 163 ? -12.758 -10.195 -2.402 1 98.44 163 HIS B C 1
ATOM 2840 O O . HIS B 1 163 ? -12.031 -11.062 -1.91 1 98.44 163 HIS B O 1
ATOM 2846 N N . CYS B 1 164 ? -12.328 -9.289 -3.264 1 98.69 164 CYS B N 1
ATOM 2847 C CA . CYS B 1 164 ? -10.922 -9.156 -3.619 1 98.69 164 CYS B CA 1
ATOM 2848 C C . CYS B 1 164 ? -10.266 -8.016 -2.85 1 98.69 164 CYS B C 1
ATOM 2850 O O . CYS B 1 164 ? -10.938 -7.059 -2.465 1 98.69 164 CYS B O 1
ATOM 2852 N N . LYS B 1 165 ? -8.961 -8.242 -2.623 1 98.62 165 LYS B N 1
ATOM 2853 C CA . LYS B 1 165 ? -8.172 -7.051 -2.314 1 98.62 165 LYS B CA 1
ATOM 2854 C C . LYS B 1 165 ? -8.367 -5.977 -3.385 1 98.62 165 LYS B C 1
ATOM 2856 O O . LYS B 1 165 ? -8.391 -6.281 -4.578 1 98.62 165 LYS B O 1
ATOM 2861 N N . PRO B 1 166 ? -8.633 -4.746 -2.961 1 98.62 166 PRO B N 1
ATOM 2862 C CA . PRO B 1 166 ? -8.336 -4.09 -1.684 1 98.62 166 PRO B CA 1
ATOM 2863 C C . PRO B 1 166 ? -9.562 -3.994 -0.777 1 98.62 166 PRO B C 1
ATOM 2865 O O . PRO B 1 166 ? -9.547 -3.254 0.209 1 98.62 166 PRO B O 1
ATOM 2868 N N . ALA B 1 167 ? -10.648 -4.633 -1.045 1 98.62 167 ALA B N 1
ATOM 2869 C CA . ALA B 1 167 ? -11.828 -4.555 -0.189 1 98.62 167 ALA B CA 1
ATOM 2870 C C . ALA B 1 167 ? -11.5 -4.977 1.24 1 98.62 167 ALA B C 1
ATOM 2872 O O . ALA B 1 167 ? -10.82 -5.98 1.455 1 98.62 167 ALA B O 1
ATOM 2873 N N . PRO B 1 168 ? -11.984 -4.215 2.258 1 98.62 168 PRO B N 1
ATOM 2874 C CA . PRO B 1 168 ? -11.633 -4.531 3.645 1 98.62 168 PRO B CA 1
ATOM 2875 C C . PRO B 1 168 ? -12.164 -5.895 4.09 1 98.62 168 PRO B C 1
ATOM 2877 O O . PRO B 1 168 ? -11.594 -6.516 4.988 1 98.62 168 PRO B O 1
ATOM 2880 N N . GLU B 1 169 ? -13.234 -6.375 3.455 1 98.75 169 GLU B N 1
ATOM 2881 C CA . GLU B 1 169 ? -13.906 -7.609 3.85 1 98.75 169 GLU B CA 1
ATOM 2882 C C . GLU B 1 169 ? -12.945 -8.797 3.838 1 98.75 169 GLU B C 1
ATOM 2884 O O . GLU B 1 169 ? -13 -9.656 4.715 1 98.75 169 GLU B O 1
ATOM 2889 N N . ILE B 1 170 ? -12.055 -8.828 2.875 1 98.94 170 ILE B N 1
ATOM 2890 C CA . ILE B 1 170 ? -11.188 -9.992 2.75 1 98.94 170 ILE B CA 1
ATOM 2891 C C . ILE B 1 170 ? -10.156 -9.984 3.873 1 98.94 170 ILE B C 1
ATOM 2893 O O . ILE B 1 170 ? -9.789 -11.039 4.395 1 98.94 170 ILE B O 1
ATOM 2897 N N . PHE B 1 171 ? -9.695 -8.844 4.289 1 98.94 171 PHE B N 1
ATOM 2898 C CA . PHE B 1 171 ? -8.719 -8.758 5.367 1 98.94 171 PHE B CA 1
ATOM 2899 C C . PHE B 1 171 ? -9.359 -9.094 6.707 1 98.94 171 PHE B C 1
ATOM 2901 O O . PHE B 1 171 ? -8.766 -9.805 7.52 1 98.94 171 PHE B O 1
ATOM 2908 N N . ARG B 1 172 ? -10.57 -8.57 6.941 1 98.81 172 ARG B N 1
ATOM 2909 C CA . ARG B 1 172 ? -11.297 -8.898 8.164 1 98.81 172 ARG B CA 1
ATOM 2910 C C . ARG B 1 172 ? -11.562 -10.391 8.258 1 98.81 172 ARG B C 1
ATOM 2912 O O . ARG B 1 172 ? -11.414 -10.992 9.328 1 98.81 172 ARG B O 1
ATOM 2919 N N . ALA B 1 173 ? -11.977 -10.953 7.129 1 98.81 173 ALA B N 1
ATOM 2920 C CA . ALA B 1 173 ? -12.219 -12.391 7.086 1 98.81 173 ALA B CA 1
ATOM 2921 C C . ALA B 1 173 ? -10.953 -13.172 7.422 1 98.81 173 ALA B C 1
ATOM 2923 O O . ALA B 1 173 ? -10.992 -14.141 8.188 1 98.81 173 ALA B O 1
ATOM 2924 N N . ALA B 1 174 ? -9.805 -12.773 6.871 1 98.88 174 ALA B N 1
ATOM 2925 C CA . ALA B 1 174 ? -8.531 -13.445 7.113 1 98.88 174 ALA B CA 1
ATOM 2926 C C . ALA B 1 174 ? -8.18 -13.43 8.602 1 98.88 174 ALA B C 1
ATOM 2928 O O . ALA B 1 174 ? -7.801 -14.461 9.164 1 98.88 174 ALA B O 1
ATOM 2929 N N . CYS B 1 175 ? -8.32 -12.289 9.195 1 98.75 175 CYS B N 1
ATOM 2930 C CA . CYS B 1 175 ? -8.031 -12.172 10.625 1 98.75 175 CYS B CA 1
ATOM 2931 C C . CYS B 1 175 ? -8.977 -13.047 11.445 1 98.75 175 CYS B C 1
ATOM 2933 O O . CYS B 1 175 ? -8.547 -13.727 12.375 1 98.75 175 CYS B O 1
ATOM 2935 N N . ALA B 1 176 ? -10.25 -13.023 11.078 1 98.62 176 ALA B N 1
ATOM 2936 C CA . ALA B 1 176 ? -11.266 -13.773 11.812 1 98.62 176 ALA B CA 1
ATOM 2937 C C . ALA B 1 176 ? -10.977 -15.266 11.773 1 98.62 176 ALA B C 1
ATOM 2939 O O . ALA B 1 176 ? -11.258 -15.984 12.742 1 98.62 176 ALA B O 1
ATOM 2940 N N . LEU B 1 177 ? -10.422 -15.789 10.695 1 98.62 177 LEU B N 1
ATOM 2941 C CA . LEU B 1 177 ? -10.148 -17.203 10.523 1 98.62 177 LEU B CA 1
ATOM 2942 C C . LEU B 1 177 ? -9.234 -17.719 11.625 1 98.62 177 LEU B C 1
ATOM 2944 O O . LEU B 1 177 ? -9.273 -18.906 11.961 1 98.62 177 LEU B O 1
ATOM 2948 N N . VAL B 1 178 ? -8.398 -16.828 12.148 1 98.38 178 VAL B N 1
ATOM 2949 C CA . VAL B 1 178 ? -7.457 -17.281 13.164 1 98.38 178 VAL B CA 1
ATOM 2950 C C . VAL B 1 178 ? -7.703 -16.516 14.469 1 98.38 178 VAL B C 1
ATOM 2952 O O . VAL B 1 178 ? -6.855 -16.531 15.367 1 98.38 178 VAL B O 1
ATOM 2955 N N . GLY B 1 179 ? -8.789 -15.789 14.547 1 98 179 GLY B N 1
ATOM 2956 C CA . GLY B 1 179 ? -9.18 -15.094 15.766 1 98 179 GLY B CA 1
ATOM 2957 C C . GLY B 1 179 ? -8.273 -13.93 16.109 1 98 179 GLY B C 1
ATOM 2958 O O . GLY B 1 179 ? -8.102 -13.594 17.281 1 98 179 GLY B O 1
ATOM 2959 N N . ALA B 1 180 ? -7.703 -13.32 15.148 1 97.94 180 ALA B N 1
ATOM 2960 C CA . ALA B 1 180 ? -6.766 -12.227 15.391 1 97.94 180 ALA B CA 1
ATOM 2961 C C . ALA B 1 180 ? -7.469 -10.875 15.297 1 97.94 180 ALA B C 1
ATOM 2963 O O . ALA B 1 180 ? -8.367 -10.695 14.469 1 97.94 180 ALA B O 1
ATOM 2964 N N . ASP B 1 181 ? -7.062 -9.977 16.156 1 97.94 181 ASP B N 1
ATOM 2965 C CA . ASP B 1 181 ? -7.375 -8.562 15.953 1 97.94 181 ASP B CA 1
ATOM 2966 C C . ASP B 1 181 ? -6.535 -7.973 14.828 1 97.94 181 ASP B C 1
ATOM 2968 O O . ASP B 1 181 ? -5.309 -8.117 14.82 1 97.94 181 ASP B O 1
ATOM 2972 N N . PRO B 1 182 ? -7.203 -7.316 13.867 1 98.38 182 PRO B N 1
ATOM 2973 C CA . PRO B 1 182 ? -6.422 -6.727 12.781 1 98.38 182 PRO B CA 1
ATOM 2974 C C . PRO B 1 182 ? -5.27 -5.859 13.281 1 98.38 182 PRO B C 1
ATOM 2976 O O . PRO B 1 182 ? -4.199 -5.828 12.672 1 98.38 182 PRO B O 1
ATOM 2979 N N . ARG B 1 183 ? -5.367 -5.164 14.383 1 97 183 ARG B N 1
ATOM 2980 C CA . ARG B 1 183 ? -4.352 -4.266 14.922 1 97 183 ARG B CA 1
ATOM 2981 C C . ARG B 1 183 ? -3.111 -5.043 15.352 1 97 183 ARG B C 1
ATOM 2983 O O . ARG B 1 183 ? -2.049 -4.453 15.57 1 97 183 ARG B O 1
ATOM 2990 N N . ASP B 1 184 ? -3.281 -6.332 15.453 1 97.25 184 ASP B N 1
ATOM 2991 C CA . ASP B 1 184 ? -2.176 -7.195 15.867 1 97.25 184 ASP B CA 1
ATOM 2992 C C . ASP B 1 184 ? -1.68 -8.047 14.695 1 97.25 184 ASP B C 1
ATOM 2994 O O . ASP B 1 184 ? -0.973 -9.031 14.898 1 97.25 184 ASP B O 1
ATOM 2998 N N . ALA B 1 185 ? -2.043 -7.711 13.477 1 98.56 185 ALA B N 1
ATOM 2999 C CA . ALA B 1 185 ? -1.657 -8.484 12.305 1 98.56 185 ALA B CA 1
ATOM 3000 C C . ALA B 1 185 ? -0.762 -7.668 11.375 1 98.56 185 ALA B C 1
ATOM 3002 O O . ALA B 1 185 ? -0.8 -6.438 11.391 1 98.56 185 ALA B O 1
ATOM 3003 N N . VAL B 1 186 ? 0.087 -8.352 10.664 1 98.88 186 VAL B N 1
ATOM 3004 C CA . VAL B 1 186 ? 0.896 -7.746 9.609 1 98.88 186 VAL B CA 1
ATOM 3005 C C . VAL B 1 186 ? 0.552 -8.383 8.266 1 98.88 186 VAL B C 1
ATOM 3007 O O . VAL B 1 186 ? 0.597 -9.609 8.117 1 98.88 186 VAL B O 1
ATOM 3010 N N . MET B 1 187 ? 0.12 -7.578 7.312 1 98.94 187 MET B N 1
ATOM 3011 C CA . MET B 1 187 ? -0.067 -8.023 5.934 1 98.94 187 MET B CA 1
ATOM 3012 C C . MET B 1 187 ? 1.221 -7.871 5.133 1 98.94 187 MET B C 1
ATOM 3014 O O . MET B 1 187 ? 1.765 -6.77 5.031 1 98.94 187 MET B O 1
ATOM 3018 N N . VAL B 1 188 ? 1.729 -8.961 4.621 1 98.94 188 VAL B N 1
ATOM 3019 C CA . VAL B 1 188 ? 2.881 -8.953 3.725 1 98.94 188 VAL B CA 1
ATOM 3020 C C . VAL B 1 188 ? 2.414 -9.141 2.283 1 98.94 188 VAL B C 1
ATOM 3022 O O . VAL B 1 188 ? 1.725 -10.117 1.971 1 98.94 188 VAL B O 1
ATOM 3025 N N . GLY B 1 189 ? 2.703 -8.211 1.458 1 98.88 189 GLY B N 1
ATOM 3026 C CA . GLY B 1 189 ? 2.295 -8.305 0.064 1 98.88 189 GLY B CA 1
ATOM 3027 C C . GLY B 1 189 ? 3.273 -7.641 -0.887 1 98.88 189 GLY B C 1
ATOM 3028 O O . GLY B 1 189 ? 4.414 -7.355 -0.515 1 98.88 189 GLY B O 1
ATOM 3029 N N . ASP B 1 190 ? 2.826 -7.477 -2.141 1 98.38 190 ASP B N 1
ATOM 3030 C CA . ASP B 1 190 ? 3.729 -6.945 -3.156 1 98.38 190 ASP B CA 1
ATOM 3031 C C . ASP B 1 190 ? 3.043 -5.859 -3.986 1 98.38 190 ASP B C 1
ATOM 3033 O O . ASP B 1 190 ? 3.623 -5.348 -4.945 1 98.38 190 ASP B O 1
ATOM 3037 N N . THR B 1 191 ? 1.783 -5.52 -3.627 1 97.88 191 THR B N 1
ATOM 3038 C CA . THR B 1 191 ? 1.054 -4.504 -4.379 1 97.88 191 THR B CA 1
ATOM 3039 C C . THR B 1 191 ? 0.354 -3.531 -3.434 1 97.88 191 THR B C 1
ATOM 3041 O O . THR B 1 191 ? 0.148 -3.838 -2.258 1 97.88 191 THR B O 1
ATOM 3044 N N . PRO B 1 192 ? -0.087 -2.361 -3.959 1 98.44 192 PRO B N 1
ATOM 3045 C CA . PRO B 1 192 ? -0.878 -1.437 -3.146 1 98.44 192 PRO B CA 1
ATOM 3046 C C . PRO B 1 192 ? -2.195 -2.047 -2.67 1 98.44 192 PRO B C 1
ATOM 3048 O O . PRO B 1 192 ? -2.709 -1.668 -1.614 1 98.44 192 PRO B O 1
ATOM 3051 N N . ALA B 1 193 ? -2.719 -2.998 -3.428 1 98.5 193 ALA B N 1
ATOM 3052 C CA . ALA B 1 193 ? -3.939 -3.67 -2.99 1 98.5 193 ALA B CA 1
ATOM 3053 C C . ALA B 1 193 ? -3.721 -4.387 -1.661 1 98.5 193 ALA B C 1
ATOM 3055 O O . ALA B 1 193 ? -4.625 -4.441 -0.822 1 98.5 193 ALA B O 1
ATOM 3056 N N . ASP B 1 194 ? -2.555 -4.961 -1.452 1 98.88 194 ASP B N 1
ATOM 3057 C CA . ASP B 1 194 ? -2.227 -5.598 -0.182 1 98.88 194 ASP B CA 1
ATOM 3058 C C . ASP B 1 194 ? -2.172 -4.574 0.95 1 98.88 194 ASP B C 1
ATOM 3060 O O . ASP B 1 194 ? -2.598 -4.859 2.072 1 98.88 194 ASP B O 1
ATOM 3064 N N . ALA B 1 195 ? -1.679 -3.4 0.626 1 98.88 195 ALA B N 1
ATOM 3065 C CA . ALA B 1 195 ? -1.511 -2.346 1.623 1 98.88 195 ALA B CA 1
ATOM 3066 C C . ALA B 1 195 ? -2.861 -1.846 2.125 1 98.88 195 ALA B C 1
ATOM 3068 O O . ALA B 1 195 ? -2.938 -1.175 3.156 1 98.88 195 ALA B O 1
ATOM 3069 N N . ALA B 1 196 ? -3.926 -2.168 1.39 1 98.81 196 ALA B N 1
ATOM 3070 C CA . ALA B 1 196 ? -5.262 -1.744 1.802 1 98.81 196 ALA B CA 1
ATOM 3071 C C . ALA B 1 196 ? -5.656 -2.389 3.127 1 98.81 196 ALA B C 1
ATOM 3073 O O . ALA B 1 196 ? -6.617 -1.96 3.771 1 98.81 196 ALA B O 1
ATOM 3074 N N . ALA B 1 197 ? -4.879 -3.363 3.588 1 98.94 197 ALA B N 1
ATOM 3075 C CA . ALA B 1 197 ? -5.109 -3.969 4.895 1 98.94 197 ALA B CA 1
ATOM 3076 C C . ALA B 1 197 ? -4.988 -2.932 6.008 1 98.94 197 ALA B C 1
ATOM 3078 O O . ALA B 1 197 ? -5.562 -3.102 7.09 1 98.94 197 ALA B O 1
ATOM 3079 N N . VAL B 1 198 ? -4.348 -1.863 5.738 1 98.75 198 VAL B N 1
ATOM 3080 C CA . VAL B 1 198 ? -4.145 -0.802 6.719 1 98.75 198 VAL B CA 1
ATOM 3081 C C . VAL B 1 198 ? -5.488 -0.199 7.117 1 98.75 198 VAL B C 1
ATOM 3083 O O . VAL B 1 198 ? -5.66 0.27 8.242 1 98.75 198 VAL B O 1
ATOM 3086 N N . THR B 1 199 ? -6.449 -0.273 6.23 1 97.69 199 THR B N 1
ATOM 3087 C CA . THR B 1 199 ? -7.742 0.354 6.477 1 97.69 199 THR B CA 1
ATOM 3088 C C . THR B 1 199 ? -8.516 -0.397 7.559 1 97.69 199 THR B C 1
ATOM 3090 O O . THR B 1 199 ? -9.445 0.146 8.156 1 97.69 199 THR B O 1
ATOM 3093 N N . VAL B 1 200 ? -8.125 -1.64 7.789 1 98.44 200 VAL B N 1
ATOM 3094 C CA . VAL B 1 200 ? -8.805 -2.393 8.836 1 98.44 200 VAL B CA 1
ATOM 3095 C C . VAL B 1 200 ? -7.922 -2.469 10.078 1 98.44 200 VAL B C 1
ATOM 3097 O O . VAL B 1 200 ? -8.258 -3.156 11.047 1 98.44 200 VAL B O 1
ATOM 3100 N N . GLY B 1 201 ? -6.738 -1.805 10.008 1 98.19 201 GLY B N 1
ATOM 3101 C CA . GLY B 1 201 ? -5.93 -1.672 11.211 1 98.19 201 GLY B CA 1
ATOM 3102 C C . GLY B 1 201 ? -4.633 -2.455 11.148 1 98.19 201 GLY B C 1
ATOM 3103 O O . GLY B 1 201 ? -3.818 -2.391 12.07 1 98.19 201 GLY B O 1
ATOM 3104 N N . CYS B 1 202 ? -4.359 -3.203 10.07 1 98.81 202 CYS B N 1
ATOM 3105 C CA . CYS B 1 202 ? -3.145 -4 9.953 1 98.81 202 CYS B CA 1
ATOM 3106 C C . CYS B 1 202 ? -1.936 -3.115 9.672 1 98.81 202 CYS B C 1
ATOM 3108 O O . CYS B 1 202 ? -2.047 -2.109 8.969 1 98.81 202 CYS B O 1
ATOM 3110 N N . ARG B 1 203 ? -0.811 -3.461 10.234 1 98.62 203 ARG B N 1
ATOM 3111 C CA . ARG B 1 203 ? 0.448 -2.996 9.664 1 98.62 203 ARG B CA 1
ATOM 3112 C C . ARG B 1 203 ? 0.771 -3.744 8.375 1 98.62 203 ARG B C 1
ATOM 3114 O O . ARG B 1 203 ? 0.352 -4.891 8.195 1 98.62 203 ARG B O 1
ATOM 3121 N N . CYS B 1 204 ? 1.458 -3.109 7.438 1 98.94 204 CYS B N 1
ATOM 3122 C CA . CYS B 1 204 ? 1.713 -3.766 6.16 1 98.94 204 CYS B CA 1
ATOM 3123 C C . CYS B 1 204 ? 3.188 -3.674 5.785 1 98.94 204 CYS B C 1
ATOM 3125 O O . CYS B 1 204 ? 3.814 -2.627 5.961 1 98.94 204 CYS B O 1
ATOM 3127 N N . LEU B 1 205 ? 3.748 -4.746 5.352 1 98.94 205 LEU B N 1
ATOM 3128 C CA . LEU B 1 205 ? 5.039 -4.848 4.676 1 98.94 205 LEU B CA 1
ATOM 3129 C C . LEU B 1 205 ? 4.852 -5.16 3.195 1 98.94 205 LEU B C 1
ATOM 3131 O O . LEU B 1 205 ? 4.391 -6.246 2.838 1 98.94 205 LEU B O 1
ATOM 3135 N N . ILE B 1 206 ? 5.176 -4.215 2.316 1 98.94 206 ILE B N 1
ATOM 3136 C CA . ILE B 1 206 ? 5.016 -4.395 0.877 1 98.94 206 ILE B CA 1
ATOM 3137 C C . ILE B 1 206 ? 6.387 -4.473 0.21 1 98.94 206 ILE B C 1
ATOM 3139 O O . ILE B 1 206 ? 7.211 -3.57 0.36 1 98.94 206 ILE B O 1
ATOM 3143 N N . LEU B 1 207 ? 6.633 -5.555 -0.493 1 98.81 207 LEU B N 1
ATOM 3144 C CA . LEU B 1 207 ? 7.949 -5.863 -1.04 1 98.81 207 LEU B CA 1
ATOM 3145 C C . LEU B 1 207 ? 7.941 -5.766 -2.562 1 98.81 207 LEU B C 1
ATOM 3147 O O . LEU B 1 207 ? 6.977 -6.172 -3.211 1 98.81 207 LEU B O 1
ATOM 3151 N N . PRO B 1 208 ? 9.016 -5.23 -3.129 1 98.12 208 PRO B N 1
ATOM 3152 C CA . PRO B 1 208 ? 9.094 -5.148 -4.59 1 98.12 208 PRO B CA 1
ATOM 3153 C C . PRO B 1 208 ? 9.359 -6.508 -5.238 1 98.12 208 PRO B C 1
ATOM 3155 O O . PRO B 1 208 ? 9.758 -7.453 -4.559 1 98.12 208 PRO B O 1
ATOM 3158 N N . ALA B 1 209 ? 9.125 -6.57 -6.492 1 95.44 209 ALA B N 1
ATOM 3159 C CA . ALA B 1 209 ? 9.266 -7.805 -7.258 1 95.44 209 ALA B CA 1
ATOM 3160 C C . ALA B 1 209 ? 10.688 -8.352 -7.168 1 95.44 209 ALA B C 1
ATOM 3162 O O . ALA B 1 209 ? 11.656 -7.59 -7.203 1 95.44 209 ALA B O 1
ATOM 3163 N N . SER B 1 210 ? 10.812 -9.625 -7.016 1 95.19 210 SER B N 1
ATOM 3164 C CA . SER B 1 210 ? 12.062 -10.367 -7.074 1 95.19 210 SER B CA 1
ATOM 3165 C C . SER B 1 210 ? 11.984 -11.508 -8.086 1 95.19 210 SER B C 1
ATOM 3167 O O . SER B 1 210 ? 10.891 -11.984 -8.398 1 95.19 210 SER B O 1
ATOM 3169 N N . PRO B 1 211 ? 13.109 -11.945 -8.57 1 91.19 211 PRO B N 1
ATOM 3170 C CA . PRO B 1 211 ? 13.078 -13.109 -9.461 1 91.19 211 PRO B CA 1
ATOM 3171 C C . PRO B 1 211 ? 12.594 -14.375 -8.766 1 91.19 211 PRO B C 1
ATOM 3173 O O . PRO B 1 211 ? 12.781 -14.523 -7.551 1 91.19 211 PRO B O 1
ATOM 3176 N N . PRO B 1 212 ? 11.961 -15.203 -9.578 1 88.56 212 PRO B N 1
ATOM 3177 C CA . PRO B 1 212 ? 11.555 -16.484 -8.992 1 88.56 212 PRO B CA 1
ATOM 3178 C C . PRO B 1 212 ? 12.703 -17.219 -8.305 1 88.56 212 PRO B C 1
ATOM 3180 O O . PRO B 1 212 ? 13.812 -17.266 -8.844 1 88.56 212 PRO B O 1
ATOM 3183 N N . GLY B 1 213 ? 12.477 -17.688 -7.113 1 92.56 213 GLY B N 1
ATOM 3184 C CA . GLY B 1 213 ? 13.445 -18.5 -6.402 1 92.56 213 GLY B CA 1
ATOM 3185 C C . GLY B 1 213 ? 14.438 -17.672 -5.598 1 92.56 213 GLY B C 1
ATOM 3186 O O . GLY B 1 213 ? 15.203 -18.219 -4.801 1 92.56 213 GLY B O 1
ATOM 3187 N N . ALA B 1 214 ? 14.469 -16.406 -5.812 1 95.44 214 ALA B N 1
ATOM 3188 C CA . ALA B 1 214 ? 15.383 -15.539 -5.078 1 95.44 214 ALA B CA 1
ATOM 3189 C C . ALA B 1 214 ? 14.844 -15.219 -3.688 1 95.44 214 ALA B C 1
ATOM 3191 O O . ALA B 1 214 ? 13.688 -15.531 -3.377 1 95.44 214 ALA B O 1
ATOM 3192 N N . GLU B 1 215 ? 15.75 -14.688 -2.861 1 96.94 215 GLU B N 1
ATOM 3193 C CA . GLU B 1 215 ? 15.258 -14.078 -1.628 1 96.94 215 GLU B CA 1
ATOM 3194 C C . GLU B 1 215 ? 14.328 -12.906 -1.923 1 96.94 215 GLU B C 1
ATOM 3196 O O . GLU B 1 215 ? 14.641 -12.055 -2.756 1 96.94 215 GLU B O 1
ATOM 3201 N N . HIS B 1 216 ? 13.227 -12.898 -1.252 1 97.69 216 HIS B N 1
ATOM 3202 C CA . HIS B 1 216 ? 12.219 -11.891 -1.55 1 97.69 216 HIS B CA 1
ATOM 3203 C C . HIS B 1 216 ? 12.242 -10.766 -0.516 1 97.69 216 HIS B C 1
ATOM 3205 O O . HIS B 1 216 ? 11.703 -9.688 -0.755 1 97.69 216 HIS B O 1
ATOM 3211 N N . GLY B 1 217 ? 12.867 -11.055 0.645 1 97.25 217 GLY B N 1
ATOM 3212 C CA . GLY B 1 217 ? 12.898 -10.062 1.713 1 97.25 217 GLY B CA 1
ATOM 3213 C C . GLY B 1 217 ? 11.828 -10.289 2.762 1 97.25 217 GLY B C 1
ATOM 3214 O O . GLY B 1 217 ? 11.508 -9.375 3.533 1 97.25 217 GLY B O 1
ATOM 3215 N N . LEU B 1 218 ? 11.297 -11.461 2.826 1 98.44 218 LEU B N 1
ATOM 3216 C CA . LEU B 1 218 ? 10.203 -11.797 3.73 1 98.44 218 LEU B CA 1
ATOM 3217 C C . LEU B 1 218 ? 10.656 -11.727 5.184 1 98.44 218 LEU B C 1
ATOM 3219 O O . LEU B 1 218 ? 9.828 -11.555 6.086 1 98.44 218 LEU B O 1
ATOM 3223 N N . ARG B 1 219 ? 11.938 -11.852 5.43 1 97 219 ARG B N 1
ATOM 3224 C CA . ARG B 1 219 ? 12.484 -11.914 6.781 1 97 219 ARG B CA 1
ATOM 3225 C C . ARG B 1 219 ? 12.156 -10.641 7.562 1 97 219 ARG B C 1
ATOM 3227 O O . ARG B 1 219 ? 12.094 -10.664 8.797 1 97 219 ARG B O 1
ATOM 3234 N N . ALA B 1 220 ? 11.914 -9.578 6.867 1 96.69 220 ALA B N 1
ATOM 3235 C CA . ALA B 1 220 ? 11.664 -8.281 7.488 1 96.69 220 ALA B CA 1
ATOM 3236 C C . ALA B 1 220 ? 10.391 -8.312 8.336 1 96.69 220 ALA B C 1
ATOM 3238 O O . ALA B 1 220 ? 10.188 -7.453 9.195 1 96.69 220 ALA B O 1
ATOM 3239 N N . VAL B 1 221 ? 9.516 -9.336 8.094 1 98.06 221 VAL B N 1
ATOM 3240 C CA . VAL B 1 221 ? 8.258 -9.391 8.828 1 98.06 221 VAL B CA 1
ATOM 3241 C C . VAL B 1 221 ? 8.508 -9.891 10.25 1 98.06 221 VAL B C 1
ATOM 3243 O O . VAL B 1 221 ? 7.707 -9.633 11.148 1 98.06 221 VAL B O 1
ATOM 3246 N N . LEU B 1 222 ? 9.602 -10.586 10.453 1 97.25 222 LEU B N 1
ATOM 3247 C CA . LEU B 1 222 ? 9.836 -11.281 11.719 1 97.25 222 LEU B CA 1
ATOM 3248 C C . LEU B 1 222 ? 9.93 -10.289 12.875 1 97.25 222 LEU B C 1
ATOM 3250 O O . LEU B 1 222 ? 9.172 -10.398 13.844 1 97.25 222 LEU B O 1
ATOM 3254 N N . PRO B 1 223 ? 10.766 -9.25 12.797 1 94.62 223 PRO B N 1
ATOM 3255 C CA . PRO B 1 223 ? 10.789 -8.305 13.914 1 94.62 223 PRO B CA 1
ATOM 3256 C C . PRO B 1 223 ? 9.477 -7.555 14.086 1 94.62 223 PRO B C 1
ATOM 3258 O O . PRO B 1 223 ? 9.125 -7.164 15.195 1 94.62 223 PRO B O 1
ATOM 3261 N N . MET B 1 224 ? 8.727 -7.352 13.031 1 95.88 224 MET B N 1
ATOM 3262 C CA . MET B 1 224 ? 7.441 -6.664 13.125 1 95.88 224 MET B CA 1
ATOM 3263 C C . MET B 1 224 ? 6.461 -7.449 13.992 1 95.88 224 MET B C 1
ATOM 3265 O O . MET B 1 224 ? 5.547 -6.871 14.586 1 95.88 224 MET B O 1
ATOM 3269 N N . LEU B 1 225 ? 6.715 -8.75 14 1 96.88 225 LEU B N 1
ATOM 3270 C CA . LEU B 1 225 ? 5.82 -9.617 14.766 1 96.88 225 LEU B CA 1
ATOM 3271 C C . LEU B 1 225 ? 6.488 -10.094 16.047 1 96.88 225 LEU B C 1
ATOM 3273 O O . LEU B 1 225 ? 6.016 -11.039 16.688 1 96.88 225 LEU B O 1
ATOM 3277 N N . GLY B 1 226 ? 7.605 -9.539 16.406 1 93.06 226 GLY B N 1
ATOM 3278 C CA . GLY B 1 226 ? 8.305 -9.844 17.656 1 93.06 226 GLY B CA 1
ATOM 3279 C C . GLY B 1 226 ? 9.047 -11.164 17.609 1 93.06 226 GLY B C 1
ATOM 3280 O O . GLY B 1 226 ? 9.281 -11.789 18.641 1 93.06 226 GLY B O 1
ATOM 3281 N N . VAL B 1 227 ? 9.211 -11.68 16.422 1 93.31 227 VAL B N 1
ATOM 3282 C CA . VAL B 1 227 ? 9.906 -12.953 16.25 1 93.31 227 VAL B CA 1
ATOM 3283 C C . VAL B 1 227 ? 11.391 -12.703 16.016 1 93.31 227 VAL B C 1
ATOM 3285 O O . VAL B 1 227 ? 11.758 -11.891 15.156 1 93.31 227 VAL B O 1
ATOM 3288 N N . GLU B 1 228 ? 12.297 -13.219 16.875 1 82.44 228 GLU B N 1
ATOM 3289 C CA . GLU B 1 228 ? 13.742 -13.07 16.703 1 82.44 228 GLU B CA 1
ATOM 3290 C C . GLU B 1 228 ? 14.242 -13.875 15.508 1 82.44 228 GLU B C 1
ATOM 3292 O O . GLU B 1 228 ? 13.75 -14.977 15.242 1 82.44 228 GLU B O 1
ATOM 3297 N N . ALA B 1 229 ? 14.93 -13.156 14.641 1 64.56 229 ALA B N 1
ATOM 3298 C CA . ALA B 1 229 ? 15.508 -13.875 13.508 1 64.56 229 ALA B CA 1
ATOM 3299 C C . ALA B 1 229 ? 16.453 -14.977 13.977 1 64.56 229 ALA B C 1
ATOM 3301 O O . ALA B 1 229 ? 17.234 -14.781 14.914 1 64.56 229 ALA B O 1
ATOM 3302 N N . GLN B 1 230 ? 16.125 -16.219 13.875 1 53.12 230 GLN B N 1
ATOM 3303 C CA . GLN B 1 230 ? 17.078 -17.266 14.227 1 53.12 230 GLN B CA 1
ATOM 3304 C C . GLN B 1 230 ? 18.359 -17.141 13.398 1 53.12 230 GLN B C 1
ATOM 3306 O O . GLN B 1 230 ? 18.297 -16.984 12.172 1 53.12 230 GLN B O 1
ATOM 3311 N N . ARG B 1 231 ? 19.375 -16.406 13.914 1 42.88 231 ARG B N 1
ATOM 3312 C CA . ARG B 1 231 ? 20.688 -16.469 13.281 1 42.88 231 ARG B CA 1
ATOM 3313 C C . ARG B 1 231 ? 20.984 -17.859 12.758 1 42.88 231 ARG B C 1
ATOM 3315 O O . ARG B 1 231 ? 20.797 -18.859 13.469 1 42.88 231 ARG B O 1
ATOM 3322 N N . ARG B 1 232 ? 20.922 -17.969 11.297 1 34.94 232 ARG B N 1
ATOM 3323 C CA . ARG B 1 232 ? 21.609 -19.188 10.891 1 34.94 232 ARG B CA 1
ATOM 3324 C C . ARG B 1 232 ? 23.047 -19.203 11.398 1 34.94 232 ARG B C 1
ATOM 3326 O O . ARG B 1 232 ? 23.703 -18.156 11.445 1 34.94 232 ARG B O 1
#

InterPro domains:
  IPR006439 HAD hydrolase, subfamily IA [TIGR01549] (122-197)
  IPR023214 HAD superfamily [G3DSA:3.40.50.1000] (97-225)
  IPR036412 HAD-like superfamily [SSF56784] (4-208)

Sequence (464 aa):
MTAALVDFQGTIAQVEEPLRRVIGAAAACGVDLAGDTATRLASALVEAGLAGGPLPTRVPPGILTAWERRDLTAADHRAAYTGLAAGVESGIDGLPTALYDRLLTADGWQAYADTLPVLAALRSAGVPIVVVSNIGFDVRPVTRALGIDALVDAYALSYEIGHCKPAPEIFRAACALVGADPRDAVMVGDTPADAAAVTVGCRCLILPASPPGAEHGLRAVLPMLGVEAQRRMTAALVDFQGTIAQVEEPLRRVIGAAAACGVDLAGDTATRLASALVEAGLAGGPLPTRVPPGILTAWERRDLTAADHRAAYTGLAAGVESGIDGLPTALYDRLLTADGWQAYADTLPVLAALRSAGVPIVVVSNIGFDVRPVTRALGIDALVDAYALSYEIGHCKPAPEIFRAACALVGADPRDAVMVGDTPADAAAVTVGCRCLILPASPPGAEHGLRAVLPMLGVEAQRR

Organism: NCBI:txid175570

pLDDT: mean 96.01, std 7.14, range [34.69, 98.94]

Radius of gyration: 24.52 Å; Cα contacts (8 Å, |Δi|>4): 1017; chains: 2; bounding box: 47×68×60 Å

Secondary structure (DSSP, 8-state):
--EEEE-TBTTTEEEPPHHHHHHHHHHHTT----HHHHHHHHHHHHHHT-TTSPPPS---GGGHHHHHTTTT-HHHHHHHHHHHHHTS--S-TTHHHHHHHHHTSGGGEEE-TTHHHHHHHHHHTT--EEEEE--SS--HHHHHHTT-GGG-SEEEEHHHHS--TTSHHHHHHHHHHTT--GGGEEEEESSHHHHGGGGGT-EEEE-----TTS--SGGGHHHHTT------/--EEEE-TBTTTEEEPPHHHHHHHHHHHTT----HHHHHHHHHHHHHHT-TTSPPPS---GGGHHHHHTTTT-HHHHHHHHHHHHHTS--S-TTHHHHHHHHHTSGGGEEE-TTHHHHHHHHHHTT--EEEEE--SS--HHHHHHTT-GGG-SEEEEHHHHS--TTSHHHHHHHHHHTT--GGGEEEEESSHHHHGGGGGT-EEEE-----TTS--SGGGHHHHTT------